Protein 3RCN (pdb70)

Solvent-accessible surface area: 20973 Å² total

Radius of gyration: 24.13 Å; Cα contacts (8 Å, |Δi|>4): 1146; chains: 1; bounding box: 72×49×64 Å

B-factor: mean 47.67, std 20.16, range [14.7, 138.3]

Secondary structure (DSSP, 8-state):
------SSPPSEEEEEEEEEEE-TT--EEE-GGGHHHHHHHHHHHHHHH-----B--GGGSSEEEEE-TTS-TT-EEEEESSSEEEEESSHHHHHHHHHHHHHHH-GGGGSSS--S--S-EEEEEEEEEE--S-SEEE--BTTT---HHHHHHHHH------EEEEE-EETTEE---SS-THHHHTTTEES--BSS-GGG--B----EE----HHHHHHHHHHHHHTT-EEEEE---SSS-HHHHHH-GGGS----------S-S--S-----SHHHHHHHHHHHHHHHHH---SEEEEE-----SHHHHT-HHHHHHHHHHT-SSTTHHHHHHHHHHHHHHHHTT-EEEES----TT-EE---S-HHHHHHHHHTT-EE---TTTSBTTS-SSSSSSSSS-EES---HHHHHT--S------SS-B-EEE-B---SS--SHHHHHHHHTTHHHHHHHHHHS-GGG--HHHHHHHIIIIIHHHHH-------TT---GGG--TT---EE--HHHHH-

Nearest PDB structures (foldseek):
  3rcn-assembly1_A  TM=1.001E+00  e=0.000E+00  Paenarthrobacter aurescens TC1
  8pxt-assembly1_B  TM=9.033E-01  e=1.195E-42  Akkermansia muciniphila
  8pxt-assembly1_A  TM=8.997E-01  e=6.112E-42  Akkermansia muciniphila
  7dvb-assembly1_A  TM=8.999E-01  e=3.127E-41  Bacteroides thetaiotaomicron
  6yhh-assembly1_A  TM=8.137E-01  e=1.295E-34  Flavobacterium johnsoniae UW101

Structure (mmCIF, N/CA/C/O backbone):
data_3RCN
#
_entry.id   3RCN
#
_cell.length_a   74.003
_cell.length_b   74.003
_cell.length_c   409.212
_cell.angle_alpha   90.00
_cell.angle_beta   90.00
_cell.angle_gamma   120.00
#
_symmetry.space_group_name_H-M   'P 61 2 2'
#
loop_
_entity.id
_entity.type
_entity.pdbx_description
1 polymer Beta-N-acetylhexosaminidase
2 non-polymer 'SULFATE ION'
3 non-polymer 'ACETIC ACID'
4 non-polymer GLYCEROL
5 water water
#
loop_
_atom_site.group_PDB
_atom_site.id
_atom_site.type_symbol
_atom_site.label_atom_id
_atom_site.label_alt_id
_atom_site.label_comp_id
_atom_site.label_asym_id
_atom_site.label_entity_id
_atom_site.label_seq_id
_atom_site.pdbx_PDB_ins_code
_atom_site.Cartn_x
_atom_site.Cartn_y
_atom_site.Cartn_z
_atom_site.occupancy
_atom_site.B_iso_or_equiv
_atom_site.auth_seq_id
_atom_site.auth_comp_id
_atom_site.auth_asym_id
_atom_site.auth_atom_id
_atom_site.pdbx_PDB_model_num
ATOM 9 N N . SER A 1 5 ? -6.953 7.129 175.380 1.00 125.29 2 SER A N 1
ATOM 10 C CA . SER A 1 5 ? -7.270 8.139 176.400 1.00 117.37 2 SER A CA 1
ATOM 11 C C . SER A 1 5 ? -6.164 8.363 177.451 1.00 107.63 2 SER A C 1
ATOM 12 O O . SER A 1 5 ? -6.029 9.464 177.991 1.00 101.47 2 SER A O 1
ATOM 15 N N . ALA A 1 6 ? -5.399 7.317 177.756 1.00 105.16 3 ALA A N 1
ATOM 16 C CA . ALA A 1 6 ? -4.260 7.434 178.669 1.00 100.68 3 ALA A CA 1
ATOM 17 C C . ALA A 1 6 ? -2.914 7.621 177.952 1.00 97.60 3 ALA A C 1
ATOM 18 O O . ALA A 1 6 ? -1.863 7.687 178.602 1.00 96.38 3 ALA A O 1
ATOM 20 N N . PHE A 1 7 ? -2.947 7.691 176.622 1.00 89.82 4 PHE A N 1
ATOM 21 C CA . PHE A 1 7 ? -1.716 7.722 175.844 1.00 82.16 4 PHE A CA 1
ATOM 22 C C . PHE A 1 7 ? -1.181 9.121 175.547 1.00 69.13 4 PHE A C 1
ATOM 23 O O . PHE A 1 7 ? -1.863 9.954 174.950 1.00 74.56 4 PHE A O 1
ATOM 31 N N . HIS A 1 8 ? 0.059 9.354 175.960 1.00 55.13 5 HIS A N 1
ATOM 32 C CA . HIS A 1 8 ? 0.773 10.588 175.667 1.00 48.78 5 HIS A CA 1
ATOM 33 C C . HIS A 1 8 ? 2.243 10.245 175.606 1.00 44.25 5 HIS A C 1
ATOM 34 O O . HIS A 1 8 ? 2.675 9.249 176.181 1.00 44.22 5 HIS A O 1
ATOM 41 N N . GLN A 1 9 ? 2.989 11.009 174.823 1.00 46.07 6 GLN A N 1
ATOM 42 C CA . GLN A 1 9 ? 4.449 10.921 174.794 1.00 48.51 6 GLN A CA 1
ATOM 43 C C . GLN A 1 9 ? 5.305 11.942 175.561 1.00 55.42 6 GLN A C 1
ATOM 44 O O . GLN A 1 9 ? 6.511 12.021 175.341 1.00 56.77 6 GLN A O 1
ATOM 50 N N . LEU A 1 10 ? 4.650 12.794 176.350 1.00 53.53 7 LEU A N 1
ATOM 51 C CA . LEU A 1 10 ? 5.308 13.824 177.170 1.00 39.71 7 LEU A CA 1
ATOM 52 C C . LEU A 1 10 ? 6.405 13.340 178.119 1.00 39.21 7 LEU A C 1
ATOM 53 O O . LEU A 1 10 ? 6.219 12.369 178.854 1.00 40.99 7 LEU A O 1
ATOM 58 N N . ILE A 1 11 ? 7.544 14.027 178.114 1.00 39.47 8 ILE A N 1
ATOM 59 C CA . ILE A 1 11 ? 8.520 13.854 179.182 1.00 37.03 8 ILE A CA 1
ATOM 60 C C . ILE A 1 11 ? 8.934 15.230 179.689 1.00 40.61 8 ILE A C 1
ATOM 61 O O . ILE A 1 11 ? 9.242 16.115 178.890 1.00 41.85 8 ILE A O 1
ATOM 66 N N . PRO A 1 12 ? 9.023 15.397 181.020 1.00 38.80 9 PRO A N 1
ATOM 67 C CA . PRO A 1 12 ? 8.597 14.466 182.084 1.00 36.96 9 PRO A CA 1
ATOM 68 C C . PRO A 1 12 ? 7.094 14.179 182.021 1.00 37.34 9 PRO A C 1
ATOM 69 O O . PRO A 1 12 ? 6.322 15.069 181.698 1.00 38.92 9 PRO A O 1
ATOM 73 N N . ALA A 1 13 ? 6.682 12.961 182.350 1.00 40.77 10 ALA A N 1
ATOM 74 C CA . ALA A 1 13 ? 5.260 12.618 182.386 1.00 41.87 10 ALA A CA 1
ATOM 75 C C . ALA A 1 13 ? 4.528 13.449 183.431 1.00 44.67 10 ALA A C 1
ATOM 76 O O . ALA A 1 13 ? 4.966 13.521 184.572 1.00 47.61 10 ALA A O 1
ATOM 78 N N . PRO A 1 14 ? 3.396 14.064 183.050 1.00 43.32 11 PRO A N 1
ATOM 79 C CA . PRO A 1 14 ? 2.577 14.879 183.960 1.00 41.09 11 PRO A CA 1
ATOM 80 C C . PRO A 1 14 ? 1.901 14.001 185.006 1.00 45.13 11 PRO A C 1
ATOM 81 O O . PRO A 1 14 ? 1.849 12.785 184.844 1.00 50.28 11 PRO A O 1
ATOM 85 N N . TRP A 1 15 ? 1.389 14.600 186.072 1.00 51.00 12 TRP A N 1
ATOM 86 C CA . TRP A 1 15 ? 0.786 13.802 187.132 1.00 50.07 12 TRP A CA 1
ATOM 87 C C . TRP A 1 15 ? -0.545 13.164 186.737 1.00 52.50 12 TRP A C 1
ATOM 88 O O . TRP A 1 15 ? -0.765 11.987 187.021 1.00 54.73 12 TRP A O 1
ATOM 99 N N . SER A 1 16 ? -1.422 13.920 186.080 1.00 52.49 13 SER A N 1
ATOM 100 C CA . SER A 1 16 ? -2.632 13.331 185.485 1.00 59.62 13 SER A CA 1
ATOM 101 C C . SER A 1 16 ? -2.878 13.793 184.045 1.00 53.69 13 SER A C 1
ATOM 102 O O . SER A 1 16 ? -2.698 14.964 183.710 1.00 47.01 13 SER A O 1
ATOM 105 N N . PHE A 1 17 ? -3.285 12.859 183.193 1.00 60.42 14 PHE A N 1
ATOM 106 C CA . PHE A 1 17 ? -3.494 13.149 181.773 1.00 56.57 14 PHE A CA 1
ATOM 107 C C . PHE A 1 17 ? -4.727 12.434 181.226 1.00 60.15 14 PHE A C 1
ATOM 108 O O . PHE A 1 17 ? -4.898 11.237 181.438 1.00 61.42 14 PHE A O 1
ATOM 116 N N . SER A 1 18 ? -5.580 13.172 180.522 1.00 66.58 15 SER A N 1
ATOM 117 C CA . SER A 1 18 ? -6.722 12.584 179.817 1.00 70.05 15 SER A CA 1
ATOM 118 C C . SER A 1 18 ? -6.892 13.175 178.421 1.00 66.53 15 SER A C 1
ATOM 119 O O . SER A 1 18 ? -6.878 14.392 178.245 1.00 64.81 15 SER A O 1
ATOM 122 N N . ALA A 1 19 ? -7.066 12.318 177.424 1.00 72.67 16 ALA A N 1
ATOM 123 C CA . ALA A 1 19 ? -7.268 12.803 176.063 1.00 75.56 16 ALA A CA 1
ATOM 124 C C . ALA A 1 19 ? -8.749 12.964 175.748 1.00 79.61 16 ALA A C 1
ATOM 125 O O . ALA A 1 19 ? -9.566 12.103 176.080 1.00 84.81 16 ALA A O 1
ATOM 127 N N . GLY A 1 20 ? -9.095 14.085 175.129 1.00 78.14 17 GLY A N 1
ATOM 128 C CA . GLY A 1 20 ? -10.435 14.282 174.616 1.00 79.21 17 GLY A CA 1
ATOM 129 C C . GLY A 1 20 ? -10.509 13.778 173.188 1.00 79.16 17 GLY A C 1
ATOM 130 O O . GLY A 1 20 ? -9.710 12.939 172.766 1.00 82.62 17 GLY A O 1
ATOM 131 N N . THR A 1 21 ? -11.462 14.295 172.430 1.00 77.00 18 THR A N 1
ATOM 132 C CA . THR A 1 21 ? -11.603 13.871 171.049 1.00 79.89 18 THR A CA 1
ATOM 133 C C . THR A 1 21 ? -11.191 14.983 170.095 1.00 77.07 18 THR A C 1
ATOM 134 O O . THR A 1 21 ? -11.583 16.136 170.265 1.00 76.91 18 THR A O 1
ATOM 138 N N . GLY A 1 22 ? -10.383 14.630 169.103 1.00 75.00 19 GLY A N 1
ATOM 139 C CA . GLY A 1 22 ? -10.025 15.566 168.057 1.00 72.78 19 GLY A CA 1
ATOM 140 C C . GLY A 1 22 ? -8.816 16.450 168.311 1.00 73.93 19 GLY A C 1
ATOM 141 O O . GLY A 1 22 ? -7.986 16.192 169.193 1.00 68.50 19 GLY A O 1
ATOM 142 N N . GLU A 1 23 ? -8.740 17.509 167.507 1.00 77.52 20 GLU A N 1
ATOM 143 C CA . GLU A 1 23 ? -7.616 18.433 167.461 1.00 72.98 20 GLU A CA 1
ATOM 144 C C . GLU A 1 23 ? -8.150 19.854 167.320 1.00 74.84 20 GLU A C 1
ATOM 145 O O . GLU A 1 23 ? -9.024 20.113 166.490 1.00 85.96 20 GLU A O 1
ATOM 151 N N . LEU A 1 24 ? -7.636 20.775 168.126 1.00 66.30 21 LEU A N 1
ATOM 152 C CA . LEU A 1 24 ? -7.929 22.190 167.932 1.00 59.89 21 LEU A CA 1
ATOM 153 C C . LEU A 1 24 ? -6.858 22.755 167.023 1.00 60.29 21 LEU A C 1
ATOM 154 O O . LEU A 1 24 ? -5.667 22.545 167.265 1.00 60.58 21 LEU A O 1
ATOM 159 N N . GLU A 1 25 ? -7.279 23.451 165.970 1.00 59.38 22 GLU A N 1
ATOM 160 C CA . GLU A 1 25 ? -6.343 24.006 165.001 1.00 56.69 22 GLU A CA 1
ATOM 161 C C . GLU A 1 25 ? -6.014 25.451 165.328 1.00 57.66 22 GLU A C 1
ATOM 162 O O . GLU A 1 25 ? -6.908 26.270 165.554 1.00 56.46 22 GLU A O 1
ATOM 168 N N . LEU A 1 26 ? -4.720 25.755 165.340 1.00 57.47 23 LEU A N 1
ATOM 169 C CA . LEU A 1 26 ? -4.250 27.110 165.570 1.00 57.09 23 LEU A CA 1
ATOM 170 C C . LEU A 1 26 ? -3.759 27.699 164.267 1.00 59.03 23 LEU A C 1
ATOM 171 O O . LEU A 1 26 ? -2.883 27.141 163.621 1.00 59.09 23 LEU A O 1
ATOM 176 N N . ASP A 1 27 ? -4.335 28.832 163.889 1.00 66.99 24 ASP A N 1
ATOM 177 C CA . ASP A 1 27 ? -3.929 29.548 162.691 1.00 61.85 24 ASP A CA 1
ATOM 178 C C . ASP A 1 27 ? -2.966 30.680 163.041 1.00 55.01 24 ASP A C 1
ATOM 179 O O . ASP A 1 27 ? -2.605 30.869 164.195 1.00 50.93 24 ASP A O 1
ATOM 184 N N . ALA A 1 28 ? -2.567 31.435 162.030 1.00 57.74 25 ALA A N 1
ATOM 185 C CA . ALA A 1 28 ? -1.593 32.500 162.193 1.00 53.55 25 ALA A CA 1
ATOM 186 C C . ALA A 1 28 ? -2.185 33.686 162.938 1.00 55.33 25 ALA A C 1
ATOM 187 O O . ALA A 1 28 ? -1.472 34.637 163.258 1.00 61.08 25 ALA A O 1
ATOM 189 N N . GLY A 1 29 ? -3.490 33.633 163.193 1.00 51.57 26 GLY A N 1
ATOM 190 C CA . GLY A 1 29 ? -4.181 34.690 163.919 1.00 54.89 26 GLY A CA 1
ATOM 191 C C . GLY A 1 29 ? -4.290 34.454 165.424 1.00 57.33 26 GLY A C 1
ATOM 192 O O . GLY A 1 29 ? -4.772 35.309 166.176 1.00 60.59 26 GLY A O 1
ATOM 193 N N . THR A 1 30 ? -3.824 33.292 165.865 1.00 47.54 27 THR A N 1
ATOM 194 C CA . THR A 1 30 ? -3.882 32.917 167.261 1.00 46.86 27 THR A CA 1
ATOM 195 C C . THR A 1 30 ? -3.274 33.999 168.152 1.00 53.22 27 THR A C 1
ATOM 196 O O . THR A 1 30 ? -2.150 34.450 167.921 1.00 50.63 27 THR A O 1
ATOM 200 N N . SER A 1 31 ? -4.011 34.381 169.192 1.00 53.30 28 SER A N 1
ATOM 201 C CA . SER A 1 31 ? -3.613 35.473 170.076 1.00 52.25 28 SER A CA 1
ATOM 202 C C . SER A 1 31 ? -3.325 34.895 171.449 1.00 53.92 28 SER A C 1
ATOM 203 O O . SER A 1 31 ? -3.805 33.811 171.768 1.00 65.63 28 SER A O 1
ATOM 206 N N . VAL A 1 32 ? -2.514 35.588 172.245 1.00 45.77 29 VAL A N 1
ATOM 207 C CA . VAL A 1 32 ? -2.128 35.086 173.564 1.00 38.32 29 VAL A CA 1
ATOM 208 C C . VAL A 1 32 ? -2.548 36.039 174.674 1.00 43.60 29 VAL A C 1
ATOM 209 O O . VAL A 1 32 ? -2.062 37.163 174.742 1.00 47.61 29 VAL A O 1
ATOM 213 N N . GLY A 1 33 ? -3.494 35.614 175.509 1.00 50.66 30 GLY A N 1
ATOM 214 C CA . GLY A 1 33 ? -3.870 36.375 176.697 1.00 51.53 30 GLY A CA 1
ATOM 215 C C . GLY A 1 33 ? -3.199 35.939 177.991 1.00 48.65 30 GLY A C 1
ATOM 216 O O . GLY A 1 33 ? -2.837 34.781 178.140 1.00 52.07 30 GLY A O 1
ATOM 217 N N . ALA A 1 34 ? -3.054 36.846 178.949 1.00 44.80 31 ALA A N 1
ATOM 218 C CA . ALA A 1 34 ? -2.575 36.444 180.273 1.00 41.37 31 ALA A CA 1
ATOM 219 C C . ALA A 1 34 ? -3.035 37.366 181.403 1.00 40.08 31 ALA A C 1
ATOM 220 O O . ALA A 1 34 ? -3.194 38.570 181.209 1.00 46.49 31 ALA A O 1
ATOM 222 N N . ASP A 1 35 ? -3.247 36.791 182.582 1.00 36.67 32 ASP A N 1
ATOM 223 C CA . ASP A 1 35 ? -3.379 37.580 183.811 1.00 42.44 32 ASP A CA 1
ATOM 224 C C . ASP A 1 35 ? -2.018 38.219 184.173 1.00 45.81 32 ASP A C 1
ATOM 225 O O . ASP A 1 35 ? -0.958 37.674 183.840 1.00 41.73 32 ASP A O 1
ATOM 230 N N . PRO A 1 36 ? -2.043 39.376 184.856 1.00 52.57 33 PRO A N 1
ATOM 231 C CA . PRO A 1 36 ? -0.850 40.209 185.091 1.00 52.52 33 PRO A CA 1
ATOM 232 C C . PRO A 1 36 ? 0.350 39.427 185.615 1.00 48.45 33 PRO A C 1
ATOM 233 O O . PRO A 1 36 ? 1.486 39.681 185.203 1.00 46.13 33 PRO A O 1
ATOM 237 N N . GLU A 1 37 ? 0.087 38.484 186.514 1.00 45.28 34 GLU A N 1
ATOM 238 C CA . GLU A 1 37 ? 1.128 37.652 187.108 1.00 46.40 34 GLU A CA 1
ATOM 239 C C . GLU A 1 37 ? 1.878 36.813 186.074 1.00 44.72 34 GLU A C 1
ATOM 240 O O . GLU A 1 37 ? 3.047 36.486 186.257 1.00 45.99 34 GLU A O 1
ATOM 246 N N . LEU A 1 38 ? 1.170 36.433 185.014 1.00 40.12 35 LEU A N 1
ATOM 247 C CA . LEU A 1 38 ? 1.686 35.556 183.973 1.00 34.76 35 LEU A CA 1
ATOM 248 C C . LEU A 1 38 ? 2.223 36.266 182.709 1.00 40.60 35 LEU A C 1
ATOM 249 O O . LEU A 1 38 ? 2.562 35.607 181.732 1.00 34.32 35 LEU A O 1
ATOM 254 N N . ARG A 1 39 ? 2.244 37.598 182.694 1.00 43.95 36 ARG A N 1
ATOM 255 C CA . ARG A 1 39 ? 2.739 38.312 181.518 1.00 37.24 36 ARG A CA 1
ATOM 256 C C . ARG A 1 39 ? 4.163 37.885 181.194 1.00 38.07 36 ARG A C 1
ATOM 257 O O . ARG A 1 39 ? 4.565 37.876 180.031 1.00 43.39 36 ARG A O 1
ATOM 265 N N . GLY A 1 40 ? 4.924 37.520 182.221 1.00 39.45 37 GLY A N 1
ATOM 266 C CA . GLY A 1 40 ? 6.279 37.045 182.018 1.00 34.78 37 GLY A CA 1
ATOM 267 C C . GLY A 1 40 ? 6.315 35.818 181.124 1.00 46.34 37 GLY A C 1
ATOM 268 O O . GLY A 1 40 ? 6.957 35.827 180.065 1.00 51.97 37 GLY A O 1
ATOM 269 N N . PRO A 1 41 ? 5.603 34.756 181.523 1.00 38.85 38 PRO A N 1
ATOM 270 C CA . PRO A 1 41 ? 5.524 33.562 180.677 1.00 32.92 38 PRO A CA 1
ATOM 271 C C . PRO A 1 41 ? 4.877 33.824 179.308 1.00 37.24 38 PRO A C 1
ATOM 272 O O . PRO A 1 41 ? 5.238 33.142 178.339 1.00 32.56 38 PRO A O 1
ATOM 276 N N . ARG A 1 42 ? 3.944 34.772 179.220 1.00 32.08 39 ARG A N 1
ATOM 277 C CA . ARG A 1 42 ? 3.344 35.099 177.930 1.00 28.08 39 ARG A CA 1
ATOM 278 C C . ARG A 1 42 ? 4.428 35.568 176.951 1.00 36.08 39 ARG A C 1
ATOM 279 O O . ARG A 1 42 ? 4.443 35.171 175.783 1.00 32.72 39 ARG A O 1
ATOM 287 N N . ARG A 1 43 ? 5.335 36.411 177.440 1.00 37.41 40 ARG A N 1
ATOM 288 C CA . ARG A 1 43 ? 6.440 36.907 176.625 1.00 32.72 40 ARG A CA 1
ATOM 289 C C . ARG A 1 43 ? 7.328 35.773 176.119 1.00 34.23 40 ARG A C 1
ATOM 290 O O . ARG A 1 43 ? 7.682 35.732 174.941 1.00 35.55 40 ARG A O 1
ATOM 298 N N . TRP A 1 44 ? 7.678 34.843 177.000 1.00 30.24 41 TRP A N 1
ATOM 299 C CA . TRP A 1 44 ? 8.536 33.740 176.602 1.00 24.70 41 TRP A CA 1
ATOM 300 C C . TRP A 1 44 ? 7.886 32.874 175.522 1.00 35.34 41 TRP A C 1
ATOM 301 O O . TRP A 1 44 ? 8.533 32.507 174.543 1.00 43.51 41 TRP A O 1
ATOM 312 N N . LEU A 1 45 ? 6.616 32.537 175.710 1.00 34.76 42 LEU A N 1
ATOM 313 C CA . LEU A 1 45 ? 5.878 31.730 174.741 1.00 32.31 42 LEU A CA 1
ATOM 314 C C . LEU A 1 45 ? 5.792 32.434 173.384 1.00 39.59 42 LEU A C 1
ATOM 315 O O . LEU A 1 45 ? 6.086 31.846 172.326 1.00 37.72 42 LEU A O 1
ATOM 320 N N . THR A 1 46 ? 5.393 33.703 173.430 1.00 33.09 43 THR A N 1
ATOM 321 C CA . THR A 1 46 ? 5.370 34.548 172.250 1.00 30.93 43 THR A CA 1
ATOM 322 C C . THR A 1 46 ? 6.688 34.484 171.484 1.00 30.38 43 THR A C 1
ATOM 323 O O . THR A 1 46 ? 6.694 34.290 170.281 1.00 32.71 43 THR A O 1
ATOM 327 N N . ARG A 1 47 ? 7.802 34.638 172.184 1.00 34.14 44 ARG A N 1
ATOM 328 C CA . ARG A 1 47 ? 9.103 34.561 171.539 1.00 31.93 44 ARG A CA 1
ATOM 329 C C . ARG A 1 47 ? 9.398 33.172 170.983 1.00 36.45 44 ARG A C 1
ATOM 330 O O . ARG A 1 47 ? 9.865 33.043 169.852 1.00 43.34 44 ARG A O 1
ATOM 338 N N . ALA A 1 48 ? 9.132 32.128 171.760 1.00 33.76 45 ALA A N 1
ATOM 339 C CA . ALA A 1 48 ? 9.539 30.785 171.351 1.00 34.32 45 ALA A CA 1
ATOM 340 C C . ALA A 1 48 ? 8.695 30.263 170.195 1.00 41.04 45 ALA A C 1
ATOM 341 O O . ALA A 1 48 ? 9.221 29.796 169.178 1.00 42.81 45 ALA A O 1
ATOM 343 N N . LEU A 1 49 ? 7.382 30.359 170.369 1.00 40.38 46 LEU A N 1
ATOM 344 C CA . LEU A 1 49 ? 6.426 29.831 169.416 1.00 37.78 46 LEU A CA 1
ATOM 345 C C . LEU A 1 49 ? 6.337 30.714 168.170 1.00 40.38 46 LEU A C 1
ATOM 346 O O . LEU A 1 49 ? 6.151 30.216 167.065 1.00 41.96 46 LEU A O 1
ATOM 351 N N . GLY A 1 50 ? 6.466 32.024 168.349 1.00 34.77 47 GLY A N 1
ATOM 352 C CA . GLY A 1 50 ? 6.534 32.932 167.221 1.00 34.95 47 GLY A CA 1
ATOM 353 C C . GLY A 1 50 ? 7.707 32.588 166.315 1.00 36.37 47 GLY A C 1
ATOM 354 O O . GLY A 1 50 ? 7.574 32.534 165.092 1.00 36.52 47 GLY A O 1
ATOM 355 N N . GLY A 1 51 ? 8.860 32.349 166.922 1.00 30.59 48 GLY A N 1
ATOM 356 C CA . GLY A 1 51 ? 10.028 31.936 166.181 1.00 28.91 48 GLY A CA 1
ATOM 357 C C . GLY A 1 51 ? 9.774 30.644 165.424 1.00 36.08 48 GLY A C 1
ATOM 358 O O . GLY A 1 51 ? 10.189 30.487 164.273 1.00 33.87 48 GLY A O 1
ATOM 359 N N . ALA A 1 52 ? 9.087 29.702 166.055 1.00 30.97 49 ALA A N 1
ATOM 360 C CA . ALA A 1 52 ? 8.906 28.412 165.400 1.00 33.60 49 ALA A CA 1
ATOM 361 C C . ALA A 1 52 ? 7.822 28.422 164.320 1.00 35.59 49 ALA A C 1
ATOM 362 O O . ALA A 1 52 ? 7.914 27.666 163.367 1.00 41.45 49 ALA A O 1
ATOM 364 N N . THR A 1 53 ? 6.761 29.201 164.528 1.00 37.71 50 THR A N 1
ATOM 365 C CA . THR A 1 53 ? 5.673 29.326 163.562 1.00 37.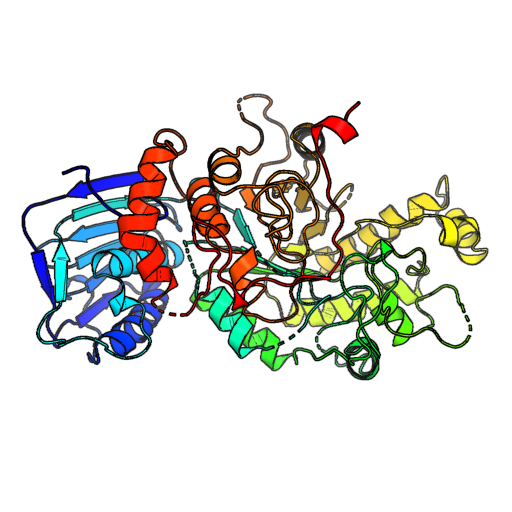49 50 THR A CA 1
ATOM 366 C C . THR A 1 53 ? 5.679 30.496 162.573 1.00 46.58 50 THR A C 1
ATOM 367 O O . THR A 1 53 ? 4.929 30.472 161.607 1.00 45.76 50 THR A O 1
ATOM 371 N N . GLY A 1 54 ? 6.519 31.500 162.780 1.00 45.22 51 GLY A N 1
ATOM 372 C CA . GLY A 1 54 ? 6.365 32.739 162.034 1.00 27.53 51 GLY A CA 1
ATOM 373 C C . GLY A 1 54 ? 5.082 33.524 162.340 1.00 36.95 51 GLY A C 1
ATOM 374 O O . GLY A 1 54 ? 4.769 34.500 161.655 1.00 41.35 51 GLY A O 1
ATOM 375 N N . TRP A 1 55 ? 4.322 33.131 163.358 1.00 33.79 52 TRP A N 1
ATOM 376 C CA . TRP A 1 55 ? 3.111 33.892 163.700 1.00 37.25 52 TRP A CA 1
ATOM 377 C C . TRP A 1 55 ? 3.364 35.172 164.516 1.00 44.69 52 TRP A C 1
ATOM 378 O O . TRP A 1 55 ? 4.381 35.294 165.202 1.00 48.52 52 TRP A O 1
ATOM 389 N N . ASP A 1 56 ? 2.434 36.119 164.434 1.00 43.41 53 ASP A N 1
ATOM 390 C CA . ASP A 1 56 ? 2.481 37.336 165.257 1.00 52.12 53 ASP A CA 1
ATOM 391 C C . ASP A 1 56 ? 2.283 37.082 166.760 1.00 57.82 53 ASP A C 1
ATOM 392 O O . ASP A 1 56 ? 2.990 37.650 167.591 1.00 62.79 53 ASP A O 1
ATOM 397 N N . LEU A 1 57 ? 1.308 36.244 167.103 1.00 53.41 54 LEU A N 1
ATOM 398 C CA . LEU A 1 57 ? 0.997 35.936 168.502 1.00 45.48 54 LEU A CA 1
ATOM 399 C C . LEU A 1 57 ? 0.803 37.196 169.339 1.00 47.38 54 LEU A C 1
ATOM 400 O O . LEU A 1 57 ? 1.364 37.330 170.418 1.00 52.82 54 LEU A O 1
ATOM 405 N N . ALA A 1 58 ? -0.007 38.110 168.822 1.00 49.56 55 ALA A N 1
ATOM 406 C CA . ALA A 1 58 ? -0.328 39.352 169.507 1.00 50.21 55 ALA A CA 1
ATOM 407 C C . ALA A 1 58 ? -1.205 39.078 170.714 1.00 54.74 55 ALA A C 1
ATOM 408 O O . ALA A 1 58 ? -2.024 38.154 170.698 1.00 57.00 55 ALA A O 1
ATOM 410 N N . PRO A 1 59 ? -1.046 39.896 171.761 1.00 54.69 56 PRO A N 1
ATOM 411 C CA . PRO A 1 59 ? -1.795 39.787 173.016 1.00 58.88 56 PRO A CA 1
ATOM 412 C C . PRO A 1 59 ? -3.261 40.103 172.809 1.00 56.24 56 PRO A C 1
ATOM 413 O O . PRO A 1 59 ? -3.608 40.923 171.962 1.00 55.92 56 PRO A O 1
ATOM 417 N N . ALA A 1 60 ? -4.112 39.448 173.582 1.00 59.01 57 ALA A N 1
ATOM 418 C CA . ALA A 1 60 ? -5.537 39.734 173.571 1.00 60.89 57 ALA A CA 1
ATOM 419 C C . ALA A 1 60 ? -5.998 39.729 175.020 1.00 60.74 57 ALA A C 1
ATOM 420 O O . ALA A 1 60 ? -5.272 39.251 175.889 1.00 62.90 57 ALA A O 1
ATOM 422 N N . PRO A 1 61 ? -7.187 40.286 175.305 1.00 62.27 58 PRO A N 1
ATOM 423 C CA . PRO A 1 61 ? -7.657 40.159 176.699 1.00 53.83 58 PRO A CA 1
ATOM 424 C C . PRO A 1 61 ? -7.695 38.681 177.122 1.00 59.44 58 PRO A C 1
ATOM 425 O O . PRO A 1 61 ? -8.133 37.828 176.349 1.00 70.26 58 PRO A O 1
ATOM 429 N N . ALA A 1 62 ? -7.247 38.394 178.336 1.00 57.17 59 ALA A N 1
ATOM 430 C CA . ALA A 1 62 ? -6.998 37.024 178.791 1.00 60.07 59 ALA A CA 1
ATOM 431 C C . ALA A 1 62 ? -8.120 35.997 178.578 1.00 63.71 59 ALA A C 1
ATOM 432 O O . ALA A 1 62 ? -7.855 34.889 178.125 1.00 68.23 59 ALA A O 1
ATOM 434 N N . ARG A 1 63 ? -9.355 36.345 178.925 1.00 63.91 60 ARG A N 1
ATOM 435 C CA . ARG A 1 63 ? -10.461 35.394 178.823 1.00 64.38 60 ARG A CA 1
ATOM 436 C C . ARG A 1 63 ? -10.870 35.200 177.372 1.00 66.99 60 ARG A C 1
ATOM 437 O O . ARG A 1 63 ? -11.566 34.244 177.037 1.00 69.92 60 ARG A O 1
ATOM 445 N N . GLU A 1 64 ? -10.439 36.132 176.526 1.00 68.14 61 GLU A N 1
ATOM 446 C CA . GLU A 1 64 ? -10.846 36.217 175.121 1.00 63.42 61 GLU A CA 1
ATOM 447 C C . GLU A 1 64 ? -9.923 35.581 174.080 1.00 64.66 61 GLU A C 1
ATOM 448 O O . GLU A 1 64 ? -10.167 35.720 172.893 1.00 74.12 61 GLU A O 1
ATOM 454 N N . ALA A 1 65 ? -8.870 34.893 174.501 1.00 65.45 62 ALA A N 1
ATOM 455 C CA . ALA A 1 65 ? -7.735 34.627 173.611 1.00 56.82 62 ALA A CA 1
ATOM 456 C C . ALA A 1 65 ? -7.586 33.158 173.234 1.00 51.52 62 ALA A C 1
ATOM 457 O O . ALA A 1 65 ? -8.117 32.275 173.894 1.00 60.97 62 ALA A O 1
ATOM 459 N N . GLY A 1 66 ? -6.910 32.913 172.120 1.00 45.15 63 GLY A N 1
ATOM 460 C CA . GLY A 1 66 ? -6.663 31.561 171.662 1.00 40.57 63 GLY A CA 1
ATOM 461 C C . GLY A 1 66 ? -5.868 30.750 172.654 1.00 42.21 63 GLY A C 1
ATOM 462 O O . GLY A 1 66 ? -6.229 29.612 172.967 1.00 45.34 63 GLY A O 1
ATOM 463 N N . ILE A 1 67 ? -4.775 31.339 173.132 1.00 38.37 64 ILE A N 1
ATOM 464 C CA . ILE A 1 67 ? -3.976 30.771 174.210 1.00 42.63 64 ILE A CA 1
ATOM 465 C C . ILE A 1 67 ? -4.110 31.677 175.437 1.00 43.90 64 ILE A C 1
ATOM 466 O O . ILE A 1 67 ? -3.620 32.807 175.430 1.00 47.94 64 ILE A O 1
ATOM 471 N N . ARG A 1 68 ? -4.786 31.186 176.474 1.00 42.81 65 ARG A N 1
ATOM 472 C CA . ARG A 1 68 ? -4.999 31.939 177.719 1.00 43.13 65 ARG A CA 1
ATOM 473 C C . ARG A 1 68 ? -4.156 31.386 178.857 1.00 44.12 65 ARG A C 1
ATOM 474 O O . ARG A 1 68 ? -4.179 30.184 179.117 1.00 46.52 65 ARG A O 1
ATOM 482 N N . LEU A 1 69 ? -3.411 32.266 179.524 1.00 41.30 66 LEU A N 1
ATOM 483 C CA . LEU A 1 69 ? -2.694 31.899 180.744 1.00 38.47 66 LEU A CA 1
ATOM 484 C C . LEU A 1 69 ? -3.395 32.543 181.937 1.00 43.87 66 LEU A C 1
ATOM 485 O O . LEU A 1 69 ? -3.328 33.760 182.133 1.00 46.78 66 LEU A O 1
ATOM 490 N N . LEU A 1 70 ? -4.054 31.715 182.741 1.00 45.24 67 LEU A N 1
ATOM 491 C CA . LEU A 1 70 ? -4.908 32.207 183.826 1.00 48.40 67 LEU A CA 1
ATOM 492 C C . LEU A 1 70 ? -4.390 31.859 185.219 1.00 46.74 67 LEU A C 1
ATOM 493 O O . LEU A 1 70 ? -3.977 30.727 185.478 1.00 45.03 67 LEU A O 1
ATOM 498 N N . LEU A 1 71 ? -4.423 32.844 186.111 1.00 50.05 68 LEU A N 1
ATOM 499 C CA . LEU A 1 71 ? -4.018 32.640 187.502 1.00 50.71 68 LEU A CA 1
ATOM 500 C C . LEU A 1 71 ? -5.089 31.903 188.293 1.00 54.95 68 LEU A C 1
ATOM 501 O O . LEU A 1 71 ? -6.250 32.322 188.318 1.00 53.61 68 LEU A O 1
ATOM 506 N N . ASP A 1 72 ? -4.686 30.799 188.920 1.00 55.38 69 ASP A N 1
ATOM 507 C CA . ASP A 1 72 ? -5.536 30.028 189.834 1.00 58.85 69 ASP A CA 1
ATOM 508 C C . ASP A 1 72 ? -4.857 29.865 191.197 1.00 55.17 69 ASP A C 1
ATOM 509 O O . ASP A 1 72 ? -4.046 28.957 191.381 1.00 51.13 69 ASP A O 1
ATOM 514 N N . PRO A 1 73 ? -5.177 30.757 192.145 1.00 52.35 70 PRO A N 1
ATOM 515 C CA . PRO A 1 73 ? -4.469 30.821 193.433 1.00 47.04 70 PRO A CA 1
ATOM 516 C C . PRO A 1 73 ? -4.548 29.519 194.235 1.00 48.72 70 PRO A C 1
ATOM 517 O O . PRO A 1 73 ? -3.736 29.323 195.145 1.00 44.42 70 PRO A O 1
ATOM 521 N N . SER A 1 74 ? -5.486 28.637 193.897 1.00 51.92 71 SER A N 1
ATOM 522 C CA . SER A 1 74 ? -5.628 27.376 194.628 1.00 51.27 71 SER A CA 1
ATOM 523 C C . SER A 1 74 ? -4.579 26.325 194.232 1.00 47.96 71 SER A C 1
ATOM 524 O O . SER A 1 74 ? -4.381 25.335 194.936 1.00 51.74 71 SER A O 1
ATOM 527 N N . LEU A 1 75 ? -3.931 26.528 193.092 1.00 40.92 72 LEU A N 1
ATOM 528 C CA . LEU A 1 75 ? -2.796 25.703 192.672 1.00 41.35 72 LEU A CA 1
ATOM 529 C C . LEU A 1 75 ? -1.483 26.146 193.322 1.00 37.22 72 LEU A C 1
ATOM 530 O O . LEU A 1 75 ? -1.294 27.326 193.615 1.00 41.57 72 LEU A O 1
ATOM 535 N N . ASP A 1 76 ? -0.565 25.209 193.523 1.00 32.02 73 ASP A N 1
ATOM 536 C CA . ASP A 1 76 ? 0.817 25.574 193.866 1.00 41.87 73 ASP A CA 1
ATOM 537 C C . ASP A 1 76 ? 1.475 26.447 192.787 1.00 48.25 73 ASP A C 1
ATOM 538 O O . ASP A 1 76 ? 1.123 26.376 191.599 1.00 49.89 73 ASP A O 1
ATOM 543 N N . ALA A 1 77 ? 2.430 27.272 193.210 1.00 50.62 74 ALA A N 1
ATOM 544 C CA . ALA A 1 77 ? 3.153 28.175 192.310 1.00 47.89 74 ALA A CA 1
ATOM 545 C C . ALA A 1 77 ? 3.804 27.508 191.090 1.00 40.30 74 ALA A C 1
ATOM 546 O O . ALA A 1 77 ? 3.827 28.098 190.023 1.00 35.41 74 ALA A O 1
ATOM 548 N N . GLU A 1 78 ? 4.363 26.310 191.253 1.00 39.07 75 GLU A N 1
ATOM 549 C CA . GLU A 1 78 ? 5.007 25.604 190.138 1.00 32.56 75 GLU A CA 1
ATOM 550 C C . GLU A 1 78 ? 4.046 24.648 189.451 1.00 38.28 75 GLU A C 1
ATOM 551 O O . GLU A 1 78 ? 4.434 23.902 188.562 1.00 43.86 75 GLU A O 1
ATOM 557 N N . ALA A 1 79 ? 2.792 24.665 189.877 1.00 38.31 76 ALA A N 1
ATOM 558 C CA . ALA A 1 79 ? 1.788 23.734 189.379 1.00 40.55 76 ALA A CA 1
ATOM 559 C C . ALA A 1 79 ? 0.889 24.392 188.328 1.00 44.52 76 ALA A C 1
ATOM 560 O O . ALA A 1 79 ? 0.661 25.600 188.359 1.00 51.14 76 ALA A O 1
ATOM 562 N N . TYR A 1 80 ? 0.418 23.608 187.368 1.00 39.97 77 TYR A N 1
ATOM 563 C CA . TYR A 1 80 ? -0.481 24.142 186.357 1.00 41.91 77 TYR A CA 1
ATOM 564 C C . TYR A 1 80 ? -1.533 23.125 185.937 1.00 40.18 77 TYR A C 1
ATOM 565 O O . TYR A 1 80 ? -1.399 21.925 186.168 1.00 37.30 77 TYR A O 1
ATOM 574 N N . ARG A 1 81 ? -2.579 23.634 185.308 1.00 41.06 78 ARG A N 1
ATOM 575 C CA . ARG A 1 81 ? -3.585 22.808 184.676 1.00 49.78 78 ARG A CA 1
ATOM 576 C C . ARG A 1 81 ? -3.640 23.235 183.209 1.00 47.51 78 ARG A C 1
ATOM 577 O O . ARG A 1 81 ? -3.570 24.430 182.908 1.00 46.65 78 ARG A O 1
ATOM 585 N N . LEU A 1 82 ? -3.733 22.276 182.291 1.00 44.59 79 LEU A N 1
ATOM 586 C CA . LEU A 1 82 ? -3.786 22.611 180.861 1.00 43.47 79 LEU A CA 1
ATOM 587 C C . LEU A 1 82 ? -5.001 22.011 180.160 1.00 44.86 79 LEU A C 1
ATOM 588 O O . LEU A 1 82 ? -5.226 20.799 180.170 1.00 39.26 79 LEU A O 1
ATOM 593 N N . GLU A 1 83 ? -5.781 22.882 179.542 1.00 56.14 80 GLU A N 1
ATOM 594 C CA . GLU A 1 83 ? -7.071 22.492 178.998 1.00 65.13 80 GLU A CA 1
ATOM 595 C C . GLU A 1 83 ? -7.198 22.865 177.524 1.00 61.73 80 GLU A C 1
ATOM 596 O O . GLU A 1 83 ? -6.983 24.019 177.149 1.00 57.40 80 GLU A O 1
ATOM 602 N N . VAL A 1 84 ? -7.551 21.879 176.699 1.00 61.99 81 VAL A N 1
ATOM 603 C CA . VAL A 1 84 ? -7.726 22.082 175.259 1.00 55.23 81 VAL A CA 1
ATOM 604 C C . VAL A 1 84 ? -9.190 21.867 174.813 1.00 59.82 81 VAL A C 1
ATOM 605 O O . VAL A 1 84 ? -9.769 20.795 174.976 1.00 61.14 81 VAL A O 1
ATOM 609 N N . SER A 1 85 ? -9.725 22.895 174.169 1.00 63.94 82 SER A N 1
ATOM 610 C CA . SER A 1 85 ? -11.149 23.225 174.081 1.00 63.45 82 SER A CA 1
ATOM 611 C C . SER A 1 85 ? -11.295 24.016 172.795 1.00 61.07 82 SER A C 1
ATOM 612 O O . SER A 1 85 ? -10.515 23.831 171.865 1.00 58.70 82 SER A O 1
ATOM 615 N N . ASP A 1 86 ? -12.374 24.780 172.689 1.00 61.03 83 ASP A N 1
ATOM 616 C CA . ASP A 1 86 ? -12.424 25.861 171.701 1.00 73.82 83 ASP A CA 1
ATOM 617 C C . ASP A 1 86 ? -11.167 26.777 171.793 1.00 59.58 83 ASP A C 1
ATOM 618 O O . ASP A 1 86 ? -10.854 27.523 170.849 1.00 55.07 83 ASP A O 1
ATOM 623 N N . ALA A 1 87 ? -10.483 26.752 172.941 1.00 54.83 84 ALA A N 1
ATOM 624 C CA . ALA A 1 87 ? -9.202 27.454 173.128 1.00 43.48 84 ALA A CA 1
ATOM 625 C C . ALA A 1 87 ? -8.189 26.647 173.952 1.00 47.16 84 ALA A C 1
ATOM 626 O O . ALA A 1 87 ? -8.516 25.608 174.533 1.00 50.02 84 ALA A O 1
ATOM 628 N N . VAL A 1 88 ? -6.949 27.120 173.978 1.00 44.09 85 VAL A N 1
ATOM 629 C CA . VAL A 1 88 ? -5.925 26.533 174.836 1.00 41.11 85 VAL A CA 1
ATOM 630 C C . VAL A 1 88 ? -5.849 27.298 176.155 1.00 48.00 85 VAL A C 1
ATOM 631 O O . VAL A 1 88 ? -5.439 28.455 176.179 1.00 56.50 85 VAL A O 1
ATOM 635 N N . VAL A 1 89 ? -6.241 26.657 177.251 1.00 43.68 86 VAL A N 1
ATOM 636 C CA . VAL A 1 89 ? -6.294 27.342 178.538 1.00 42.38 86 VAL A CA 1
ATOM 637 C C . VAL A 1 89 ? -5.323 26.757 179.562 1.00 45.68 86 VAL A C 1
ATOM 638 O O . VAL A 1 89 ? -5.456 25.606 179.972 1.00 52.00 86 VAL A O 1
ATOM 642 N N . ILE A 1 90 ? -4.345 27.558 179.972 1.00 44.68 87 ILE A N 1
ATOM 643 C CA . ILE A 1 90 ? -3.361 27.126 180.961 1.00 36.03 87 ILE A CA 1
ATOM 644 C C . ILE A 1 90 ? -3.581 27.878 182.256 1.00 35.95 87 ILE A C 1
ATOM 645 O O . ILE A 1 90 ? -3.385 29.092 182.302 1.00 38.36 87 ILE A O 1
ATOM 650 N N . SER A 1 91 ? -4.008 27.157 183.292 1.00 35.93 88 SER A N 1
ATOM 651 C CA . SER A 1 91 ? -4.163 27.702 184.653 1.00 34.76 88 SER A CA 1
ATOM 652 C C . SER A 1 91 ? -2.921 27.415 185.500 1.00 39.80 88 SER A C 1
ATOM 653 O O . SER A 1 91 ? -2.408 26.294 185.498 1.00 41.10 88 SER A O 1
ATOM 656 N N . ALA A 1 92 ? -2.445 28.404 186.246 1.00 36.68 89 ALA A N 1
ATOM 657 C CA . ALA A 1 92 ? -1.321 28.162 187.148 1.00 35.19 89 ALA A CA 1
ATOM 658 C C . ALA A 1 92 ? -1.396 29.000 188.434 1.00 36.36 89 ALA A C 1
ATOM 659 O O . ALA A 1 92 ? -2.113 30.006 188.486 1.00 35.70 89 ALA A O 1
ATOM 661 N N . GLY A 1 93 ? -0.661 28.584 189.466 1.00 37.17 90 GLY A N 1
ATOM 662 C CA . GLY A 1 93 ? -0.602 29.337 190.716 1.00 41.38 90 GLY A CA 1
ATOM 663 C C . GLY A 1 93 ? 0.403 30.483 190.668 1.00 46.25 90 GLY A C 1
ATOM 664 O O . GLY A 1 93 ? 0.404 31.384 191.512 1.00 47.36 90 GLY A O 1
ATOM 665 N N . GLY A 1 94 ? 1.269 30.448 189.662 1.00 44.34 91 GLY A N 1
ATOM 666 C CA . GLY A 1 94 ? 2.258 31.489 189.475 1.00 42.77 91 GLY A CA 1
ATOM 667 C C . GLY A 1 94 ? 2.932 31.450 188.110 1.00 40.40 91 GLY A C 1
ATOM 668 O O . GLY A 1 94 ? 2.629 30.604 187.268 1.00 37.28 91 GLY A O 1
ATOM 669 N N . ALA A 1 95 ? 3.851 32.384 187.908 1.00 32.62 92 ALA A N 1
ATOM 670 C CA . ALA A 1 95 ? 4.615 32.484 186.686 1.00 33.07 92 ALA A CA 1
ATOM 671 C C . ALA A 1 95 ? 5.290 31.165 186.316 1.00 37.89 92 ALA A C 1
ATOM 672 O O . ALA A 1 95 ? 5.118 30.666 185.195 1.00 41.11 92 ALA A O 1
ATOM 674 N N . ALA A 1 96 ? 6.054 30.603 187.246 1.00 28.60 93 ALA A N 1
ATOM 675 C CA . ALA A 1 96 ? 6.736 29.345 186.983 1.00 28.86 93 ALA A CA 1
ATOM 676 C C . ALA A 1 96 ? 5.761 28.256 186.541 1.00 34.59 93 ALA A C 1
ATOM 677 O O . ALA A 1 96 ? 6.071 27.465 185.652 1.00 40.09 93 ALA A O 1
ATOM 679 N N . GLY A 1 97 ? 4.583 28.215 187.155 1.00 30.92 94 GLY A N 1
ATOM 680 C CA . GLY A 1 97 ? 3.588 27.224 186.790 1.00 27.53 94 GLY A CA 1
ATOM 681 C C . GLY A 1 97 ? 3.140 27.401 185.351 1.00 36.83 94 GLY A C 1
ATOM 682 O O . GLY A 1 97 ? 3.080 26.442 184.577 1.00 38.75 94 GLY A O 1
ATOM 683 N N . ALA A 1 98 ? 2.822 28.642 184.999 1.00 37.20 95 ALA A N 1
ATOM 684 C CA . ALA A 1 98 ? 2.397 28.985 183.651 1.00 36.87 95 ALA A CA 1
ATOM 685 C C . ALA A 1 98 ? 3.502 28.644 182.657 1.00 37.16 95 ALA A C 1
ATOM 686 O O . ALA A 1 98 ? 3.238 28.200 181.547 1.00 33.26 95 ALA A O 1
ATOM 688 N N . PHE A 1 99 ? 4.744 28.853 183.072 1.00 30.55 96 PHE A N 1
ATOM 689 C CA . PHE A 1 99 ? 5.878 28.557 182.225 1.00 29.99 96 PHE A CA 1
ATOM 690 C C . PHE A 1 99 ? 5.891 27.071 181.906 1.00 37.62 96 PHE A C 1
ATOM 691 O O . PHE A 1 99 ? 6.016 26.681 180.749 1.00 38.35 96 PHE A O 1
ATOM 699 N N . TYR A 1 100 ? 5.757 26.237 182.935 1.00 38.84 97 TYR A N 1
ATOM 700 C CA . TYR A 1 100 ? 5.804 24.793 182.735 1.00 34.69 97 TYR A CA 1
ATOM 701 C C . TYR A 1 100 ? 4.628 24.314 181.882 1.00 33.73 97 TYR A C 1
ATOM 702 O O . TYR A 1 100 ? 4.768 23.388 181.085 1.00 39.46 97 TYR A O 1
ATOM 711 N N . GLY A 1 101 ? 3.480 24.966 182.027 1.00 28.90 98 GLY A N 1
ATOM 712 C CA . GLY A 1 101 ? 2.337 24.651 181.194 1.00 35.54 98 GLY A CA 1
ATOM 713 C C . GLY A 1 101 ? 2.679 24.895 179.732 1.00 37.77 98 GLY A C 1
ATOM 714 O O . GLY A 1 101 ? 2.410 24.056 178.886 1.00 36.12 98 GLY A O 1
ATOM 715 N N . ALA A 1 102 ? 3.274 26.055 179.461 1.00 32.20 99 ALA A N 1
ATOM 716 C CA . ALA A 1 102 ? 3.783 26.423 178.152 1.00 36.96 99 ALA A CA 1
ATOM 717 C C . ALA A 1 102 ? 4.680 25.350 177.553 1.00 39.87 99 ALA A C 1
ATOM 718 O O . ALA A 1 102 ? 4.549 25.021 176.370 1.00 41.90 99 ALA A O 1
ATOM 720 N N . GLN A 1 103 ? 5.594 24.810 178.354 1.00 36.03 100 GLN A N 1
ATOM 721 C CA . GLN A 1 103 ? 6.478 23.755 177.859 1.00 34.89 100 GLN A CA 1
ATOM 722 C C . GLN A 1 103 ? 5.670 22.533 177.471 1.00 39.14 100 GLN A C 1
ATOM 723 O O . GLN A 1 103 ? 5.873 21.956 176.409 1.00 46.38 100 GLN A O 1
ATOM 729 N N . THR A 1 104 ? 4.733 22.146 178.321 1.00 40.73 101 THR A N 1
ATOM 730 C CA . THR A 1 104 ? 3.881 21.016 177.994 1.00 41.33 101 THR A CA 1
ATOM 731 C C . THR A 1 104 ? 3.097 21.243 176.699 1.00 42.18 101 THR A C 1
ATOM 732 O O . THR A 1 104 ? 2.841 20.309 175.935 1.00 47.15 101 THR A O 1
ATOM 736 N N . LEU A 1 105 ? 2.733 22.493 176.453 1.00 41.17 102 LEU A N 1
ATOM 737 C CA . LEU A 1 105 ? 2.048 22.862 175.227 1.00 41.97 102 LEU A CA 1
ATOM 738 C C . LEU A 1 105 ? 2.955 22.597 174.030 1.00 39.66 102 LEU A C 1
ATOM 739 O O . LEU A 1 105 ? 2.574 21.911 173.093 1.00 38.25 102 LEU A O 1
ATOM 744 N N . LEU A 1 106 ? 4.167 23.137 174.071 1.00 41.96 103 LEU A N 1
ATOM 745 C CA . LEU A 1 106 ? 5.099 22.942 172.971 1.00 42.78 103 LEU A CA 1
ATOM 746 C C . LEU A 1 106 ? 5.274 21.471 172.638 1.00 47.04 103 LEU A C 1
ATOM 747 O O . LEU A 1 106 ? 5.270 21.100 171.463 1.00 40.96 103 LEU A O 1
ATOM 752 N N . GLN A 1 107 ? 5.430 20.632 173.663 1.00 45.76 104 GLN A N 1
ATOM 753 C CA . GLN A 1 107 ? 5.504 19.192 173.433 1.00 45.56 104 GLN A CA 1
ATOM 754 C C . GLN A 1 107 ? 4.248 18.663 172.735 1.00 48.35 104 GLN A C 1
ATOM 755 O O . GLN A 1 107 ? 4.345 17.811 171.850 1.00 49.50 104 GLN A O 1
ATOM 761 N N . LEU A 1 108 ? 3.079 19.174 173.120 1.00 46.64 105 LEU A N 1
ATOM 762 C CA . LEU A 1 108 ? 1.817 18.787 172.473 1.00 45.63 105 LEU A CA 1
ATOM 763 C C . LEU A 1 108 ? 1.730 19.158 170.970 1.00 44.28 105 LEU A C 1
ATOM 764 O O . LEU A 1 108 ? 1.097 18.444 170.178 1.00 41.98 105 LEU A O 1
ATOM 769 N N . LEU A 1 109 ? 2.363 20.267 170.587 1.00 37.07 106 LEU A N 1
ATOM 770 C CA . LEU A 1 109 ? 2.385 20.700 169.193 1.00 38.83 106 LEU A CA 1
ATOM 771 C C . LEU A 1 109 ? 3.366 19.906 168.331 1.00 42.19 106 LEU A C 1
ATOM 772 O O . LEU A 1 109 ? 3.218 19.867 167.108 1.00 57.89 106 LEU A O 1
ATOM 777 N N . GLY A 1 110 ? 4.354 19.280 168.963 1.00 33.03 107 GLY A N 1
ATOM 778 C CA . GLY A 1 110 ? 5.352 18.485 168.260 1.00 33.30 107 GLY A CA 1
ATOM 779 C C . GLY A 1 110 ? 6.718 19.147 168.161 1.00 41.24 107 GLY A C 1
ATOM 780 O O . GLY A 1 110 ? 6.843 20.342 168.435 1.00 45.85 107 GLY A O 1
ATOM 781 N N . PRO A 1 111 ? 7.748 18.377 167.756 1.00 47.06 108 PRO A N 1
ATOM 782 C CA . PRO A 1 111 ? 9.143 18.840 167.744 1.00 45.74 108 PRO A CA 1
ATOM 783 C C . PRO A 1 111 ? 9.392 20.108 166.927 1.00 42.91 108 PRO A C 1
ATOM 784 O O . PRO A 1 111 ? 10.361 20.813 167.232 1.00 44.92 108 PRO A O 1
ATOM 788 N N . ALA A 1 112 ? 8.564 20.405 165.924 1.00 27.16 109 ALA A N 1
ATOM 789 C CA . ALA A 1 112 ? 8.825 21.595 165.102 1.00 34.94 109 ALA A CA 1
ATOM 790 C C . ALA A 1 112 ? 8.586 22.871 165.905 1.00 35.23 109 ALA A C 1
ATOM 791 O O . ALA A 1 112 ? 9.072 23.951 165.558 1.00 38.52 109 ALA A O 1
ATOM 793 N N . ALA A 1 113 ? 7.841 22.725 166.988 1.00 28.65 110 ALA A N 1
ATOM 794 C CA . ALA A 1 113 ? 7.579 23.825 167.900 1.00 32.38 110 ALA A CA 1
ATOM 795 C C . ALA A 1 113 ? 8.823 24.233 168.694 1.00 40.99 110 ALA A C 1
ATOM 796 O O . ALA A 1 113 ? 8.850 25.314 169.273 1.00 42.82 110 ALA A O 1
ATOM 798 N N . LEU A 1 114 ? 9.849 23.377 168.703 1.00 41.29 111 LEU A N 1
ATOM 799 C CA . LEU A 1 114 ? 11.120 23.665 169.387 1.00 36.22 111 LEU A CA 1
ATOM 800 C C . LEU A 1 114 ? 12.226 24.251 168.509 1.00 41.40 111 LEU A C 1
ATOM 801 O O . LEU A 1 114 ? 13.320 24.553 168.996 1.00 37.76 111 LEU A O 1
ATOM 806 N N . ARG A 1 115 ? 11.961 24.380 167.211 1.00 46.26 112 ARG A N 1
ATOM 807 C CA . ARG A 1 115 ? 12.923 24.993 166.308 1.00 41.14 112 ARG A CA 1
ATOM 808 C C . ARG A 1 115 ? 12.945 26.511 166.494 1.00 36.99 112 ARG A C 1
ATOM 809 O O . ARG A 1 115 ? 11.990 27.097 166.991 1.00 43.96 112 ARG A O 1
ATOM 817 N N . GLN A 1 116 ? 14.035 27.145 166.084 1.00 38.67 113 GLN A N 1
ATOM 818 C CA . GLN A 1 116 ? 14.160 28.598 166.173 1.00 38.56 113 GLN A CA 1
ATOM 819 C C . GLN A 1 116 ? 13.656 29.313 164.912 1.00 33.63 113 GLN A C 1
ATOM 820 O O . GLN A 1 116 ? 13.586 30.533 164.881 1.00 36.88 113 GLN A O 1
ATOM 826 N N . ALA A 1 117 ? 13.329 28.550 163.871 1.00 36.90 114 ALA A N 1
ATOM 827 C CA . ALA A 1 117 ? 12.674 29.079 162.658 1.00 34.96 114 ALA A CA 1
ATOM 828 C C . ALA A 1 117 ? 11.722 28.016 162.113 1.00 34.47 114 ALA A C 1
ATOM 829 O O . ALA A 1 117 ? 11.921 26.833 162.373 1.00 42.07 114 ALA A O 1
ATOM 831 N N . PRO A 1 118 ? 10.674 28.419 161.373 1.00 38.30 115 PRO A N 1
ATOM 832 C CA . PRO A 1 118 ? 9.711 27.372 160.980 1.00 42.26 115 PRO A CA 1
ATOM 833 C C . PRO A 1 118 ? 10.298 26.346 160.014 1.00 49.83 115 PRO A C 1
ATOM 834 O O . PRO A 1 118 ? 10.871 26.723 158.999 1.00 62.33 115 PRO A O 1
ATOM 838 N N . VAL A 1 119 ? 10.171 25.067 160.340 1.00 48.81 116 VAL A N 1
ATOM 839 C CA . VAL A 1 119 ? 10.486 23.983 159.414 1.00 50.79 116 VAL A CA 1
ATOM 840 C C . VAL A 1 119 ? 9.261 23.354 158.745 1.00 62.25 116 VAL A C 1
ATOM 841 O O . VAL A 1 119 ? 9.374 22.342 158.052 1.00 64.52 116 VAL A O 1
ATOM 845 N N . VAL A 1 120 ? 8.083 23.901 159.015 1.00 68.21 117 VAL A N 1
ATOM 846 C CA . VAL A 1 120 ? 6.869 23.326 158.451 1.00 74.16 117 VAL A CA 1
ATOM 847 C C . VAL A 1 120 ? 5.991 24.338 157.708 1.00 78.58 117 VAL A C 1
ATOM 848 O O . VAL A 1 120 ? 6.316 25.520 157.620 1.00 76.61 117 VAL A O 1
ATOM 852 N N . ALA A 1 121 ? 4.873 23.847 157.179 1.00 86.70 118 ALA A N 1
ATOM 853 C CA . ALA A 1 121 ? 3.968 24.631 156.338 1.00 92.19 118 ALA A CA 1
ATOM 854 C C . ALA A 1 121 ? 3.397 25.869 157.034 1.00 96.52 118 ALA A C 1
ATOM 855 O O . ALA A 1 121 ? 3.301 26.937 156.429 1.00 99.02 118 ALA A O 1
ATOM 857 N N . VAL A 1 122 ? 3.023 25.714 158.301 1.00 93.47 119 VAL A N 1
ATOM 858 C CA . VAL A 1 122 ? 2.432 26.788 159.093 1.00 92.92 119 VAL A CA 1
ATOM 859 C C . VAL A 1 122 ? 1.056 27.266 158.602 1.00 94.23 119 VAL A C 1
ATOM 860 O O . VAL A 1 122 ? 0.576 28.334 158.997 1.00 90.90 119 VAL A O 1
ATOM 864 N N . GLU A 1 123 ? 0.368 26.419 157.838 1.00 97.76 120 GLU A N 1
ATOM 865 C CA . GLU A 1 123 ? -0.997 26.738 157.417 1.00 98.66 120 GLU A CA 1
ATOM 866 C C . GLU A 1 123 ? -1.895 26.550 158.627 1.00 95.84 120 GLU A C 1
ATOM 867 O O . GLU A 1 123 ? -2.702 27.417 158.976 1.00 95.46 120 GLU A O 1
ATOM 873 N N . GLY A 1 124 ? -1.714 25.414 159.286 1.00 89.86 121 GLY A N 1
ATOM 874 C CA . GLY A 1 124 ? -2.274 25.223 160.602 1.00 85.88 121 GLY A CA 1
ATOM 875 C C . GLY A 1 124 ? -1.410 24.256 161.378 1.00 78.25 121 GLY A C 1
ATOM 876 O O . GLY A 1 124 ? -0.684 23.431 160.811 1.00 75.29 121 GLY A O 1
ATOM 877 N N . TRP A 1 125 ? -1.477 24.374 162.696 1.00 66.33 122 TRP A N 1
ATOM 878 C CA . TRP A 1 125 ? -0.879 23.389 163.565 1.00 48.58 122 TRP A CA 1
ATOM 879 C C . TRP A 1 125 ? -2.031 22.870 164.363 1.00 52.41 122 TRP A C 1
ATOM 880 O O . TRP A 1 125 ? -3.058 23.531 164.486 1.00 56.19 122 TRP A O 1
ATOM 891 N N . SER A 1 126 ? -1.877 21.683 164.913 1.00 57.52 123 SER A N 1
ATOM 892 C CA . SER A 1 126 ? -2.943 21.147 165.720 1.00 57.06 123 SER A CA 1
ATOM 893 C C . SER A 1 126 ? -2.484 20.698 167.095 1.00 55.97 123 SER A C 1
ATOM 894 O O . SER A 1 126 ? -1.449 20.047 167.240 1.00 57.42 123 SER A O 1
ATOM 897 N N . VAL A 1 127 ? -3.266 21.070 168.101 1.00 50.91 124 VAL A N 1
ATOM 898 C CA . VAL A 1 127 ? -3.093 20.558 169.449 1.00 59.86 124 VAL A CA 1
ATOM 899 C C . VAL A 1 127 ? -4.194 19.552 169.749 1.00 62.59 124 VAL A C 1
ATOM 900 O O . VAL A 1 127 ? -5.372 19.892 169.707 1.00 64.22 124 VAL A O 1
ATOM 904 N N . PRO A 1 128 ? -3.817 18.301 170.042 1.00 61.03 125 PRO A N 1
ATOM 905 C CA . PRO A 1 128 ? -4.831 17.320 170.437 1.00 63.79 125 PRO A CA 1
ATOM 906 C C . PRO A 1 128 ? -5.606 17.831 171.649 1.00 58.77 125 PRO A C 1
ATOM 907 O O . PRO A 1 128 ? -5.022 18.518 172.477 1.00 55.97 125 PRO A O 1
ATOM 911 N N . ARG A 1 129 ? -6.895 17.527 171.746 1.00 57.11 126 ARG A N 1
ATOM 912 C CA . ARG A 1 129 ? -7.665 18.023 172.875 1.00 62.85 126 ARG A CA 1
ATOM 913 C C . ARG A 1 129 ? -7.406 17.148 174.090 1.00 62.91 126 ARG A C 1
ATOM 914 O O . ARG A 1 129 ? -7.657 15.946 174.062 1.00 71.43 126 ARG A O 1
ATOM 922 N N . VAL A 1 130 ? -6.883 17.764 175.147 1.00 52.30 127 VAL A N 1
ATOM 923 C CA . VAL A 1 130 ? -6.530 17.047 176.368 1.00 51.75 127 VAL A CA 1
ATOM 924 C C . VAL A 1 130 ? -6.799 17.879 177.613 1.00 57.37 127 VAL A C 1
ATOM 925 O O . VAL A 1 130 ? -6.966 19.101 177.550 1.00 59.52 127 VAL A O 1
ATOM 929 N N . SER A 1 131 ? -6.833 17.198 178.750 1.00 57.68 128 SER A N 1
ATOM 930 C CA . SER A 1 131 ? -6.832 17.857 180.044 1.00 60.21 128 SER A CA 1
ATOM 931 C C . SER A 1 131 ? -5.618 17.344 180.795 1.00 58.19 128 SER A C 1
ATOM 932 O O . SER A 1 131 ? -5.444 16.131 180.945 1.00 55.65 128 SER A O 1
ATOM 935 N N . VAL A 1 132 ? -4.771 18.261 181.253 1.00 58.17 129 VAL A N 1
ATOM 936 C CA . VAL A 1 132 ? -3.598 17.891 182.039 1.00 49.07 129 VAL A CA 1
ATOM 937 C C . VAL A 1 132 ? -3.563 18.622 183.376 1.00 43.47 129 VAL A C 1
ATOM 938 O O . VAL A 1 132 ? -3.837 19.816 183.448 1.00 48.14 129 VAL A O 1
ATOM 942 N N . GLU A 1 133 ? -3.218 17.897 184.431 1.00 41.24 130 GLU A N 1
ATOM 943 C CA . GLU A 1 133 ? -2.980 18.507 185.737 1.00 49.03 130 GLU A CA 1
ATOM 944 C C . GLU A 1 133 ? -1.613 18.085 186.249 1.00 48.06 130 GLU A C 1
ATOM 945 O O . GLU A 1 133 ? -1.307 16.891 186.310 1.00 42.53 130 GLU A O 1
ATOM 951 N N . ASP A 1 134 ? -0.793 19.068 186.618 1.00 47.61 131 ASP A N 1
ATOM 952 C CA . ASP A 1 134 ? 0.623 18.815 186.824 1.00 39.28 131 ASP A CA 1
ATOM 953 C C . ASP A 1 134 ? 1.254 19.644 187.944 1.00 44.23 131 ASP A C 1
ATOM 954 O O . ASP A 1 134 ? 0.943 20.825 188.106 1.00 45.81 131 ASP A O 1
ATOM 959 N N . LYS A 1 135 ? 2.136 19.007 188.714 1.00 41.03 132 LYS A N 1
ATOM 960 C CA . LYS A 1 135 ? 2.966 19.675 189.710 1.00 42.82 132 LYS A CA 1
ATOM 961 C C . LYS A 1 135 ? 4.317 18.962 189.823 1.00 43.29 132 LYS A C 1
ATOM 962 O O . LYS A 1 135 ? 4.440 17.811 189.413 1.00 45.49 132 LYS A O 1
ATOM 968 N N . PRO A 1 136 ? 5.348 19.656 190.327 1.00 37.49 133 PRO A N 1
ATOM 969 C CA . PRO A 1 136 ? 6.626 18.985 190.600 1.00 36.09 133 PRO A CA 1
ATOM 970 C C . PRO A 1 136 ? 6.604 18.095 191.854 1.00 38.57 133 PRO A C 1
ATOM 971 O O . PRO A 1 136 ? 6.017 18.476 192.864 1.00 41.68 133 PRO A O 1
ATOM 975 N N . ARG A 1 137 ? 7.261 16.939 191.781 1.00 38.62 134 ARG A N 1
ATOM 976 C CA . ARG A 1 137 ? 7.464 16.079 192.935 1.00 40.13 134 ARG A CA 1
ATOM 977 C C . ARG A 1 137 ? 8.479 16.710 193.868 1.00 40.37 134 ARG A C 1
ATOM 978 O O . ARG A 1 137 ? 8.222 16.837 195.055 1.00 39.50 134 ARG A O 1
ATOM 986 N N . PHE A 1 138 ? 9.627 17.121 193.335 1.00 36.62 135 PHE A N 1
ATOM 987 C CA . PHE A 1 138 ? 10.627 17.825 194.152 1.00 38.11 135 PHE A CA 1
ATOM 988 C C . PHE A 1 138 ? 10.607 19.303 193.820 1.00 40.49 135 PHE A C 1
ATOM 989 O O . PHE A 1 138 ? 10.323 19.689 192.683 1.00 47.44 135 PHE A O 1
ATOM 997 N N . GLY A 1 139 ? 10.895 20.135 194.808 1.00 31.35 136 GLY A N 1
ATOM 998 C CA . GLY A 1 139 ? 10.911 21.566 194.581 1.00 28.65 136 GLY A CA 1
ATOM 999 C C . GLY A 1 139 ? 12.256 22.040 194.067 1.00 33.38 136 GLY A C 1
ATOM 1000 O O . GLY A 1 139 ? 12.357 23.118 193.494 1.00 31.84 136 GLY A O 1
ATOM 1001 N N . TYR A 1 140 ? 13.300 21.255 194.318 1.00 30.83 137 TYR A N 1
ATOM 1002 C CA . TYR A 1 140 ? 14.624 21.595 193.844 1.00 30.20 137 TYR A CA 1
ATOM 1003 C C . TYR A 1 140 ? 15.044 20.502 192.868 1.00 35.78 137 TYR A C 1
ATOM 1004 O O . TYR A 1 140 ? 15.332 19.374 193.287 1.00 34.12 137 TYR A O 1
ATOM 1013 N N . ARG A 1 141 ? 15.053 20.829 191.571 1.00 35.67 138 ARG A N 1
ATOM 1014 C CA . ARG A 1 141 ? 15.434 19.864 190.548 1.00 31.16 138 ARG A CA 1
ATOM 1015 C C . ARG A 1 141 ? 16.618 20.447 189.787 1.00 36.94 138 ARG A C 1
ATOM 1016 O O . ARG A 1 141 ? 16.467 21.318 188.924 1.00 34.69 138 ARG A O 1
ATOM 1024 N N . GLY A 1 142 ? 17.792 19.906 190.083 1.00 32.90 139 GLY A N 1
ATOM 1025 C CA . GLY A 1 142 ? 19.020 20.568 189.718 1.00 19.37 139 GLY A CA 1
ATOM 1026 C C . GLY A 1 142 ? 19.833 19.954 188.614 1.00 29.32 139 GLY A C 1
ATOM 1027 O O . GLY A 1 142 ? 19.656 18.793 188.266 1.00 34.57 139 GLY A O 1
ATOM 1028 N N . THR A 1 143 ? 20.790 20.731 188.128 1.00 30.06 140 THR A N 1
ATOM 1029 C CA . THR A 1 143 ? 21.885 20.222 187.331 1.00 30.45 140 THR A CA 1
ATOM 1030 C C . THR A 1 143 ? 23.084 21.083 187.658 1.00 29.34 140 THR A C 1
ATOM 1031 O O . THR A 1 143 ? 22.986 22.314 187.751 1.00 26.10 140 THR A O 1
ATOM 1043 N N . LEU A 1 145 ? 26.891 22.237 186.375 1.00 35.24 142 LEU A N 1
ATOM 1044 C CA . LEU A 1 145 ? 27.652 22.359 185.167 1.00 24.77 142 LEU A CA 1
ATOM 1045 C C . LEU A 1 145 ? 29.043 22.831 185.541 1.00 29.20 142 LEU A C 1
ATOM 1046 O O . LEU A 1 145 ? 29.206 23.922 186.089 1.00 35.32 142 LEU A O 1
ATOM 1051 N N . ASP A 1 146 ? 30.056 22.027 185.234 1.00 25.73 143 ASP A N 1
ATOM 1052 C CA . ASP A 1 146 ? 31.415 22.418 185.554 1.00 25.02 143 ASP A CA 1
ATOM 1053 C C . ASP A 1 146 ? 31.991 23.157 184.325 1.00 36.66 143 ASP A C 1
ATOM 1054 O O . ASP A 1 146 ? 32.283 22.565 183.285 1.00 35.14 143 ASP A O 1
ATOM 1059 N N . VAL A 1 147 ? 32.121 24.471 184.459 1.00 36.11 144 VAL A N 1
ATOM 1060 C CA . VAL A 1 147 ? 32.789 25.304 183.473 1.00 28.46 144 VAL A CA 1
ATOM 1061 C C . VAL A 1 147 ? 34.214 25.666 183.877 1.00 26.11 144 VAL A C 1
ATOM 1062 O O . VAL A 1 147 ? 34.887 26.452 183.220 1.00 33.27 144 VAL A O 1
ATOM 1066 N N . ALA A 1 148 ? 34.647 25.152 185.011 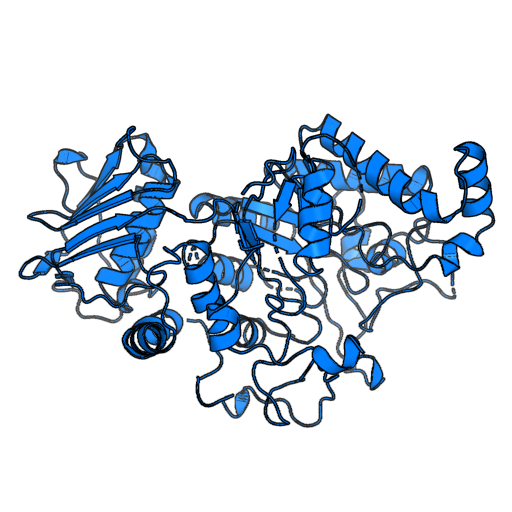1.00 35.31 145 ALA A N 1
ATOM 1067 C CA . ALA A 1 148 ? 35.995 25.433 185.480 1.00 39.49 145 ALA A CA 1
ATOM 1068 C C . ALA A 1 148 ? 36.997 24.555 184.736 1.00 35.35 145 ALA A C 1
ATOM 1069 O O . ALA A 1 148 ? 38.058 25.016 184.333 1.00 35.52 145 ALA A O 1
ATOM 1071 N N . ARG A 1 149 ? 36.655 23.284 184.562 1.00 28.73 146 ARG A N 1
ATOM 1072 C CA . ARG A 1 149 ? 37.556 22.363 183.895 1.00 30.54 146 ARG A CA 1
ATOM 1073 C C . ARG A 1 149 ? 37.637 22.655 182.385 1.00 30.98 146 ARG A C 1
ATOM 1074 O O . ARG A 1 149 ? 38.724 22.846 181.843 1.00 35.27 146 ARG A O 1
ATOM 1082 N N . HIS A 1 150 ? 36.486 22.714 181.724 1.00 23.71 147 HIS A N 1
ATOM 1083 C CA . HIS A 1 150 ? 36.413 23.216 180.348 1.00 25.68 147 HIS A CA 1
ATOM 1084 C C . HIS A 1 150 ? 35.422 24.361 180.206 1.00 31.87 147 HIS A C 1
ATOM 1085 O O . HIS A 1 150 ? 34.220 24.216 180.481 1.00 29.20 147 HIS A O 1
ATOM 1092 N N . PHE A 1 151 ? 35.960 25.508 179.801 1.00 27.82 148 PHE A N 1
ATOM 1093 C CA . PHE A 1 151 ? 35.179 26.711 179.635 1.00 29.61 148 PHE A CA 1
ATOM 1094 C C . PHE A 1 151 ? 34.134 26.490 178.555 1.00 37.63 148 PHE A C 1
ATOM 1095 O O . PHE A 1 151 ? 34.458 26.048 177.452 1.00 39.43 148 PHE A O 1
ATOM 1111 N N . PRO A 1 153 ? 31.582 28.301 176.068 1.00 30.02 150 PRO A N 1
ATOM 1112 C CA . PRO A 1 153 ? 31.234 29.627 175.566 1.00 32.54 150 PRO A CA 1
ATOM 1113 C C . PRO A 1 153 ? 29.789 29.987 175.905 1.00 34.13 150 PRO A C 1
ATOM 1114 O O . PRO A 1 153 ? 28.924 29.110 175.991 1.00 30.64 150 PRO A O 1
ATOM 1118 N N . LYS A 1 154 ? 29.559 31.280 176.120 1.00 33.26 151 LYS A N 1
ATOM 1119 C CA . LYS A 1 154 ? 28.261 31.809 176.529 1.00 27.67 151 LYS A CA 1
ATOM 1120 C C . LYS A 1 154 ? 27.081 31.337 175.654 1.00 35.40 151 LYS A C 1
ATOM 1121 O O . LYS A 1 154 ? 26.014 30.996 176.178 1.00 38.11 151 LYS A O 1
ATOM 1127 N N . ASP A 1 155 ? 27.268 31.326 174.331 1.00 32.73 152 ASP A N 1
ATOM 1128 C CA . ASP A 1 155 ? 26.234 30.851 173.403 1.00 40.97 152 ASP A CA 1
ATOM 1129 C C . ASP A 1 155 ? 25.737 29.439 173.762 1.00 31.49 152 ASP A C 1
ATOM 1130 O O . ASP A 1 155 ? 24.543 29.144 173.709 1.00 26.87 152 ASP A O 1
ATOM 1135 N N . ASN A 1 156 ? 26.672 28.575 174.136 1.00 29.94 153 ASN A N 1
ATOM 1136 C CA . ASN A 1 156 ? 26.360 27.200 174.490 1.00 33.44 153 ASN A CA 1
ATOM 1137 C C . ASN A 1 156 ? 25.712 27.061 175.871 1.00 35.62 153 ASN A C 1
ATOM 1138 O O . ASN A 1 156 ? 24.808 26.237 176.058 1.00 31.34 153 ASN A O 1
ATOM 1143 N N . VAL A 1 157 ? 26.158 27.878 176.825 1.00 30.06 154 VAL A N 1
ATOM 1144 C CA . VAL A 1 157 ? 25.522 27.934 178.145 1.00 28.71 154 VAL A CA 1
ATOM 1145 C C . VAL A 1 157 ? 24.029 28.296 178.044 1.00 28.89 154 VAL A C 1
ATOM 1146 O O . VAL A 1 157 ? 23.195 27.666 178.691 1.00 28.11 154 VAL A O 1
ATOM 1150 N N . LEU A 1 158 ? 23.682 29.297 177.236 1.00 24.80 155 LEU A N 1
ATOM 1151 C CA . LEU A 1 158 ? 22.288 29.719 177.171 1.00 28.31 155 LEU A CA 1
ATOM 1152 C C . LEU A 1 158 ? 21.473 28.618 176.521 1.00 33.80 155 LEU A C 1
ATOM 1153 O O . LEU A 1 158 ? 20.294 28.424 176.850 1.00 35.26 155 LEU A O 1
ATOM 1158 N N . ARG A 1 159 ? 22.102 27.899 175.593 1.00 23.08 156 ARG A N 1
ATOM 1159 C CA . ARG A 1 159 ? 21.412 26.797 174.915 1.00 30.40 156 ARG A CA 1
ATOM 1160 C C . ARG A 1 159 ? 21.196 25.609 175.837 1.00 31.15 156 ARG A C 1
ATOM 1161 O O . ARG A 1 159 ? 20.131 24.988 175.836 1.00 29.59 156 ARG A O 1
ATOM 1169 N N . PHE A 1 160 ? 22.215 25.291 176.624 1.00 29.16 157 PHE A N 1
ATOM 1170 C CA . PHE A 1 160 ? 22.082 24.290 177.671 1.00 27.39 157 PHE A CA 1
ATOM 1171 C C . PHE A 1 160 ? 20.960 24.662 178.653 1.00 26.51 157 PHE A C 1
ATOM 1172 O O . PHE A 1 160 ? 20.183 23.803 179.075 1.00 29.35 157 PHE A O 1
ATOM 1180 N N . ILE A 1 161 ? 20.867 25.943 179.000 1.00 23.21 158 ILE A N 1
ATOM 1181 C CA . ILE A 1 161 ? 19.833 26.414 179.924 1.00 22.80 158 ILE A CA 1
ATOM 1182 C C . ILE A 1 161 ? 18.437 26.269 179.313 1.00 26.80 158 ILE A C 1
ATOM 1183 O O . ILE A 1 161 ? 17.483 25.904 179.997 1.00 26.92 158 ILE A O 1
ATOM 1188 N N . GLU A 1 162 ? 18.333 26.538 178.016 1.00 29.57 159 GLU A N 1
ATOM 1189 C CA . GLU A 1 162 ? 17.066 26.420 177.302 1.00 29.95 159 GLU A CA 1
ATOM 1190 C C . GLU A 1 162 ? 16.572 24.972 177.292 1.00 32.81 159 GLU A C 1
ATOM 1191 O O . GLU A 1 162 ? 15.377 24.695 177.487 1.00 29.68 159 GLU A O 1
ATOM 1197 N N . VAL A 1 163 ? 17.500 24.046 177.062 1.00 35.21 160 VAL A N 1
ATOM 1198 C CA . VAL A 1 163 ? 17.181 22.622 177.110 1.00 34.79 160 VAL A CA 1
ATOM 1199 C C . VAL A 1 163 ? 16.785 22.180 178.524 1.00 35.54 160 VAL A C 1
ATOM 1200 O O . VAL A 1 163 ? 15.922 21.315 178.686 1.00 35.51 160 VAL A O 1
ATOM 1212 N N . ALA A 1 165 ? 15.197 24.078 180.828 1.00 36.46 162 ALA A N 1
ATOM 1213 C CA . ALA A 1 165 ? 13.868 24.575 181.139 1.00 34.19 162 ALA A CA 1
ATOM 1214 C C . ALA A 1 165 ? 12.810 23.710 180.450 1.00 32.26 162 ALA A C 1
ATOM 1215 O O . ALA A 1 165 ? 11.678 23.574 180.932 1.00 30.19 162 ALA A O 1
ATOM 1225 N N . HIS A 1 167 ? 12.919 20.605 180.156 1.00 34.52 164 HIS A N 1
ATOM 1226 C CA . HIS A 1 167 ? 12.733 19.439 181.020 1.00 32.40 164 HIS A CA 1
ATOM 1227 C C . HIS A 1 167 ? 12.178 19.797 182.409 1.00 33.77 164 HIS A C 1
ATOM 1228 O O . HIS A 1 167 ? 12.030 18.928 183.270 1.00 40.29 164 HIS A O 1
ATOM 1235 N N . LYS A 1 168 ? 11.859 21.076 182.597 1.00 24.39 165 LYS A N 1
ATOM 1236 C CA . LYS A 1 168 ? 11.291 21.594 183.836 1.00 23.83 165 LYS A CA 1
ATOM 1237 C C . LYS A 1 168 ? 12.260 21.533 185.014 1.00 27.94 165 LYS A C 1
ATOM 1238 O O . LYS A 1 168 ? 11.835 21.516 186.151 1.00 28.70 165 LYS A O 1
ATOM 1244 N N . LEU A 1 169 ? 13.558 21.517 184.721 1.00 28.10 166 LEU A N 1
ATOM 1245 C CA . LEU A 1 169 ? 14.596 21.640 185.731 1.00 25.44 166 LEU A CA 1
ATOM 1246 C C . LEU A 1 169 ? 14.655 23.096 186.158 1.00 32.73 166 LEU A C 1
ATOM 1247 O O . LEU A 1 169 ? 14.673 23.983 185.303 1.00 28.90 166 LEU A O 1
ATOM 1252 N N . ASN A 1 170 ? 14.565 23.335 187.472 1.00 35.54 167 ASN A N 1
ATOM 1253 C CA . ASN A 1 170 ? 14.654 24.684 188.037 1.00 28.26 167 ASN A CA 1
ATOM 1254 C C . ASN A 1 170 ? 15.969 25.175 188.676 1.00 30.79 167 ASN A C 1
ATOM 1255 O O . ASN A 1 170 ? 16.042 26.323 189.094 1.00 33.37 167 ASN A O 1
ATOM 1260 N N . VAL A 1 171 ? 17.005 24.345 188.760 1.00 26.15 168 VAL A N 1
ATOM 1261 C CA . VAL A 1 171 ? 18.243 24.825 189.384 1.00 27.36 168 VAL A CA 1
ATOM 1262 C C . VAL A 1 171 ? 19.467 24.505 188.566 1.00 26.97 168 VAL A C 1
ATOM 1263 O O . VAL A 1 171 ? 19.650 23.377 188.111 1.00 29.27 168 VAL A O 1
ATOM 1267 N N . LEU A 1 172 ? 20.312 25.508 188.389 1.00 22.57 169 LEU A N 1
ATOM 1268 C CA . LEU A 1 172 ? 21.568 25.316 187.688 1.00 24.83 169 LEU A CA 1
ATOM 1269 C C . LEU A 1 172 ? 22.662 25.709 188.635 1.00 31.61 169 LEU A C 1
ATOM 1270 O O . LEU A 1 172 ? 22.764 26.875 189.054 1.00 31.38 169 LEU A O 1
ATOM 1275 N N . HIS A 1 173 ? 23.476 24.722 188.972 1.00 29.73 170 HIS A N 1
ATOM 1276 C CA . HIS A 1 173 ? 24.565 24.928 189.896 1.00 33.30 170 HIS A CA 1
ATOM 1277 C C . HIS A 1 173 ? 25.816 25.091 189.029 1.00 33.14 170 HIS A C 1
ATOM 1278 O O . HIS A 1 173 ? 26.216 24.177 188.305 1.00 29.44 170 HIS A O 1
ATOM 1285 N N . LEU A 1 174 ? 26.401 26.283 189.084 1.00 27.75 171 LEU A N 1
ATOM 1286 C CA . LEU A 1 174 ? 27.423 26.684 188.135 1.00 25.88 171 LEU A CA 1
ATOM 1287 C C . LEU A 1 174 ? 28.786 26.647 188.788 1.00 30.34 171 LEU A C 1
ATOM 1288 O O . LEU A 1 174 ? 29.125 27.543 189.546 1.00 35.76 171 LEU A O 1
ATOM 1293 N N . HIS A 1 175 ? 29.615 25.675 188.434 1.00 29.51 172 HIS A N 1
ATOM 1294 C CA . HIS A 1 175 ? 30.839 25.498 189.193 1.00 29.91 172 HIS A CA 1
ATOM 1295 C C . HIS A 1 175 ? 31.881 26.330 188.447 1.00 29.25 172 HIS A C 1
ATOM 1296 O O . HIS A 1 175 ? 32.420 25.914 187.423 1.00 29.55 172 HIS A O 1
ATOM 1303 N N . LEU A 1 176 ? 32.212 27.479 189.031 1.00 29.89 173 LEU A N 1
ATOM 1304 C CA . LEU A 1 176 ? 32.904 28.542 188.302 1.00 25.77 173 LEU A CA 1
ATOM 1305 C C . LEU A 1 176 ? 34.415 28.575 188.431 1.00 26.50 173 LEU A C 1
ATOM 1306 O O . LEU A 1 176 ? 35.079 29.305 187.703 1.00 29.42 173 LEU A O 1
ATOM 1311 N N . THR A 1 177 ? 34.966 27.794 189.348 1.00 21.72 174 THR A N 1
ATOM 1312 C CA . THR A 1 177 ? 36.377 27.941 189.689 1.00 22.66 174 THR A CA 1
ATOM 1313 C C . THR A 1 177 ? 36.926 26.616 190.175 1.00 25.68 174 THR A C 1
ATOM 1314 O O . THR A 1 177 ? 36.205 25.800 190.747 1.00 32.45 174 THR A O 1
ATOM 1318 N N . ASP A 1 178 ? 38.204 26.394 189.938 1.00 20.57 175 ASP A N 1
ATOM 1319 C CA . ASP A 1 178 ? 38.819 25.158 190.354 1.00 23.87 175 ASP A CA 1
ATOM 1320 C C . ASP A 1 178 ? 40.317 25.309 190.201 1.00 25.84 175 ASP A C 1
ATOM 1321 O O . ASP A 1 178 ? 40.811 26.422 190.010 1.00 24.81 175 ASP A O 1
ATOM 1326 N N . ASP A 1 179 ? 41.032 24.201 190.359 1.00 21.88 176 ASP A N 1
ATOM 1327 C CA . ASP A 1 179 ? 42.475 24.182 190.168 1.00 34.12 176 ASP A CA 1
ATOM 1328 C C . ASP A 1 179 ? 42.868 24.563 188.754 1.00 38.07 176 ASP A C 1
ATOM 1329 O O . ASP A 1 179 ? 43.905 25.200 188.533 1.00 38.75 176 ASP A O 1
ATOM 1334 N N . GLN A 1 180 ? 42.033 24.164 187.800 1.00 32.71 177 GLN A N 1
ATOM 1335 C CA . GLN A 1 180 ? 42.395 24.247 186.380 1.00 31.76 177 GLN A CA 1
ATOM 1336 C C . GLN A 1 180 ? 41.904 25.486 185.633 1.00 29.56 177 GLN A C 1
ATOM 1337 O O . GLN A 1 180 ? 42.119 25.601 184.444 1.00 31.07 177 GLN A O 1
ATOM 1343 N N . GLY A 1 181 ? 41.216 26.381 186.333 1.00 36.22 178 GLY A N 1
ATOM 1344 C CA . GLY A 1 181 ? 40.838 27.676 185.799 1.00 30.51 178 GLY A CA 1
ATOM 1345 C C . GLY A 1 181 ? 39.838 28.397 186.696 1.00 26.36 178 GLY A C 1
ATOM 1346 O O . GLY A 1 181 ? 39.163 27.767 187.503 1.00 26.93 178 GLY A O 1
ATOM 1347 N N . TRP A 1 182 ? 39.723 29.710 186.502 1.00 23.50 179 TRP A N 1
ATOM 1348 C CA . TRP A 1 182 ? 38.807 30.592 187.215 1.00 20.10 179 TRP A CA 1
ATOM 1349 C C . TRP A 1 182 ? 38.000 31.387 186.164 1.00 32.09 179 TRP A C 1
ATOM 1350 O O . TRP A 1 182 ? 38.571 32.135 185.367 1.00 32.51 179 TRP A O 1
ATOM 1361 N N . ARG A 1 183 ? 36.682 31.187 186.124 1.00 36.71 180 ARG A N 1
ATOM 1362 C CA . ARG A 1 183 ? 35.869 31.712 185.026 1.00 31.32 180 ARG A CA 1
ATOM 1363 C C . ARG A 1 183 ? 35.156 33.031 185.288 1.00 32.69 180 ARG A C 1
ATOM 1364 O O . ARG A 1 183 ? 34.470 33.559 184.414 1.00 38.35 180 ARG A O 1
ATOM 1380 N N . GLN A 1 185 ? 35.040 37.027 186.158 1.00 26.73 182 GLN A N 1
ATOM 1381 C CA . GLN A 1 185 ? 35.761 38.281 186.224 1.00 34.79 182 GLN A CA 1
ATOM 1382 C C . GLN A 1 185 ? 35.413 39.022 187.512 1.00 42.78 182 GLN A C 1
ATOM 1383 O O . GLN A 1 185 ? 34.233 39.221 187.826 1.00 41.68 182 GLN A O 1
ATOM 1389 N N . ILE A 1 186 ? 36.450 39.393 188.265 1.00 39.08 183 ILE A N 1
ATOM 1390 C CA . ILE A 1 186 ? 36.298 40.163 189.495 1.00 34.69 183 ILE A CA 1
ATOM 1391 C C . ILE A 1 186 ? 37.045 41.478 189.323 1.00 37.80 183 ILE A C 1
ATOM 1392 O O . ILE A 1 186 ? 38.242 41.496 189.033 1.00 40.82 183 ILE A O 1
ATOM 1397 N N . ASN A 1 187 ? 36.325 42.576 189.496 1.00 35.78 184 ASN A N 1
ATOM 1398 C CA . ASN A 1 187 ? 36.850 43.904 189.217 1.00 42.08 184 ASN A CA 1
ATOM 1399 C C . ASN A 1 187 ? 38.026 44.292 190.108 1.00 43.91 184 ASN A C 1
ATOM 1400 O O . ASN A 1 187 ? 38.952 44.959 189.662 1.00 44.50 184 ASN A O 1
ATOM 1405 N N . ARG A 1 188 ? 37.993 43.873 191.368 1.00 44.76 185 ARG A N 1
ATOM 1406 C CA . ARG A 1 188 ? 39.043 44.251 192.301 1.00 47.24 185 ARG A CA 1
ATOM 1407 C C . ARG A 1 188 ? 40.310 43.444 192.080 1.00 41.29 185 ARG A C 1
ATOM 1408 O O . ARG A 1 188 ? 41.411 43.902 192.383 1.00 40.37 185 ARG A O 1
ATOM 1416 N N . TYR A 1 189 ? 40.151 42.240 191.546 1.00 44.14 186 TYR A N 1
ATOM 1417 C CA . TYR A 1 189 ? 41.272 41.317 191.412 1.00 42.79 186 TYR A CA 1
ATOM 1418 C C . TYR A 1 189 ? 41.452 40.838 189.964 1.00 42.17 186 TYR A C 1
ATOM 1419 O O . TYR A 1 189 ? 41.226 39.662 189.664 1.00 38.96 186 TYR A O 1
ATOM 1428 N N . PRO A 1 190 ? 41.903 41.741 189.076 1.00 38.94 187 PRO A N 1
ATOM 1429 C CA . PRO A 1 190 ? 41.941 41.498 187.625 1.00 41.69 187 PRO A CA 1
ATOM 1430 C C . PRO A 1 190 ? 42.707 40.244 187.240 1.00 39.99 187 PRO A C 1
ATOM 1431 O O . PRO A 1 190 ? 42.381 39.665 186.218 1.00 40.61 187 PRO A O 1
ATOM 1435 N N . LYS A 1 191 ? 43.698 39.834 188.028 1.00 39.59 188 LYS A N 1
ATOM 1436 C CA . LYS A 1 191 ? 44.529 38.682 187.662 1.00 38.65 188 LYS A CA 1
ATOM 1437 C C . LYS A 1 191 ? 43.772 37.369 187.747 1.00 38.36 188 LYS A C 1
ATOM 1438 O O . LYS A 1 191 ? 44.214 36.361 187.194 1.00 36.74 188 LYS A O 1
ATOM 1444 N N . LEU A 1 192 ? 42.653 37.359 188.469 1.00 40.26 189 LEU A N 1
ATOM 1445 C CA . LEU A 1 192 ? 41.865 36.136 188.580 1.00 32.69 189 LEU A CA 1
ATOM 1446 C C . LEU A 1 192 ? 41.559 35.616 187.187 1.00 35.89 189 LEU A C 1
ATOM 1447 O O . LEU A 1 192 ? 41.676 34.414 186.914 1.00 37.98 189 LEU A O 1
ATOM 1452 N N . THR A 1 193 ? 41.107 36.521 186.324 1.00 33.43 190 THR A N 1
ATOM 1453 C CA . THR A 1 193 ? 40.921 36.198 184.918 1.00 39.36 190 THR A CA 1
ATOM 1454 C C . THR A 1 193 ? 42.185 36.312 184.047 1.00 48.57 190 THR A C 1
ATOM 1455 O O . THR A 1 193 ? 42.449 35.427 183.236 1.00 56.22 190 THR A O 1
ATOM 1459 N N . GLU A 1 194 ? 42.978 37.369 184.229 1.00 41.02 191 GLU A N 1
ATOM 1460 C CA . GLU A 1 194 ? 44.175 37.558 183.400 1.00 42.58 191 GLU A CA 1
ATOM 1461 C C . GLU A 1 194 ? 45.138 36.375 183.482 1.00 43.87 191 GLU A C 1
ATOM 1462 O O . GLU A 1 194 ? 45.708 35.941 182.489 1.00 55.92 191 GLU A O 1
ATOM 1468 N N . THR A 1 195 ? 45.308 35.863 184.683 1.00 39.17 192 THR A N 1
ATOM 1469 C CA . THR A 1 195 ? 46.199 34.747 184.956 1.00 39.03 192 THR A CA 1
ATOM 1470 C C . THR A 1 195 ? 45.368 33.479 185.134 1.00 37.32 192 THR A C 1
ATOM 1471 O O . THR A 1 195 ? 45.618 32.482 184.475 1.00 43.28 192 THR A O 1
ATOM 1475 N N . GLY A 1 196 ? 44.454 33.497 186.102 1.00 32.86 193 GLY A N 1
ATOM 1476 C CA . GLY A 1 196 ? 43.627 32.345 186.424 1.00 31.75 193 GLY A CA 1
ATOM 1477 C C . GLY A 1 196 ? 42.666 31.799 185.374 1.00 32.94 193 GLY A C 1
ATOM 1478 O O . GLY A 1 196 ? 42.187 30.669 185.510 1.00 28.55 193 GLY A O 1
ATOM 1479 N N . ALA A 1 197 ? 42.390 32.560 184.319 1.00 33.36 194 ALA A N 1
ATOM 1480 C CA . ALA A 1 197 ? 41.389 32.127 183.336 1.00 30.70 194 ALA A CA 1
ATOM 1481 C C . ALA A 1 197 ? 41.916 31.215 182.233 1.00 35.89 194 ALA A C 1
ATOM 1482 O O . ALA A 1 197 ? 41.158 30.850 181.325 1.00 38.76 194 ALA A O 1
ATOM 1484 N N . TRP A 1 198 ? 43.204 30.868 182.287 1.00 34.92 195 TRP A N 1
ATOM 1485 C CA . TRP A 1 198 ? 43.786 29.972 181.280 1.00 34.73 195 TRP A CA 1
ATOM 1486 C C . TRP A 1 198 ? 44.905 29.100 181.827 1.00 31.89 195 TRP A C 1
ATOM 1487 O O . TRP A 1 198 ? 45.588 29.477 182.770 1.00 34.18 195 TRP A O 1
ATOM 1498 N N . ARG A 1 199 ? 45.086 27.934 181.217 1.00 26.32 196 ARG A N 1
ATOM 1499 C CA . ARG A 1 199 ? 46.176 27.032 181.559 1.00 28.19 196 ARG A CA 1
ATOM 1500 C C . ARG A 1 199 ? 46.961 26.666 180.293 1.00 34.51 196 ARG A C 1
ATOM 1501 O O . ARG A 1 199 ? 46.430 26.752 179.192 1.00 36.28 196 ARG A O 1
ATOM 1509 N N . ARG A 1 200 ? 48.212 26.249 180.474 1.00 31.64 197 ARG A N 1
ATOM 1510 C CA . ARG A 1 200 ? 49.130 25.872 179.400 1.00 36.40 197 ARG A CA 1
ATOM 1511 C C . ARG A 1 200 ? 48.642 24.679 178.580 1.00 46.84 197 ARG A C 1
ATOM 1512 O O . ARG A 1 200 ? 48.693 24.688 177.345 1.00 43.71 197 ARG A O 1
ATOM 1520 N N . GLU A 1 201 ? 48.195 23.636 179.270 1.00 47.40 198 GLU A N 1
ATOM 1521 C CA . GLU A 1 201 ? 47.695 22.442 178.602 1.00 37.20 198 GLU A CA 1
ATOM 1522 C C . GLU A 1 201 ? 46.725 21.677 179.495 1.00 40.11 198 GLU A C 1
ATOM 1523 O O . GLU A 1 201 ? 46.274 22.191 180.518 1.00 42.39 198 GLU A O 1
ATOM 1529 N N . SER A 1 202 ? 46.388 20.461 179.083 1.00 35.73 199 SER A N 1
ATOM 1530 C CA . SER A 1 202 ? 45.402 19.655 179.781 1.00 35.24 199 SER A CA 1
ATOM 1531 C C . SER A 1 202 ? 45.790 18.189 179.751 1.00 40.43 199 SER A C 1
ATOM 1532 O O . SER A 1 202 ? 46.297 17.696 178.745 1.00 43.13 199 SER A O 1
ATOM 1535 N N . SER A 1 203 ? 45.533 17.489 180.849 1.00 39.17 200 SER A N 1
ATOM 1536 C CA . SER A 1 203 ? 45.632 16.040 180.846 1.00 34.07 200 SER A CA 1
ATOM 1537 C C . SER A 1 203 ? 44.757 15.486 179.754 1.00 33.26 200 SER A C 1
ATOM 1538 O O . SER A 1 203 ? 43.622 15.919 179.562 1.00 36.89 200 SER A O 1
ATOM 1541 N N . LEU A 1 204 ? 45.283 14.498 179.055 1.00 34.48 201 LEU A N 1
ATOM 1542 C CA . LEU A 1 204 ? 44.510 13.787 178.064 1.00 39.11 201 LEU A CA 1
ATOM 1543 C C . LEU A 1 204 ? 44.073 12.450 178.655 1.00 42.53 201 LEU A C 1
ATOM 1544 O O . LEU A 1 204 ? 44.890 11.546 178.829 1.00 46.51 201 LEU A O 1
ATOM 1549 N N . GLY A 1 205 ? 42.782 12.315 178.945 1.00 37.70 202 GLY A N 1
ATOM 1550 C CA . GLY A 1 205 ? 42.296 11.141 179.649 1.00 34.20 202 GLY A CA 1
ATOM 1551 C C . GLY A 1 205 ? 42.491 11.294 181.148 1.00 40.27 202 GLY A C 1
ATOM 1552 O O . GLY A 1 205 ? 42.712 12.405 181.631 1.00 47.04 202 GLY A O 1
ATOM 1553 N N . SER A 1 206 ? 42.399 10.186 181.882 1.00 40.88 203 SER A N 1
ATOM 1554 C CA . SER A 1 206 ? 42.655 10.181 183.319 1.00 45.57 203 SER A CA 1
ATOM 1555 C C . SER A 1 206 ? 44.038 10.756 183.605 1.00 37.27 203 SER A C 1
ATOM 1556 O O . SER A 1 206 ? 44.971 10.495 182.852 1.00 34.28 203 SER A O 1
ATOM 1559 N N . TRP A 1 207 ? 44.174 11.531 184.684 1.00 36.04 204 TRP A N 1
ATOM 1560 C CA . TRP A 1 207 ? 45.496 12.055 185.071 1.00 40.20 204 TRP A CA 1
ATOM 1561 C C . TRP A 1 207 ? 46.480 10.911 185.334 1.00 38.90 204 TRP A C 1
ATOM 1562 O O . TRP A 1 207 ? 47.699 11.092 185.278 1.00 36.75 204 TRP A O 1
ATOM 1573 N N . ARG A 1 208 ? 45.938 9.726 185.590 1.00 38.18 205 ARG A N 1
ATOM 1574 C CA . ARG A 1 208 ? 46.753 8.553 185.879 1.00 45.52 205 ARG A CA 1
ATOM 1575 C C . ARG A 1 208 ? 47.558 8.049 184.686 1.00 47.76 205 ARG A C 1
ATOM 1576 O O . ARG A 1 208 ? 48.472 7.246 184.848 1.00 52.14 205 ARG A O 1
ATOM 1584 N N . ALA A 1 209 ? 47.220 8.512 183.490 1.00 46.01 206 ALA A N 1
ATOM 1585 C CA . ALA A 1 209 ? 47.950 8.106 182.297 1.00 42.99 206 ALA A CA 1
ATOM 1586 C C . ALA A 1 209 ? 49.106 9.067 182.028 1.00 41.59 206 ALA A C 1
ATOM 1587 O O . ALA A 1 209 ? 49.946 8.817 181.168 1.00 42.75 206 ALA A O 1
ATOM 1589 N N . GLY A 1 210 ? 49.139 10.170 182.768 1.00 38.02 207 GLY A N 1
ATOM 1590 C CA . GLY A 1 210 ? 50.219 11.139 182.662 1.00 40.10 207 GLY A CA 1
ATOM 1591 C C . GLY A 1 210 ? 50.572 11.615 181.258 1.00 47.02 207 GLY A C 1
ATOM 1592 O O . GLY A 1 210 ? 51.745 11.810 180.941 1.00 51.74 207 GLY A O 1
ATOM 1593 N N . VAL A 1 211 ? 49.562 11.809 180.416 1.00 45.45 208 VAL A N 1
ATOM 1594 C CA . VAL A 1 211 ? 49.785 12.319 179.068 1.00 45.17 208 VAL A CA 1
ATOM 1595 C C . VAL A 1 211 ? 49.017 13.621 178.881 1.00 41.39 208 VAL A C 1
ATOM 1596 O O . VAL A 1 211 ? 47.924 13.784 179.417 1.00 38.74 208 VAL A O 1
ATOM 1600 N N . PHE A 1 212 ? 49.602 14.539 178.117 1.00 43.51 209 PHE A N 1
ATOM 1601 C CA . PHE A 1 212 ? 49.069 15.890 177.956 1.00 47.35 209 PHE A CA 1
ATOM 1602 C C . PHE A 1 212 ? 48.854 16.294 176.497 1.00 48.60 209 PHE A C 1
ATOM 1603 O O . PHE A 1 212 ? 49.508 15.773 175.593 1.00 54.64 209 PHE A O 1
ATOM 1611 N N . ASP A 1 213 ? 47.946 17.234 176.270 1.00 41.14 210 ASP A N 1
ATOM 1612 C CA . ASP A 1 213 ? 47.545 17.559 174.898 1.00 39.67 210 ASP A CA 1
ATOM 1613 C C . ASP A 1 213 ? 48.274 18.749 174.248 1.00 38.64 210 ASP A C 1
ATOM 1614 O O . ASP A 1 213 ? 47.985 19.088 173.109 1.00 42.62 210 ASP A O 1
ATOM 1619 N N . GLY A 1 214 ? 49.176 19.407 174.972 1.00 38.45 211 GLY A N 1
ATOM 1620 C CA . GLY A 1 214 ? 49.930 20.518 174.408 1.00 26.08 211 GLY A CA 1
ATOM 1621 C C . GLY A 1 214 ? 49.097 21.733 174.012 1.00 33.11 211 GLY A C 1
ATOM 1622 O O . GLY A 1 214 ? 49.610 22.672 173.408 1.00 39.93 211 GLY A O 1
ATOM 1623 N N . ARG A 1 215 ? 47.810 21.724 174.349 1.00 31.98 212 ARG A N 1
ATOM 1624 C CA . ARG A 1 215 ? 46.878 22.744 173.867 1.00 32.06 212 ARG A CA 1
ATOM 1625 C C . ARG A 1 215 ? 46.396 23.669 174.990 1.00 34.36 212 ARG A C 1
ATOM 1626 O O . ARG A 1 215 ? 45.696 23.236 175.904 1.00 28.34 212 ARG A O 1
ATOM 1634 N N . PRO A 1 216 ? 46.764 24.952 174.916 1.00 32.67 213 PRO A N 1
ATOM 1635 C CA . PRO A 1 216 ? 46.247 25.940 175.857 1.00 31.93 213 PRO A CA 1
ATOM 1636 C C . PRO A 1 216 ? 44.724 25.859 175.930 1.00 36.11 213 PRO A C 1
ATOM 1637 O O . PRO A 1 216 ? 44.081 25.535 174.927 1.00 29.71 213 PRO A O 1
ATOM 1641 N N . HIS A 1 217 ? 44.157 26.106 177.112 1.00 30.91 214 HIS A N 1
ATOM 1642 C CA . HIS A 1 217 ? 42.707 26.209 177.237 1.00 23.45 214 HIS A CA 1
ATOM 1643 C C . HIS A 1 217 ? 42.275 27.282 178.225 1.00 29.20 214 HIS A C 1
ATOM 1644 O O . HIS A 1 217 ? 42.875 27.435 179.292 1.00 36.07 214 HIS A O 1
ATOM 1651 N N . GLY A 1 218 ? 41.221 28.014 177.880 1.00 26.86 215 GLY A N 1
ATOM 1652 C CA . GLY A 1 218 ? 40.708 29.027 178.777 1.00 27.26 215 GLY A CA 1
ATOM 1653 C C . GLY A 1 218 ? 39.579 29.890 178.251 1.00 35.16 215 GLY A C 1
ATOM 1654 O O . GLY A 1 218 ? 39.012 29.644 177.188 1.00 36.42 215 GLY A O 1
ATOM 1655 N N . GLY A 1 219 ? 39.206 30.868 179.068 1.00 38.64 216 GLY A N 1
ATOM 1656 C CA . GLY A 1 219 ? 38.183 31.845 178.745 1.00 33.35 216 GLY A CA 1
ATOM 1657 C C . GLY A 1 219 ? 37.533 32.243 180.063 1.00 33.16 216 GLY A C 1
ATOM 1658 O O . GLY A 1 219 ? 37.836 31.666 181.107 1.00 35.90 216 GLY A O 1
ATOM 1659 N N . PHE A 1 220 ? 36.638 33.217 180.031 1.00 30.34 217 PHE A N 1
ATOM 1660 C CA . PHE A 1 220 ? 35.910 33.582 181.234 1.00 36.04 217 PHE A CA 1
ATOM 1661 C C . PHE A 1 220 ? 34.651 34.367 180.927 1.00 32.92 217 PHE A C 1
ATOM 1662 O O . PHE A 1 220 ? 34.501 34.922 179.844 1.00 29.21 217 PHE A O 1
ATOM 1670 N N . TYR A 1 221 ? 33.747 34.423 181.889 1.00 21.36 218 TYR A N 1
ATOM 1671 C CA . TYR A 1 221 ? 32.589 35.276 181.739 1.00 23.89 218 TYR A CA 1
ATOM 1672 C C . TYR A 1 221 ? 32.862 36.637 182.355 1.00 24.99 218 TYR A C 1
ATOM 1673 O O . TYR A 1 221 ? 33.495 36.730 183.393 1.00 31.84 218 TYR A O 1
ATOM 1682 N N . THR A 1 222 ? 32.427 37.696 181.686 1.00 31.19 219 THR A N 1
ATOM 1683 C CA . THR A 1 222 ? 32.521 39.026 182.248 1.00 31.06 219 THR A CA 1
ATOM 1684 C C . THR A 1 222 ? 31.315 39.140 183.125 1.00 32.60 219 THR A C 1
ATOM 1685 O O . THR A 1 222 ? 30.469 38.244 183.136 1.00 34.02 219 THR A O 1
ATOM 1689 N N . GLN A 1 223 ? 31.194 40.262 183.820 1.00 39.86 220 GLN A N 1
ATOM 1690 C CA . GLN A 1 223 ? 30.096 40.410 184.760 1.00 40.71 220 GLN A CA 1
ATOM 1691 C C . GLN A 1 223 ? 28.804 40.572 183.977 1.00 35.80 220 GLN A C 1
ATOM 1692 O O . GLN A 1 223 ? 27.757 40.057 184.370 1.00 37.56 220 GLN A O 1
ATOM 1698 N N . ASP A 1 224 ? 28.898 41.257 182.844 1.00 34.29 221 ASP A N 1
ATOM 1699 C CA . ASP A 1 224 ? 27.753 41.419 181.961 1.00 32.07 221 ASP A CA 1
ATOM 1700 C C . ASP A 1 224 ? 27.293 40.094 181.364 1.00 31.83 221 ASP A C 1
ATOM 1701 O O . ASP A 1 224 ? 26.100 39.888 181.141 1.00 36.35 221 ASP A O 1
ATOM 1706 N N . ASP A 1 225 ? 28.244 39.197 181.116 1.00 28.60 222 ASP A N 1
ATOM 1707 C CA . ASP A 1 225 ? 27.933 37.872 180.601 1.00 31.11 222 ASP A CA 1
ATOM 1708 C C . ASP A 1 225 ? 27.185 37.063 181.656 1.00 32.09 222 ASP A C 1
ATOM 1709 O O . ASP A 1 225 ? 26.212 36.367 181.351 1.00 30.77 222 ASP A O 1
ATOM 1714 N N . LEU A 1 226 ? 27.652 37.149 182.899 1.00 27.06 223 LEU A N 1
ATOM 1715 C CA . LEU A 1 226 ? 27.011 36.427 183.983 1.00 25.86 223 LEU A CA 1
ATOM 1716 C C . LEU A 1 226 ? 25.628 36.986 184.248 1.00 21.55 223 LEU A C 1
ATOM 1717 O O . LEU A 1 226 ? 24.681 36.241 184.433 1.00 26.47 223 LEU A O 1
ATOM 1722 N N . ARG A 1 227 ? 25.514 38.306 184.257 1.00 28.11 224 ARG A N 1
ATOM 1723 C CA . ARG A 1 227 ? 24.216 38.935 184.429 1.00 28.00 224 ARG A CA 1
ATOM 1724 C C . ARG A 1 227 ? 23.248 38.340 183.415 1.00 35.95 224 ARG A C 1
ATOM 1725 O O . ARG A 1 227 ? 22.184 37.846 183.778 1.00 44.36 224 ARG A O 1
ATOM 1733 N N . GLU A 1 228 ? 23.639 38.380 182.144 1.00 30.76 225 GLU A N 1
ATOM 1734 C CA . GLU A 1 228 ? 22.838 37.824 181.064 1.00 30.72 225 GLU A CA 1
ATOM 1735 C C . GLU A 1 228 ? 22.410 36.384 181.349 1.00 27.70 225 GLU A C 1
ATOM 1736 O O . GLU A 1 228 ? 21.238 36.030 181.227 1.00 27.85 225 GLU A O 1
ATOM 1742 N N . ILE A 1 229 ? 23.361 35.552 181.738 1.00 24.03 226 ILE A N 1
ATOM 1743 C CA . ILE A 1 229 ? 23.055 34.162 181.998 1.00 21.67 226 ILE A CA 1
ATOM 1744 C C . ILE A 1 229 ? 22.024 34.045 183.117 1.00 33.80 226 ILE A C 1
ATOM 1745 O O . ILE A 1 229 ? 21.089 33.229 183.019 1.00 28.16 226 ILE A O 1
ATOM 1750 N N . VAL A 1 230 ? 22.196 34.868 184.164 1.00 25.30 227 VAL A N 1
ATOM 1751 C CA . VAL A 1 230 ? 21.267 34.916 185.287 1.00 27.55 227 VAL A CA 1
ATOM 1752 C C . VAL A 1 230 ? 19.873 35.388 184.860 1.00 31.04 227 VAL A C 1
ATOM 1753 O O . VAL A 1 230 ? 18.859 34.804 185.255 1.00 34.82 227 VAL A O 1
ATOM 1757 N N . ALA A 1 231 ? 19.820 36.448 184.060 1.00 27.79 228 ALA A N 1
ATOM 1758 C CA . ALA A 1 231 ? 18.549 36.931 183.514 1.00 25.47 228 ALA A CA 1
ATOM 1759 C C . ALA A 1 231 ? 17.906 35.914 182.564 1.00 27.21 228 ALA A C 1
ATOM 1760 O O . ALA A 1 231 ? 16.691 35.691 182.606 1.00 27.80 228 ALA A O 1
ATOM 1762 N N . PHE A 1 232 ? 18.727 35.295 181.719 1.00 21.51 229 PHE A N 1
ATOM 1763 C CA . PHE A 1 232 ? 18.251 34.269 180.796 1.00 35.18 229 PHE A CA 1
ATOM 1764 C C . PHE A 1 232 ? 17.626 33.125 181.598 1.00 29.88 229 PHE A C 1
ATOM 1765 O O . PHE A 1 232 ? 16.506 32.695 181.313 1.00 29.13 229 PHE A O 1
ATOM 1773 N N . ALA A 1 233 ? 18.336 32.649 182.618 1.00 26.03 230 ALA A N 1
ATOM 1774 C CA . ALA A 1 233 ? 17.798 31.598 183.481 1.00 25.86 230 ALA A CA 1
ATOM 1775 C C . ALA A 1 233 ? 16.518 32.035 184.225 1.00 31.99 230 ALA A C 1
ATOM 1776 O O . ALA A 1 233 ? 15.598 31.244 184.427 1.00 31.53 230 ALA A O 1
ATOM 1778 N N . ALA A 1 234 ? 16.461 33.296 184.630 1.00 31.33 231 ALA A N 1
ATOM 1779 C CA . ALA A 1 234 ? 15.334 33.773 185.416 1.00 30.92 231 ALA A CA 1
ATOM 1780 C C . ALA A 1 234 ? 14.068 33.866 184.562 1.00 35.38 231 ALA A C 1
ATOM 1781 O O . ALA A 1 234 ? 12.948 33.609 185.042 1.00 31.18 231 ALA A O 1
ATOM 1783 N N . ASP A 1 235 ? 14.242 34.222 183.291 1.00 34.96 232 ASP A N 1
ATOM 1784 C CA . ASP A 1 235 ? 13.115 34.222 182.359 1.00 34.65 232 ASP A CA 1
ATOM 1785 C C . ASP A 1 235 ? 12.534 32.814 182.227 1.00 29.61 232 ASP A C 1
ATOM 1786 O O . ASP A 1 235 ? 11.354 32.641 181.961 1.00 35.36 232 ASP A O 1
ATOM 1791 N N . ARG A 1 236 ? 13.396 31.814 182.364 1.00 28.22 233 ARG A N 1
ATOM 1792 C CA . ARG A 1 236 ? 13.004 30.401 182.350 1.00 26.80 233 ARG A CA 1
ATOM 1793 C C . ARG A 1 236 ? 12.793 29.751 183.736 1.00 32.30 233 ARG A C 1
ATOM 1794 O O . ARG A 1 236 ? 12.741 28.518 183.847 1.00 29.77 233 ARG A O 1
ATOM 1802 N N . HIS A 1 237 ? 12.819 30.564 184.796 1.00 27.75 234 HIS A N 1
ATOM 1803 C CA . HIS A 1 237 ? 12.511 30.079 186.146 1.00 33.07 234 HIS A CA 1
ATOM 1804 C C . HIS A 1 237 ? 13.532 29.067 186.632 1.00 37.67 234 HIS A C 1
ATOM 1805 O O . HIS A 1 237 ? 13.218 28.084 187.300 1.00 32.65 234 HIS A O 1
ATOM 1812 N N . ILE A 1 238 ? 14.773 29.336 186.277 1.00 37.58 235 ILE A N 1
ATOM 1813 C CA . ILE A 1 238 ? 15.880 28.560 186.770 1.00 33.59 235 ILE A CA 1
ATOM 1814 C C . ILE A 1 238 ? 16.696 29.452 187.704 1.00 31.72 235 ILE A C 1
ATOM 1815 O O . ILE A 1 238 ? 17.013 30.603 187.372 1.00 28.44 235 ILE A O 1
ATOM 1820 N N . THR A 1 239 ? 16.997 28.925 188.887 1.00 27.61 236 THR A N 1
ATOM 1821 C CA . THR A 1 239 ? 17.821 29.625 189.855 1.00 31.83 236 THR A CA 1
ATOM 1822 C C . THR A 1 239 ? 19.268 29.241 189.554 1.00 33.23 236 THR A C 1
ATOM 1823 O O . THR A 1 239 ? 19.563 28.063 189.335 1.00 33.41 236 THR A O 1
ATOM 1827 N N . VAL A 1 240 ? 20.154 30.230 189.488 1.00 27.60 237 VAL A N 1
ATOM 1828 C CA . VAL A 1 240 ? 21.567 29.948 189.253 1.00 28.12 237 VAL A CA 1
ATOM 1829 C C . VAL A 1 240 ? 22.367 30.064 190.554 1.00 31.05 237 VAL A C 1
ATOM 1830 O O . VAL A 1 240 ? 22.569 31.164 191.078 1.00 28.05 237 VAL A O 1
ATOM 1834 N N . ILE A 1 241 ? 22.828 28.926 191.062 1.00 26.29 238 ILE A N 1
ATOM 1835 C CA . ILE A 1 241 ? 23.663 28.899 192.255 1.00 25.63 238 ILE A CA 1
ATOM 1836 C C . ILE A 1 241 ? 25.138 28.854 191.862 1.00 28.05 238 ILE A C 1
ATOM 1837 O O . ILE A 1 241 ? 25.618 27.854 191.336 1.00 30.26 238 ILE A O 1
ATOM 1842 N N . PRO A 1 242 ? 25.857 29.956 192.080 1.00 26.03 239 PRO A N 1
ATOM 1843 C CA . PRO A 1 242 ? 27.275 29.980 191.717 1.00 22.60 239 PRO A CA 1
ATOM 1844 C C . PRO A 1 242 ? 28.076 29.267 192.773 1.00 30.85 239 PRO A C 1
ATOM 1845 O O . PRO A 1 242 ? 27.680 29.249 193.932 1.00 37.49 239 PRO A O 1
ATOM 1849 N N . GLU A 1 243 ? 29.198 28.687 192.388 1.00 31.78 240 GLU A N 1
ATOM 1850 C CA . GLU A 1 243 ? 30.074 28.076 193.362 1.00 30.36 240 GLU A CA 1
ATOM 1851 C C . GLU A 1 243 ? 31.471 28.630 193.192 1.00 35.11 240 GLU A C 1
ATOM 1852 O O . GLU A 1 243 ? 32.027 28.589 192.094 1.00 36.36 240 GLU A O 1
ATOM 1858 N N . ILE A 1 244 ? 32.020 29.177 194.274 1.00 31.50 241 ILE A N 1
ATOM 1859 C CA . ILE A 1 244 ? 33.450 29.425 194.348 1.00 34.75 241 ILE A CA 1
ATOM 1860 C C . ILE A 1 244 ? 34.010 28.454 195.369 1.00 36.63 241 ILE A C 1
ATOM 1861 O O . ILE A 1 244 ? 33.795 28.613 196.563 1.00 42.81 241 ILE A O 1
ATOM 1866 N N . ASP A 1 245 ? 34.743 27.456 194.903 1.00 33.78 242 ASP A N 1
ATOM 1867 C CA . ASP A 1 245 ? 35.131 26.349 195.757 1.00 35.78 242 ASP A CA 1
ATOM 1868 C C . ASP A 1 245 ? 36.327 26.748 196.618 1.00 42.02 242 ASP A C 1
ATOM 1869 O O . ASP A 1 245 ? 37.332 27.229 196.096 1.00 39.72 242 ASP A O 1
ATOM 1874 N N . VAL A 1 246 ? 36.185 26.574 197.935 1.00 39.48 243 VAL A N 1
ATOM 1875 C CA . VAL A 1 246 ? 37.233 26.862 198.915 1.00 39.98 243 VAL A CA 1
ATOM 1876 C C . VAL A 1 246 ? 37.158 25.864 200.066 1.00 41.35 243 VAL A C 1
ATOM 1877 O O . VAL A 1 246 ? 36.106 25.278 200.309 1.00 40.73 243 VAL A O 1
ATOM 1881 N N . PRO A 1 247 ? 38.257 25.679 200.808 1.00 41.28 244 PRO A N 1
ATOM 1882 C CA . PRO A 1 247 ? 39.666 26.069 200.700 1.00 40.04 244 PRO A CA 1
ATOM 1883 C C . PRO A 1 247 ? 40.470 25.278 199.673 1.00 41.17 244 PRO A C 1
ATOM 1884 O O . PRO A 1 247 ? 41.585 25.689 199.340 1.00 45.47 244 PRO A O 1
ATOM 1888 N N . GLY A 1 248 ? 39.956 24.122 199.257 1.00 35.52 245 GLY A N 1
ATOM 1889 C CA . GLY A 1 248 ? 40.606 23.305 198.242 1.00 32.86 245 GLY A CA 1
ATOM 1890 C C . GLY A 1 248 ? 40.194 23.698 196.826 1.00 38.44 245 GLY A C 1
ATOM 1891 O O . GLY A 1 248 ? 39.448 24.666 196.648 1.00 33.41 245 GLY A O 1
ATOM 1892 N N . HIS A 1 249 ? 40.686 22.958 195.826 1.00 39.17 246 HIS A N 1
ATOM 1893 C CA . HIS A 1 249 ? 40.448 23.275 194.407 1.00 32.94 246 HIS A CA 1
ATOM 1894 C C . HIS A 1 249 ? 40.762 24.728 194.088 1.00 20.85 246 HIS A C 1
ATOM 1895 O O . HIS A 1 249 ? 40.046 25.367 193.356 1.00 21.47 246 HIS A O 1
ATOM 1902 N N . SER A 1 250 ? 41.744 25.281 194.769 1.00 30.25 247 SER A N 1
ATOM 1903 C CA . SER A 1 250 ? 42.085 26.683 194.616 1.00 28.40 247 SER A CA 1
ATOM 1904 C C . SER A 1 250 ? 43.295 27.094 193.783 1.00 29.58 247 SER A C 1
ATOM 1905 O O . SER A 1 250 ? 43.594 28.286 193.708 1.00 32.02 247 SER A O 1
ATOM 1908 N N . GLN A 1 251 ? 44.014 26.149 193.182 1.00 28.11 248 GLN A N 1
ATOM 1909 C CA . GLN A 1 251 ? 45.262 26.532 192.498 1.00 30.75 248 GLN A CA 1
ATOM 1910 C C . GLN A 1 251 ? 45.159 27.634 191.413 1.00 32.98 248 GLN A C 1
ATOM 1911 O O . GLN A 1 251 ? 46.151 28.286 191.102 1.00 34.82 248 GLN A O 1
ATOM 1917 N N . ALA A 1 252 ? 43.984 27.842 190.830 1.00 33.21 249 ALA A N 1
ATOM 1918 C CA . ALA A 1 252 ? 43.859 28.884 189.818 1.00 34.96 249 ALA A CA 1
ATOM 1919 C C . ALA A 1 252 ? 43.954 30.245 190.478 1.00 35.70 249 ALA A C 1
ATOM 1920 O O . ALA A 1 252 ? 44.693 31.109 190.013 1.00 38.44 249 ALA A O 1
ATOM 1922 N N . ALA A 1 253 ? 43.223 30.424 191.576 1.00 34.29 250 ALA A N 1
ATOM 1923 C CA . ALA A 1 253 ? 43.305 31.651 192.366 1.00 31.83 250 ALA A CA 1
ATOM 1924 C C . ALA A 1 253 ? 44.715 31.880 192.958 1.00 34.19 250 ALA A C 1
ATOM 1925 O O . ALA A 1 253 ? 45.219 33.006 192.985 1.00 37.01 250 ALA A O 1
ATOM 1927 N N . ILE A 1 254 ? 45.354 30.808 193.419 1.00 34.65 251 ILE A N 1
ATOM 1928 C CA . ILE A 1 254 ? 46.717 30.887 193.941 1.00 39.14 251 ILE A CA 1
ATOM 1929 C C . ILE A 1 254 ? 47.732 31.310 192.865 1.00 37.78 251 ILE A C 1
ATOM 1930 O O . ILE A 1 254 ? 48.628 32.103 193.141 1.00 39.76 251 ILE A O 1
ATOM 1935 N N . ALA A 1 255 ? 47.590 30.783 191.651 1.00 32.61 252 ALA A N 1
ATOM 1936 C CA . ALA A 1 255 ? 48.407 31.235 190.516 1.00 37.51 252 ALA A CA 1
ATOM 1937 C C . ALA A 1 255 ? 48.301 32.743 190.293 1.00 36.04 252 ALA A C 1
ATOM 1938 O O . ALA A 1 255 ? 49.307 33.435 190.148 1.00 37.81 252 ALA A O 1
ATOM 1940 N N . ALA A 1 256 ? 47.068 33.234 190.245 1.00 31.88 253 ALA A N 1
ATOM 1941 C CA . ALA A 1 256 ? 46.790 34.655 190.096 1.00 28.87 253 ALA A CA 1
ATOM 1942 C C . ALA A 1 256 ? 47.402 35.479 191.224 1.00 41.38 253 ALA A C 1
ATOM 1943 O O . ALA A 1 256 ? 48.098 36.461 190.963 1.00 49.72 253 ALA A O 1
ATOM 1945 N N . TYR A 1 257 ? 47.131 35.073 192.471 1.00 45.14 254 TYR A N 1
ATOM 1946 C CA . TYR A 1 257 ? 47.577 35.794 193.668 1.00 40.66 254 TYR A CA 1
ATOM 1947 C C . TYR A 1 257 ? 48.250 34.849 194.667 1.00 46.54 254 TYR A C 1
ATOM 1948 O O . TYR A 1 257 ? 47.593 34.321 195.561 1.00 41.05 254 TYR A O 1
ATOM 1957 N N . PRO A 1 258 ? 49.571 34.646 194.520 1.00 48.89 255 PRO A N 1
ATOM 1958 C CA . PRO A 1 258 ? 50.313 33.600 195.243 1.00 48.51 255 PRO A CA 1
ATOM 1959 C C . PRO A 1 258 ? 50.255 33.698 196.766 1.00 46.62 255 PRO A C 1
ATOM 1960 O O . PRO A 1 258 ? 50.500 32.699 197.443 1.00 42.06 255 PRO A O 1
ATOM 1964 N N A GLU A 1 259 ? 49.928 34.880 197.281 0.52 46.65 256 GLU A N 1
ATOM 1965 N N B GLU A 1 259 ? 49.947 34.877 197.298 0.48 46.65 256 GLU A N 1
ATOM 1966 C CA A GLU A 1 259 ? 49.836 35.101 198.718 0.52 46.01 256 GLU A CA 1
ATOM 1967 C CA B GLU A 1 259 ? 49.888 35.055 198.747 0.48 45.50 256 GLU A CA 1
ATOM 1968 C C A GLU A 1 259 ? 48.819 34.156 199.332 0.52 42.40 256 GLU A C 1
ATOM 1969 C C B GLU A 1 259 ? 48.736 34.271 199.370 0.48 42.34 256 GLU A C 1
ATOM 1970 O O A GLU A 1 259 ? 48.927 33.778 200.496 0.52 44.16 256 GLU A O 1
ATOM 1971 O O B GLU A 1 259 ? 48.670 34.117 200.586 0.48 43.61 256 GLU A O 1
ATOM 1982 N N . LEU A 1 260 ? 47.830 33.776 198.532 1.00 38.50 257 LEU A N 1
ATOM 1983 C CA . LEU A 1 260 ? 46.737 32.924 198.992 1.00 36.17 257 LEU A CA 1
ATOM 1984 C C . LEU A 1 260 ? 47.174 31.491 199.299 1.00 34.40 257 LEU A C 1
ATOM 1985 O O . LEU A 1 260 ? 46.417 30.720 199.887 1.00 28.69 257 LEU A O 1
ATOM 1990 N N . GLY A 1 261 ? 48.357 31.118 198.831 1.00 37.60 258 GLY A N 1
ATOM 1991 C CA . GLY A 1 261 ? 48.896 29.790 199.070 1.00 39.17 258 GLY A CA 1
ATOM 1992 C C . GLY A 1 261 ? 50.044 29.771 200.062 1.00 48.74 258 GLY A C 1
ATOM 1993 O O . GLY A 1 261 ? 50.465 30.818 200.570 1.00 52.85 258 GLY A O 1
ATOM 1994 N N . ALA A 1 262 ? 50.554 28.573 200.332 1.00 47.07 259 ALA A N 1
ATOM 1995 C CA . ALA A 1 262 ? 51.677 28.397 201.244 1.00 48.18 259 ALA A CA 1
ATOM 1996 C C . ALA A 1 262 ? 52.985 28.864 200.618 1.00 67.41 259 ALA A C 1
ATOM 1997 O O . ALA A 1 262 ? 53.738 29.633 201.215 1.00 77.59 259 ALA A O 1
ATOM 1999 N N . GLY A 1 263 ? 53.252 28.371 199.416 1.00 78.89 260 GLY A N 1
ATOM 2000 C CA . GLY A 1 263 ? 54.443 28.718 198.666 1.00 91.56 260 GLY A CA 1
ATOM 2001 C C . GLY A 1 263 ? 54.743 27.566 197.728 1.00 104.07 260 GLY A C 1
ATOM 2002 O O . GLY A 1 263 ? 54.080 26.528 197.801 1.00 106.37 260 GLY A O 1
ATOM 2003 N N . PRO A 1 264 ? 55.745 27.730 196.848 1.00 110.07 261 PRO A N 1
ATOM 2004 C CA . PRO A 1 264 ? 56.140 26.632 195.959 1.00 106.06 261 PRO A CA 1
ATOM 2005 C C . PRO A 1 264 ? 57.207 25.731 196.593 1.00 102.39 261 PRO A C 1
ATOM 2006 O O . PRO A 1 264 ? 57.009 24.517 196.711 1.00 95.48 261 PRO A O 1
ATOM 2010 N N . SER A 1 269 ? 59.808 28.008 192.165 1.00 72.21 266 SER A N 1
ATOM 2011 C CA . SER A 1 269 ? 59.180 28.358 190.893 1.00 83.58 266 SER A CA 1
ATOM 2012 C C . SER A 1 269 ? 57.703 28.741 191.058 1.00 83.05 266 SER A C 1
ATOM 2013 O O . SER A 1 269 ? 56.951 28.047 191.743 1.00 80.21 266 SER A O 1
ATOM 2016 N N . PRO A 1 270 ? 57.284 29.845 190.402 1.00 82.65 267 PRO A N 1
ATOM 2017 C CA . PRO A 1 270 ? 55.934 30.417 190.575 1.00 73.02 267 PRO A CA 1
ATOM 2018 C C . PRO A 1 270 ? 54.817 29.420 190.258 1.00 63.96 267 PRO A C 1
ATOM 2019 O O . PRO A 1 270 ? 54.916 28.594 189.344 1.00 59.37 267 PRO A O 1
ATOM 2023 N N . VAL A 1 271 ? 53.758 29.506 191.048 1.00 58.40 268 VAL A N 1
ATOM 2024 C CA . VAL A 1 271 ? 52.614 28.624 190.898 1.00 52.69 268 VAL A CA 1
ATOM 2025 C C . VAL A 1 271 ? 51.839 29.009 189.649 1.00 46.64 268 VAL A C 1
ATOM 2026 O O . VAL A 1 271 ? 51.599 30.196 189.407 1.00 52.60 268 VAL A O 1
ATOM 2030 N N . GLU A 1 272 ? 51.451 28.024 188.847 1.00 41.59 269 GLU A N 1
ATOM 2031 C CA . GLU A 1 272 ? 50.653 28.318 187.653 1.00 49.66 269 GLU A CA 1
ATOM 2032 C 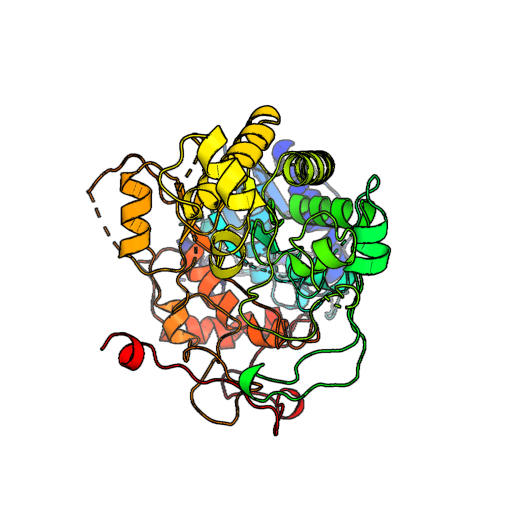C . GLU A 1 272 ? 49.337 27.523 187.636 1.00 43.46 269 GLU A C 1
ATOM 2033 O O . GLU A 1 272 ? 49.193 26.555 188.389 1.00 40.36 269 GLU A O 1
ATOM 2039 N N . VAL A 1 273 ? 48.373 27.932 186.808 1.00 31.29 270 VAL A N 1
ATOM 2040 C CA . VAL A 1 273 ? 47.081 27.242 186.788 1.00 29.08 270 VAL A CA 1
ATOM 2041 C C . VAL A 1 273 ? 47.334 25.736 186.597 1.00 30.10 270 VAL A C 1
ATOM 2042 O O . VAL A 1 273 ? 48.176 25.347 185.794 1.00 31.39 270 VAL A O 1
ATOM 2046 N N . TRP A 1 274 ? 46.645 24.886 187.352 1.00 29.06 271 TRP A N 1
ATOM 2047 C CA . TRP A 1 274 ? 46.935 23.448 187.290 1.00 33.16 271 TRP A CA 1
ATOM 2048 C C . TRP A 1 274 ? 46.606 22.867 185.922 1.00 31.22 271 TRP A C 1
ATOM 2049 O O . TRP A 1 274 ? 45.568 23.177 185.365 1.00 32.54 271 TRP A O 1
ATOM 2060 N N . THR A 1 275 ? 47.495 22.041 185.374 1.00 33.45 272 THR A N 1
ATOM 2061 C CA . THR A 1 275 ? 47.230 21.401 184.081 1.00 30.20 272 THR A CA 1
ATOM 2062 C C . THR A 1 275 ? 46.680 19.962 184.118 1.00 33.17 272 THR A C 1
ATOM 2063 O O . THR A 1 275 ? 46.447 19.357 183.064 1.00 37.43 272 THR A O 1
ATOM 2067 N N . ARG A 1 276 ? 46.457 19.414 185.310 1.00 29.29 273 ARG A N 1
ATOM 2068 C CA . ARG A 1 276 ? 46.013 18.023 185.408 1.00 28.84 273 ARG A CA 1
ATOM 2069 C C . ARG A 1 276 ? 44.757 17.889 186.237 1.00 31.28 273 ARG A C 1
ATOM 2070 O O . ARG A 1 276 ? 44.324 18.848 186.882 1.00 33.38 273 ARG A O 1
ATOM 2078 N N . TRP A 1 277 ? 44.145 16.710 186.168 1.00 30.29 274 TRP A N 1
ATOM 2079 C CA . TRP A 1 277 ? 42.941 16.432 186.944 1.00 29.22 274 TRP A CA 1
ATOM 2080 C C . TRP A 1 277 ? 43.256 15.868 188.336 1.00 32.49 274 TRP A C 1
ATOM 2081 O O . TRP A 1 277 ? 44.418 15.684 188.694 1.00 34.67 274 TRP A O 1
ATOM 2092 N N . GLY A 1 278 ? 42.205 15.600 189.107 1.00 30.11 275 GLY A N 1
ATOM 2093 C CA . GLY A 1 278 ? 42.323 14.895 190.369 1.00 29.64 275 GLY A CA 1
ATOM 2094 C C . GLY A 1 278 ? 42.371 15.811 191.569 1.00 37.90 275 GLY A C 1
ATOM 2095 O O . GLY A 1 278 ? 41.986 16.978 191.485 1.00 41.07 275 GLY A O 1
ATOM 2096 N N . ILE A 1 279 ? 42.843 15.280 192.693 1.00 40.11 276 ILE A N 1
ATOM 2097 C CA . ILE A 1 279 ? 42.878 16.049 193.931 1.00 36.23 276 ILE A CA 1
ATOM 2098 C C . ILE A 1 279 ? 44.228 16.737 194.152 1.00 40.66 276 ILE A C 1
ATOM 2099 O O . ILE A 1 279 ? 45.292 16.119 194.055 1.00 46.85 276 ILE A O 1
ATOM 2104 N N . ASN A 1 280 ? 44.159 18.034 194.426 1.00 34.77 277 ASN A N 1
ATOM 2105 C CA . ASN A 1 280 ? 45.334 18.861 194.606 1.00 38.34 277 ASN A CA 1
ATOM 2106 C C . ASN A 1 280 ? 45.751 18.974 196.079 1.00 48.84 277 ASN A C 1
ATOM 2107 O O . ASN A 1 280 ? 44.948 19.344 196.940 1.00 46.93 277 ASN A O 1
ATOM 2112 N N . GLU A 1 281 ? 47.009 18.663 196.372 1.00 47.10 278 GLU A N 1
ATOM 2113 C CA . GLU A 1 281 ? 47.523 18.882 197.713 1.00 43.81 278 GLU A CA 1
ATOM 2114 C C . GLU A 1 281 ? 47.781 20.370 197.943 1.00 37.80 278 GLU A C 1
ATOM 2115 O O . GLU A 1 281 ? 47.931 20.831 199.080 1.00 38.97 278 GLU A O 1
ATOM 2121 N N . THR A 1 282 ? 47.829 21.133 196.862 1.00 41.98 279 THR A N 1
ATOM 2122 C CA . THR A 1 282 ? 48.046 22.563 196.997 1.00 38.25 279 THR A CA 1
ATOM 2123 C C . THR A 1 282 ? 46.725 23.293 197.228 1.00 36.06 279 THR A C 1
ATOM 2124 O O . THR A 1 282 ? 45.843 23.284 196.384 1.00 41.15 279 THR A O 1
ATOM 2128 N N . VAL A 1 283 ? 46.601 23.931 198.385 1.00 37.14 280 VAL A N 1
ATOM 2129 C CA . VAL A 1 283 ? 45.338 24.543 198.779 1.00 33.68 280 VAL A CA 1
ATOM 2130 C C . VAL A 1 283 ? 45.551 25.917 199.397 1.00 29.50 280 VAL A C 1
ATOM 2131 O O . VAL A 1 283 ? 46.684 26.367 199.555 1.00 34.84 280 VAL A O 1
ATOM 2135 N N . LEU A 1 284 ? 44.465 26.590 199.747 1.00 26.17 281 LEU A N 1
ATOM 2136 C CA . LEU A 1 284 ? 44.588 27.902 200.365 1.00 26.09 281 LEU A CA 1
ATOM 2137 C C . LEU A 1 284 ? 45.343 27.832 201.687 1.00 35.83 281 LEU A C 1
ATOM 2138 O O . LEU A 1 284 ? 45.260 26.852 202.433 1.00 36.04 281 LEU A O 1
ATOM 2143 N N . GLU A 1 285 ? 46.078 28.894 201.974 1.00 38.28 282 GLU A N 1
ATOM 2144 C CA . GLU A 1 285 ? 46.601 29.094 203.293 1.00 39.72 282 GLU A CA 1
ATOM 2145 C C . GLU A 1 285 ? 45.501 29.885 203.976 1.00 44.52 282 GLU A C 1
ATOM 2146 O O . GLU A 1 285 ? 45.225 31.015 203.591 1.00 47.06 282 GLU A O 1
ATOM 2152 N N . VAL A 1 286 ? 44.861 29.283 204.977 1.00 40.38 283 VAL A N 1
ATOM 2153 C CA . VAL A 1 286 ? 43.766 29.943 205.677 1.00 42.14 283 VAL A CA 1
ATOM 2154 C C . VAL A 1 286 ? 44.295 30.965 206.681 1.00 40.26 283 VAL A C 1
ATOM 2155 O O . VAL A 1 286 ? 45.085 30.642 207.564 1.00 45.78 283 VAL A O 1
ATOM 2159 N N . SER A 1 287 ? 43.809 32.192 206.562 1.00 37.83 284 SER A N 1
ATOM 2160 C CA . SER A 1 287 ? 44.409 33.330 207.237 1.00 43.72 284 SER A CA 1
ATOM 2161 C C . SER A 1 287 ? 43.542 34.542 206.976 1.00 45.62 284 SER A C 1
ATOM 2162 O O . SER A 1 287 ? 42.579 34.476 206.207 1.00 51.17 284 SER A O 1
ATOM 2165 N N . GLU A 1 288 ? 43.867 35.642 207.641 1.00 40.21 285 GLU A N 1
ATOM 2166 C CA . GLU A 1 288 ? 43.024 36.820 207.571 1.00 47.62 285 GLU A CA 1
ATOM 2167 C C . GLU A 1 288 ? 43.038 37.365 206.162 1.00 49.02 285 GLU A C 1
ATOM 2168 O O . GLU A 1 288 ? 42.015 37.844 205.668 1.00 49.69 285 GLU A O 1
ATOM 2174 N N . THR A 1 289 ? 44.199 37.291 205.515 1.00 43.46 286 THR A N 1
ATOM 2175 C CA . THR A 1 289 ? 44.320 37.817 204.161 1.00 42.52 286 THR A CA 1
ATOM 2176 C C . THR A 1 289 ? 43.500 37.020 203.142 1.00 32.32 286 THR A C 1
ATOM 2177 O O . THR A 1 289 ? 42.758 37.623 202.376 1.00 34.15 286 THR A O 1
ATOM 2181 N N . SER A 1 290 ? 43.603 35.688 203.164 1.00 30.99 287 SER A N 1
ATOM 2182 C CA . SER A 1 290 ? 42.724 34.826 202.361 1.00 32.03 287 SER A CA 1
ATOM 2183 C C . SER A 1 290 ? 41.275 35.195 202.616 1.00 35.26 287 SER A C 1
ATOM 2184 O O . SER A 1 290 ? 40.500 35.401 201.678 1.00 29.97 287 SER A O 1
ATOM 2187 N N . LEU A 1 291 ? 40.913 35.255 203.898 1.00 28.98 288 LEU A N 1
ATOM 2188 C CA . LEU A 1 291 ? 39.554 35.594 204.293 1.00 31.84 288 LEU A CA 1
ATOM 2189 C C . LEU A 1 291 ? 39.092 36.910 203.688 1.00 34.73 288 LEU A C 1
ATOM 2190 O O . LEU A 1 291 ? 37.984 36.989 203.156 1.00 40.38 288 LEU A O 1
ATOM 2195 N N . GLU A 1 292 ? 39.932 37.941 203.773 1.00 31.14 289 GLU A N 1
ATOM 2196 C CA . GLU A 1 292 ? 39.562 39.241 203.237 1.00 45.73 289 GLU A CA 1
ATOM 2197 C C . GLU A 1 292 ? 39.392 39.162 201.709 1.00 42.49 289 GLU A C 1
ATOM 2198 O O . GLU A 1 292 ? 38.468 39.748 201.131 1.00 29.80 289 GLU A O 1
ATOM 2204 N N . PHE A 1 293 ? 40.294 38.427 201.068 1.00 35.08 290 PHE A N 1
ATOM 2205 C CA . PHE A 1 293 ? 40.262 38.270 199.630 1.00 37.78 290 PHE A CA 1
ATOM 2206 C C . PHE A 1 293 ? 38.911 37.711 199.208 1.00 39.58 290 PHE A C 1
ATOM 2207 O O . PHE A 1 293 ? 38.241 38.262 198.336 1.00 37.03 290 PHE A O 1
ATOM 2215 N N . TYR A 1 294 ? 38.503 36.626 199.852 1.00 33.38 291 TYR A N 1
ATOM 2216 C CA . TYR A 1 294 ? 37.302 35.930 199.440 1.00 30.30 291 TYR A CA 1
ATOM 2217 C C . TYR A 1 294 ? 36.006 36.596 199.890 1.00 32.20 291 TYR A C 1
ATOM 2218 O O . TYR A 1 294 ? 34.950 36.298 199.351 1.00 37.41 291 TYR A O 1
ATOM 2227 N N . ARG A 1 295 ? 36.085 37.496 200.862 1.00 26.92 292 ARG A N 1
ATOM 2228 C CA . ARG A 1 295 ? 34.929 38.317 201.221 1.00 33.87 292 ARG A CA 1
ATOM 2229 C C . ARG A 1 295 ? 34.718 39.325 200.120 1.00 34.33 292 ARG A C 1
ATOM 2230 O O . ARG A 1 295 ? 33.583 39.603 199.731 1.00 37.47 292 ARG A O 1
ATOM 2238 N N . ASN A 1 296 ? 35.823 39.876 199.624 1.00 30.79 293 ASN A N 1
ATOM 2239 C CA . ASN A 1 296 ? 35.767 40.783 198.480 1.00 36.18 293 ASN A CA 1
ATOM 2240 C C . ASN A 1 296 ? 35.230 40.103 197.209 1.00 39.68 293 ASN A C 1
ATOM 2241 O O . ASN A 1 296 ? 34.461 40.699 196.457 1.00 41.33 293 ASN A O 1
ATOM 2246 N N . VAL A 1 297 ? 35.621 38.852 196.987 1.00 33.94 294 VAL A N 1
ATOM 2247 C CA . VAL A 1 297 ? 35.089 38.092 195.871 1.00 33.77 294 VAL A CA 1
ATOM 2248 C C . VAL A 1 297 ? 33.598 37.872 196.079 1.00 35.75 294 VAL A C 1
ATOM 2249 O O . VAL A 1 297 ? 32.799 38.063 195.160 1.00 30.35 294 VAL A O 1
ATOM 2253 N N . LEU A 1 298 ? 33.208 37.493 197.291 1.00 30.91 295 LEU A N 1
ATOM 2254 C CA . LEU A 1 298 ? 31.805 37.157 197.509 1.00 33.02 295 LEU A CA 1
ATOM 2255 C C . LEU A 1 298 ? 30.912 38.395 197.493 1.00 37.46 295 LEU A C 1
ATOM 2256 O O . LEU A 1 298 ? 29.697 38.281 197.341 1.00 40.02 295 LEU A O 1
ATOM 2261 N N . ASP A 1 299 ? 31.523 39.567 197.649 1.00 39.04 296 ASP A N 1
ATOM 2262 C CA . ASP A 1 299 ? 30.806 40.833 197.535 1.00 39.33 296 ASP A CA 1
ATOM 2263 C C . ASP A 1 299 ? 30.380 41.047 196.094 1.00 42.71 296 ASP A C 1
ATOM 2264 O O . ASP A 1 299 ? 29.262 41.475 195.829 1.00 50.09 296 ASP A O 1
ATOM 2269 N N . GLU A 1 300 ? 31.271 40.764 195.153 1.00 38.60 297 GLU A N 1
ATOM 2270 C CA . GLU A 1 300 ? 30.895 40.906 193.752 1.00 39.45 297 GLU A CA 1
ATOM 2271 C C . GLU A 1 300 ? 29.947 39.797 193.317 1.00 35.01 297 GLU A C 1
ATOM 2272 O O . GLU A 1 300 ? 28.972 40.064 192.621 1.00 28.60 297 GLU A O 1
ATOM 2278 N N . VAL A 1 301 ? 30.204 38.567 193.754 1.00 36.27 298 VAL A N 1
ATOM 2279 C CA . VAL A 1 301 ? 29.314 37.459 193.414 1.00 36.69 298 VAL A CA 1
ATOM 2280 C C . VAL A 1 301 ? 27.878 37.802 193.768 1.00 37.93 298 VAL A C 1
ATOM 2281 O O . VAL A 1 301 ? 26.957 37.598 192.983 1.00 39.36 298 VAL A O 1
ATOM 2285 N N . VAL A 1 302 ? 27.702 38.346 194.961 1.00 36.22 299 VAL A N 1
ATOM 2286 C CA . VAL A 1 302 ? 26.374 38.562 195.509 1.00 34.66 299 VAL A CA 1
ATOM 2287 C C . VAL A 1 302 ? 25.635 39.686 194.785 1.00 35.48 299 VAL A C 1
ATOM 2288 O O . VAL A 1 302 ? 24.403 39.711 194.737 1.00 37.63 299 VAL A O 1
ATOM 2292 N N . GLU A 1 303 ? 26.405 40.597 194.200 1.00 34.43 300 GLU A N 1
ATOM 2293 C CA . GLU A 1 303 ? 25.871 41.640 193.332 1.00 42.18 300 GLU A CA 1
ATOM 2294 C C . GLU A 1 303 ? 25.340 41.068 191.993 1.00 41.10 300 GLU A C 1
ATOM 2295 O O . GLU A 1 303 ? 24.304 41.502 191.486 1.00 35.29 300 GLU A O 1
ATOM 2301 N N . ILE A 1 304 ? 26.066 40.106 191.427 1.00 38.29 301 ILE A N 1
ATOM 2302 C CA . ILE A 1 304 ? 25.693 39.464 190.166 1.00 39.27 301 ILE A CA 1
ATOM 2303 C C . ILE A 1 304 ? 24.566 38.423 190.266 1.00 38.57 301 ILE A C 1
ATOM 2304 O O . ILE A 1 304 ? 23.615 38.457 189.485 1.00 41.39 301 ILE A O 1
ATOM 2309 N N . PHE A 1 305 ? 24.699 37.497 191.217 1.00 33.32 302 PHE A N 1
ATOM 2310 C CA . PHE A 1 305 ? 23.758 36.388 191.420 1.00 28.31 302 PHE A CA 1
ATOM 2311 C C . PHE A 1 305 ? 22.805 36.654 192.585 1.00 32.77 302 PHE A C 1
ATOM 2312 O O . PHE A 1 305 ? 23.222 36.665 193.746 1.00 31.13 302 PHE A O 1
ATOM 2320 N N . PRO A 1 306 ? 21.518 36.849 192.278 1.00 27.61 303 PRO A N 1
ATOM 2321 C CA . PRO A 1 306 ? 20.408 37.034 193.222 1.00 25.61 303 PRO A CA 1
ATOM 2322 C C . PRO A 1 306 ? 20.071 35.799 194.072 1.00 33.93 303 PRO A C 1
ATOM 2323 O O . PRO A 1 306 ? 19.362 35.932 195.057 1.00 51.88 303 PRO A O 1
ATOM 2327 N N . SER A 1 307 ? 20.569 34.628 193.696 1.00 34.24 304 SER A N 1
ATOM 2328 C CA . SER A 1 307 ? 20.235 33.355 194.345 1.00 34.72 304 SER A CA 1
ATOM 2329 C C . SER A 1 307 ? 20.343 33.324 195.894 1.00 31.12 304 SER A C 1
ATOM 2330 O O . SER A 1 307 ? 21.357 33.738 196.459 1.00 34.07 304 SER A O 1
ATOM 2333 N N . PRO A 1 308 ? 19.306 32.803 196.580 1.00 24.07 305 PRO A N 1
ATOM 2334 C CA . PRO A 1 308 ? 19.330 32.699 198.054 1.00 27.30 305 PRO A CA 1
ATOM 2335 C C . PRO A 1 308 ? 20.460 31.809 198.579 1.00 34.15 305 PRO A C 1
ATOM 2336 O O . PRO A 1 308 ? 20.869 31.995 199.717 1.00 47.15 305 PRO A O 1
ATOM 2340 N N . TRP A 1 309 ? 20.940 30.856 197.780 1.00 41.50 306 TRP A N 1
ATOM 2341 C CA . TRP A 1 309 ? 22.116 30.064 198.155 1.00 38.04 306 TRP A CA 1
ATOM 2342 C C . TRP A 1 309 ? 23.336 30.471 197.339 1.00 41.60 306 TRP A C 1
ATOM 2343 O O . TRP A 1 309 ? 23.224 30.841 196.171 1.00 45.40 306 TRP A O 1
ATOM 2354 N N . ILE A 1 310 ? 24.504 30.383 197.955 1.00 34.44 307 ILE A N 1
ATOM 2355 C CA . ILE A 1 310 ? 25.763 30.575 197.257 1.00 27.06 307 ILE A CA 1
ATOM 2356 C C . ILE A 1 310 ? 26.672 29.437 197.688 1.00 29.96 307 ILE A C 1
ATOM 2357 O O . ILE A 1 310 ? 26.765 29.145 198.867 1.00 33.31 307 ILE A O 1
ATOM 2362 N N . SER A 1 311 ? 27.299 28.752 196.740 1.00 31.03 308 SER A N 1
ATOM 2363 C CA . SER A 1 311 ? 28.037 27.538 197.079 1.00 32.88 308 SER A CA 1
ATOM 2364 C C . SER A 1 311 ? 29.497 27.820 197.380 1.00 33.53 308 SER A C 1
ATOM 2365 O O . SER A 1 311 ? 30.167 28.533 196.637 1.00 31.81 308 SER A O 1
ATOM 2368 N N . LEU A 1 312 ? 29.958 27.328 198.523 1.00 33.51 309 LEU A N 1
ATOM 2369 C CA . LEU A 1 312 ? 31.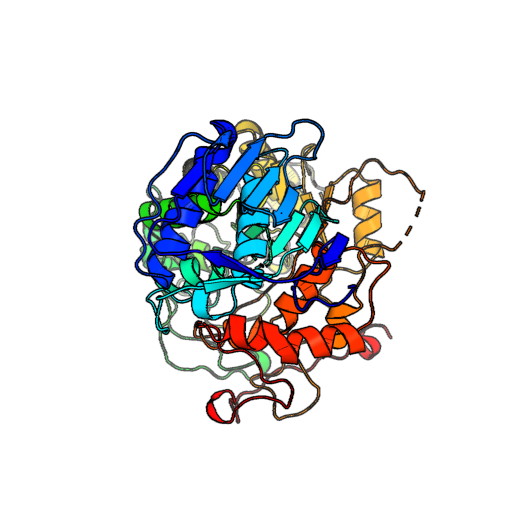365 27.412 198.886 1.00 30.97 309 LEU A CA 1
ATOM 2370 C C . LEU A 1 312 ? 32.165 26.144 198.648 1.00 33.03 309 LEU A C 1
ATOM 2371 O O . LEU A 1 312 ? 33.355 26.112 198.948 1.00 39.77 309 LEU A O 1
ATOM 2376 N N . GLY A 1 313 ? 31.545 25.099 198.111 1.00 30.69 310 GLY A N 1
ATOM 2377 C CA . GLY A 1 313 ? 32.296 23.865 197.952 1.00 37.12 310 GLY A CA 1
ATOM 2378 C C . GLY A 1 313 ? 32.640 23.215 199.284 1.00 41.69 310 GLY A C 1
ATOM 2379 O O . GLY A 1 313 ? 31.756 22.789 200.014 1.00 45.72 310 GLY A O 1
ATOM 2380 N N . GLY A 1 314 ? 33.931 23.053 199.546 1.00 45.34 311 GLY A N 1
ATOM 2381 C CA . GLY A 1 314 ? 34.408 22.523 200.809 1.00 40.05 311 GLY A CA 1
ATOM 2382 C C . GLY A 1 314 ? 34.883 21.091 200.656 1.00 44.81 311 GLY A C 1
ATOM 2383 O O . GLY A 1 314 ? 35.368 20.469 201.609 1.00 41.60 311 GLY A O 1
ATOM 2384 N N . ASP A 1 315 ? 34.742 20.566 199.444 1.00 44.65 312 ASP A N 1
ATOM 2385 C CA . ASP A 1 315 ? 35.120 19.192 199.167 1.00 57.17 312 ASP A CA 1
ATOM 2386 C C . ASP A 1 315 ? 36.634 19.057 199.051 1.00 60.36 312 ASP A C 1
ATOM 2387 O O . ASP A 1 315 ? 37.337 20.014 198.710 1.00 52.69 312 ASP A O 1
ATOM 2392 N N . GLU A 1 316 ? 37.115 17.859 199.370 1.00 66.45 313 GLU A N 1
ATOM 2393 C CA . GLU A 1 316 ? 38.459 17.401 199.013 1.00 66.44 313 GLU A CA 1
ATOM 2394 C C . GLU A 1 316 ? 39.612 18.333 199.397 1.00 60.29 313 GLU A C 1
ATOM 2395 O O . GLU A 1 316 ? 40.299 18.874 198.524 1.00 60.04 313 GLU A O 1
ATOM 2401 N N . VAL A 1 317 ? 39.824 18.519 200.697 1.00 49.15 314 VAL A N 1
ATOM 2402 C CA . VAL A 1 317 ? 41.023 19.211 201.140 1.00 52.04 314 VAL A CA 1
ATOM 2403 C C . VAL A 1 317 ? 41.942 18.315 201.970 1.00 52.73 314 VAL A C 1
ATOM 2404 O O . VAL A 1 317 ? 41.657 18.030 203.135 1.00 57.91 314 VAL A O 1
ATOM 2408 N N . PRO A 1 318 ? 43.070 17.900 201.372 1.00 48.19 315 PRO A N 1
ATOM 2409 C CA . PRO A 1 318 ? 44.152 17.145 202.022 1.00 45.58 315 PRO A CA 1
ATOM 2410 C C . PRO A 1 318 ? 44.793 18.004 203.097 1.00 45.36 315 PRO A C 1
ATOM 2411 O O . PRO A 1 318 ? 44.924 19.206 202.892 1.00 46.26 315 PRO A O 1
ATOM 2415 N N . LEU A 1 319 ? 45.189 17.416 204.219 1.00 48.37 316 LEU A N 1
ATOM 2416 C CA . LEU A 1 319 ? 45.675 18.225 205.333 1.00 48.02 316 LEU A CA 1
ATOM 2417 C C . LEU A 1 319 ? 47.185 18.366 205.307 1.00 51.81 316 LEU A C 1
ATOM 2418 O O . LEU A 1 319 ? 47.766 19.044 206.154 1.00 53.20 316 LEU A O 1
ATOM 2423 N N . THR A 1 320 ? 47.813 17.723 204.329 1.00 40.75 317 THR A N 1
ATOM 2424 C CA . THR A 1 320 ? 49.260 17.660 204.271 1.00 44.57 317 THR A CA 1
ATOM 2425 C C . THR A 1 320 ? 49.896 19.034 204.382 1.00 39.70 317 THR A C 1
ATOM 2426 O O . THR A 1 320 ? 50.762 19.250 205.222 1.00 40.26 317 THR A O 1
ATOM 2430 N N . GLN A 1 321 ? 49.464 19.958 203.527 1.00 36.24 318 GLN A N 1
ATOM 2431 C CA . GLN A 1 321 ? 50.003 21.309 203.539 1.00 32.60 318 GLN A CA 1
ATOM 2432 C C . GLN A 1 321 ? 49.834 21.955 204.920 1.00 36.62 318 GLN A C 1
ATOM 2433 O O . GLN A 1 321 ? 50.768 22.543 205.463 1.00 43.83 318 GLN A O 1
ATOM 2439 N N . TRP A 1 322 ? 48.643 21.830 205.486 1.00 29.95 319 TRP A N 1
ATOM 2440 C CA . TRP A 1 322 ? 48.327 22.503 206.736 1.00 39.41 319 TRP A CA 1
ATOM 2441 C C . TRP A 1 322 ? 49.106 21.920 207.909 1.00 38.70 319 TRP A C 1
ATOM 2442 O O . TRP A 1 322 ? 49.539 22.648 208.791 1.00 35.63 319 TRP A O 1
ATOM 2453 N N . GLN A 1 323 ? 49.284 20.607 207.906 1.00 40.61 320 GLN A N 1
ATOM 2454 C CA . GLN A 1 323 ? 50.027 19.940 208.959 1.00 43.84 320 GLN A CA 1
ATOM 2455 C C . GLN A 1 323 ? 51.497 20.353 208.959 1.00 49.70 320 GLN A C 1
ATOM 2456 O O . GLN A 1 323 ? 52.147 20.370 210.009 1.00 58.21 320 GLN A O 1
ATOM 2462 N N . ALA A 1 324 ? 52.021 20.680 207.784 1.00 36.30 321 ALA A N 1
ATOM 2463 C CA . ALA A 1 324 ? 53.422 21.050 207.667 1.00 37.75 321 ALA A CA 1
ATOM 2464 C C . ALA A 1 324 ? 53.622 22.563 207.741 1.00 40.63 321 ALA A C 1
ATOM 2465 O O . ALA A 1 324 ? 54.737 23.059 207.603 1.00 45.72 321 ALA A O 1
ATOM 2467 N N . SER A 1 325 ? 52.536 23.298 207.943 1.00 39.70 322 SER A N 1
ATOM 2468 C CA . SER A 1 325 ? 52.576 24.755 207.850 1.00 37.09 322 SER A CA 1
ATOM 2469 C C . SER A 1 325 ? 52.767 25.449 209.203 1.00 43.02 322 SER A C 1
ATOM 2470 O O . SER A 1 325 ? 51.879 25.407 210.054 1.00 44.86 322 SER A O 1
ATOM 2473 N N . ALA A 1 326 ? 53.907 26.107 209.395 1.00 40.50 323 ALA A N 1
ATOM 2474 C CA . ALA A 1 326 ? 54.110 26.896 210.604 1.00 45.57 323 ALA A CA 1
ATOM 2475 C C . ALA A 1 326 ? 52.980 27.913 210.789 1.00 48.26 323 ALA A C 1
ATOM 2476 O O . ALA A 1 326 ? 52.571 28.187 211.917 1.00 51.50 323 ALA A O 1
ATOM 2478 N N . GLN A 1 327 ? 52.463 28.459 209.688 1.00 38.53 324 GLN A N 1
ATOM 2479 C CA . GLN A 1 327 ? 51.395 29.461 209.779 1.00 37.25 324 GLN A CA 1
ATOM 2480 C C . GLN A 1 327 ? 50.073 28.844 210.211 1.00 35.01 324 GLN A C 1
ATOM 2481 O O . GLN A 1 327 ? 49.313 29.438 210.968 1.00 34.82 324 GLN A O 1
ATOM 2487 N N . ALA A 1 328 ? 49.792 27.657 209.696 1.00 32.90 325 ALA A N 1
ATOM 2488 C CA . ALA A 1 328 ? 48.550 26.977 209.991 1.00 38.10 325 ALA A CA 1
ATOM 2489 C C . ALA A 1 328 ? 48.540 26.569 211.468 1.00 42.24 325 ALA A C 1
ATOM 2490 O O . ALA A 1 328 ? 47.547 26.742 212.175 1.00 35.69 325 ALA A O 1
ATOM 2492 N N . GLN A 1 329 ? 49.667 26.032 211.926 1.00 45.37 326 GLN A N 1
ATOM 2493 C CA . GLN A 1 329 ? 49.836 25.672 213.325 1.00 42.15 326 GLN A CA 1
ATOM 2494 C C . GLN A 1 329 ? 49.596 26.875 214.225 1.00 38.79 326 GLN A C 1
ATOM 2495 O O . GLN A 1 329 ? 48.774 26.816 215.132 1.00 45.75 326 GLN A O 1
ATOM 2501 N N . ALA A 1 330 ? 50.299 27.972 213.960 1.00 34.69 327 ALA A N 1
ATOM 2502 C CA . ALA A 1 330 ? 50.091 29.211 214.704 1.00 35.20 327 ALA A CA 1
ATOM 2503 C C . ALA A 1 330 ? 48.608 29.604 214.754 1.00 38.64 327 ALA A C 1
ATOM 2504 O O . ALA A 1 330 ? 48.079 29.924 215.822 1.00 45.92 327 ALA A O 1
ATOM 2506 N N . LYS A 1 331 ? 47.944 29.561 213.603 1.00 27.28 328 LYS A N 1
ATOM 2507 C CA . LYS A 1 331 ? 46.535 29.956 213.492 1.00 40.14 328 LYS A CA 1
ATOM 2508 C C . LYS A 1 331 ? 45.589 29.110 214.344 1.00 35.80 328 LYS A C 1
ATOM 2509 O O . LYS A 1 331 ? 44.676 29.625 214.985 1.00 40.00 328 LYS A O 1
ATOM 2515 N N . ALA A 1 332 ? 45.813 27.806 214.331 1.00 31.88 329 ALA A N 1
ATOM 2516 C CA . ALA A 1 332 ? 45.016 26.886 215.115 1.00 35.17 329 ALA A CA 1
ATOM 2517 C C . ALA A 1 332 ? 45.179 27.146 216.632 1.00 45.40 329 ALA A C 1
ATOM 2518 O O . ALA A 1 332 ? 44.238 26.959 217.414 1.00 48.06 329 ALA A O 1
ATOM 2520 N N . ALA A 1 333 ? 46.371 27.579 217.040 1.00 38.80 330 ALA A N 1
ATOM 2521 C CA . ALA A 1 333 ? 46.611 27.955 218.433 1.00 38.61 330 ALA A CA 1
ATOM 2522 C C . ALA A 1 333 ? 45.813 29.199 218.789 1.00 39.55 330 ALA A C 1
ATOM 2523 O O . ALA A 1 333 ? 45.120 29.229 219.803 1.00 45.84 330 ALA A O 1
ATOM 2525 N N . GLU A 1 334 ? 45.910 30.225 217.951 1.00 34.32 331 GLU A N 1
ATOM 2526 C CA . GLU A 1 334 ? 45.225 31.476 218.221 1.00 37.04 331 GLU A CA 1
ATOM 2527 C C . GLU A 1 334 ? 43.711 31.278 218.380 1.00 41.29 331 GLU A C 1
ATOM 2528 O O . GLU A 1 334 ? 43.058 31.975 219.161 1.00 39.16 331 GLU A O 1
ATOM 2534 N N . LEU A 1 335 ? 43.149 30.338 217.629 1.00 37.27 332 LEU A N 1
ATOM 2535 C CA . LEU A 1 335 ? 41.711 30.124 217.688 1.00 37.21 332 LEU A CA 1
ATOM 2536 C C . LEU A 1 335 ? 41.332 29.141 218.776 1.00 42.96 332 LEU A C 1
ATOM 2537 O O . LEU A 1 335 ? 40.168 29.065 219.172 1.00 50.54 332 LEU A O 1
ATOM 2542 N N . GLY A 1 336 ? 42.324 28.405 219.271 1.00 42.58 333 GLY A N 1
ATOM 2543 C CA . GLY A 1 336 ? 42.094 27.324 220.220 1.00 32.22 333 GLY A CA 1
ATOM 2544 C C . GLY A 1 336 ? 41.482 26.069 219.607 1.00 39.21 333 GLY A C 1
ATOM 2545 O O . GLY A 1 336 ? 40.712 25.371 220.269 1.00 43.88 333 GLY A O 1
ATOM 2546 N N . LEU A 1 337 ? 41.813 25.780 218.347 1.00 36.02 334 LEU A N 1
ATOM 2547 C CA . LEU A 1 337 ? 41.361 24.549 217.693 1.00 40.02 334 LEU A CA 1
ATOM 2548 C C . LEU A 1 337 ? 42.162 23.336 218.170 1.00 47.76 334 LEU A C 1
ATOM 2549 O O . LEU A 1 337 ? 43.325 23.465 218.586 1.00 44.62 334 LEU A O 1
ATOM 2554 N N . ASP A 1 338 ? 41.545 22.156 218.107 1.00 51.53 335 ASP A N 1
ATOM 2555 C CA . ASP A 1 338 ? 42.219 20.936 218.555 1.00 58.58 335 ASP A CA 1
ATOM 2556 C C . ASP A 1 338 ? 43.390 20.620 217.636 1.00 59.32 335 ASP A C 1
ATOM 2557 O O . ASP A 1 338 ? 44.505 20.340 218.085 1.00 54.15 335 ASP A O 1
ATOM 2562 N N . ASP A 1 339 ? 43.129 20.658 216.336 1.00 59.37 336 ASP A N 1
ATOM 2563 C CA . ASP A 1 339 ? 44.195 20.450 215.378 1.00 63.94 336 ASP A CA 1
ATOM 2564 C C . ASP A 1 339 ? 44.026 21.289 214.121 1.00 59.30 336 ASP A C 1
ATOM 2565 O O . ASP A 1 339 ? 43.026 21.988 213.927 1.00 55.95 336 ASP A O 1
ATOM 2570 N N . VAL A 1 340 ? 45.014 21.162 213.254 1.00 51.14 337 VAL A N 1
ATOM 2571 C CA . VAL A 1 340 ? 45.158 22.022 212.104 1.00 43.66 337 VAL A CA 1
ATOM 2572 C C . VAL A 1 340 ? 44.008 21.780 211.124 1.00 44.33 337 VAL A C 1
ATOM 2573 O O . VAL A 1 340 ? 43.668 22.650 210.332 1.00 41.71 337 VAL A O 1
ATOM 2577 N N . SER A 1 341 ? 43.380 20.612 211.226 1.00 38.57 338 SER A N 1
ATOM 2578 C CA . SER A 1 341 ? 42.271 20.259 210.354 1.00 36.60 338 SER A CA 1
ATOM 2579 C C . SER A 1 341 ? 40.962 20.995 210.684 1.00 36.38 338 SER A C 1
ATOM 2580 O O . SER A 1 341 ? 39.984 20.915 209.943 1.00 40.42 338 SER A O 1
ATOM 2583 N N . GLY A 1 342 ? 40.933 21.705 211.801 1.00 42.13 339 GLY A N 1
ATOM 2584 C CA . GLY A 1 342 ? 39.735 22.425 212.193 1.00 36.77 339 GLY A CA 1
ATOM 2585 C C . GLY A 1 342 ? 39.633 23.739 211.452 1.00 40.70 339 GLY A C 1
ATOM 2586 O O . GLY A 1 342 ? 38.591 24.382 211.448 1.00 51.10 339 GLY A O 1
ATOM 2587 N N . LEU A 1 343 ? 40.730 24.134 210.819 1.00 34.85 340 LEU A N 1
ATOM 2588 C CA . LEU A 1 343 ? 40.792 25.384 210.083 1.00 34.53 340 LEU A CA 1
ATOM 2589 C C . LEU A 1 343 ? 39.842 25.345 208.879 1.00 40.98 340 LEU A C 1
ATOM 2590 O O . LEU A 1 343 ? 39.326 26.373 208.419 1.00 35.38 340 LEU A O 1
ATOM 2595 N N . HIS A 1 344 ? 39.630 24.141 208.365 1.00 44.97 341 HIS A N 1
ATOM 2596 C CA . HIS A 1 344 ? 38.709 23.931 207.261 1.00 43.95 341 HIS A CA 1
ATOM 2597 C C . HIS A 1 344 ? 37.304 24.393 207.658 1.00 45.51 341 HIS A C 1
ATOM 2598 O O . HIS A 1 344 ? 36.686 25.229 206.987 1.00 38.46 341 HIS A O 1
ATOM 2605 N N . SER A 1 345 ? 36.810 23.845 208.763 1.00 50.45 342 SER A N 1
ATOM 2606 C CA . SER A 1 345 ? 35.491 24.189 209.252 1.00 47.40 342 SER A CA 1
ATOM 2607 C C . SER A 1 345 ? 35.433 25.676 209.562 1.00 41.94 342 SER A C 1
ATOM 2608 O O . SER A 1 345 ? 34.451 26.353 209.263 1.00 43.62 342 SER A O 1
ATOM 2611 N N . TRP A 1 346 ? 36.506 26.183 210.151 1.00 29.42 343 TRP A N 1
ATOM 2612 C CA . TRP A 1 346 ? 36.560 27.576 210.551 1.00 33.30 343 TRP A CA 1
ATOM 2613 C C . TRP A 1 346 ? 36.500 28.529 209.349 1.00 39.04 343 TRP A C 1
ATOM 2614 O O . TRP A 1 346 ? 35.772 29.527 209.373 1.00 41.12 343 TRP A O 1
ATOM 2625 N N . PHE A 1 347 ? 37.282 28.224 208.314 1.00 31.61 344 PHE A N 1
ATOM 2626 C CA . PHE A 1 347 ? 37.411 29.101 207.148 1.00 34.22 344 PHE A CA 1
ATOM 2627 C C . PHE A 1 347 ? 36.084 29.240 206.421 1.00 34.89 344 PHE A C 1
ATOM 2628 O O . PHE A 1 347 ? 35.639 30.340 206.127 1.00 37.74 344 PHE A O 1
ATOM 2636 N N . VAL A 1 348 ? 35.457 28.108 206.139 1.00 36.43 345 VAL A N 1
ATOM 2637 C CA . VAL A 1 348 ? 34.184 28.090 205.449 1.00 36.05 345 VAL A CA 1
ATOM 2638 C C . VAL A 1 348 ? 33.109 28.796 206.281 1.00 35.56 345 VAL A C 1
ATOM 2639 O O . VAL A 1 348 ? 32.268 29.522 205.740 1.00 33.74 345 VAL A O 1
ATOM 2643 N N . GLY A 1 349 ? 33.155 28.597 207.598 1.00 36.16 346 GLY A N 1
ATOM 2644 C CA . GLY A 1 349 ? 32.192 29.206 208.504 1.00 25.34 346 GLY A CA 1
ATOM 2645 C C . GLY A 1 349 ? 32.281 30.716 208.500 1.00 32.10 346 GLY A C 1
ATOM 2646 O O . GLY A 1 349 ? 31.258 31.390 208.474 1.00 37.48 346 GLY A O 1
ATOM 2647 N N . GLN A 1 350 ? 33.503 31.248 208.525 1.00 38.02 347 GLN A N 1
ATOM 2648 C CA . GLN A 1 350 ? 33.712 32.694 208.429 1.00 40.45 347 GLN A CA 1
ATOM 2649 C C . GLN A 1 350 ? 33.117 33.252 207.137 1.00 38.84 347 GLN A C 1
ATOM 2650 O O . GLN A 1 350 ? 32.450 34.291 207.135 1.00 33.78 347 GLN A O 1
ATOM 2656 N N . LEU A 1 351 ? 33.352 32.563 206.030 1.00 34.64 348 LEU A N 1
ATOM 2657 C CA . LEU A 1 351 ? 32.735 32.989 204.787 1.00 33.85 348 LEU A CA 1
ATOM 2658 C C . LEU A 1 351 ? 31.214 32.822 204.834 1.00 34.08 348 LEU A C 1
ATOM 2659 O O . LEU A 1 351 ? 30.478 33.705 204.392 1.00 31.88 348 LEU A O 1
ATOM 2664 N N . ALA A 1 352 ? 30.744 31.709 205.393 1.00 34.02 349 ALA A N 1
ATOM 2665 C CA . ALA A 1 352 ? 29.300 31.506 205.552 1.00 33.66 349 ALA A CA 1
ATOM 2666 C C . ALA A 1 352 ? 28.666 32.641 206.347 1.00 32.98 349 ALA A C 1
ATOM 2667 O O . ALA A 1 352 ? 27.543 33.067 206.053 1.00 29.00 349 ALA A O 1
ATOM 2669 N N . LEU A 1 353 ? 29.398 33.125 207.350 1.00 35.58 350 LEU A N 1
ATOM 2670 C CA . LEU A 1 353 ? 28.961 34.257 208.162 1.00 35.68 350 LEU A CA 1
ATOM 2671 C C . LEU A 1 353 ? 28.864 35.515 207.292 1.00 41.57 350 LEU A C 1
ATOM 2672 O O . LEU A 1 353 ? 27.929 36.300 207.424 1.00 43.61 350 LEU A O 1
ATOM 2677 N N . HIS A 1 354 ? 29.834 35.703 206.400 1.00 37.98 351 HIS A N 1
ATOM 2678 C CA . HIS A 1 354 ? 29.858 36.890 205.552 1.00 33.84 351 HIS A CA 1
ATOM 2679 C C . HIS A 1 354 ? 28.669 36.861 204.590 1.00 37.88 351 HIS A C 1
ATOM 2680 O O . HIS A 1 354 ? 28.013 37.876 204.358 1.00 38.94 351 HIS A O 1
ATOM 2687 N N . LEU A 1 355 ? 28.383 35.680 204.051 1.00 31.10 352 LEU A N 1
ATOM 2688 C CA . LEU A 1 355 ? 27.203 35.494 203.230 1.00 30.67 352 LEU A CA 1
ATOM 2689 C C . LEU A 1 355 ? 25.940 35.814 204.018 1.00 37.90 352 LEU A C 1
ATOM 2690 O O . LEU A 1 355 ? 25.004 36.422 203.485 1.00 31.97 352 LEU A O 1
ATOM 2695 N N . LYS A 1 356 ? 25.915 35.397 205.287 1.00 45.47 353 LYS A N 1
ATOM 2696 C CA . LYS A 1 356 ? 24.740 35.597 206.138 1.00 45.82 353 LYS A CA 1
ATOM 2697 C C . LYS A 1 356 ? 24.498 37.090 206.319 1.00 36.18 353 LYS A C 1
ATOM 2698 O O . LYS A 1 356 ? 23.354 37.558 206.332 1.00 39.49 353 LYS A O 1
ATOM 2704 N N . HIS A 1 357 ? 25.592 37.831 206.437 1.00 27.42 354 HIS A N 1
ATOM 2705 C CA . HIS A 1 357 ? 25.538 39.282 206.534 1.00 36.01 354 HIS A CA 1
ATOM 2706 C C . HIS A 1 357 ? 24.787 39.842 205.314 1.00 47.84 354 HIS A C 1
ATOM 2707 O O . HIS A 1 357 ? 24.010 40.793 205.444 1.00 49.22 354 HIS A O 1
ATOM 2714 N N . HIS A 1 358 ? 25.001 39.220 204.148 1.00 42.34 355 HIS A N 1
ATOM 2715 C CA . HIS A 1 358 ? 24.347 39.612 202.894 1.00 41.94 355 HIS A CA 1
ATOM 2716 C C . HIS A 1 358 ? 22.999 38.951 202.677 1.00 42.38 355 HIS A C 1
ATOM 2717 O O . HIS A 1 358 ? 22.384 39.133 201.630 1.00 41.17 355 HIS A O 1
ATOM 2724 N N . GLY A 1 359 ? 22.561 38.140 203.630 1.00 42.76 356 GLY A N 1
ATOM 2725 C CA . GLY A 1 359 ? 21.241 37.547 203.537 1.00 36.51 356 GLY A CA 1
ATOM 2726 C C . GLY A 1 359 ? 21.168 36.255 202.746 1.00 34.41 356 GLY A C 1
ATOM 2727 O O . GLY A 1 359 ? 20.082 35.801 202.386 1.00 33.15 356 GLY A O 1
ATOM 2728 N N . ARG A 1 360 ? 22.321 35.642 202.505 1.00 26.75 357 ARG A N 1
ATOM 2729 C CA . ARG A 1 360 ? 22.366 34.396 201.761 1.00 24.53 357 ARG A CA 1
ATOM 2730 C C . ARG A 1 360 ? 22.714 33.198 202.624 1.00 28.24 357 ARG A C 1
ATOM 2731 O O . ARG A 1 360 ? 23.601 33.268 203.482 1.00 30.54 357 ARG A O 1
ATOM 2739 N N . ALA A 1 361 ? 22.015 32.096 202.377 1.00 30.05 358 ALA A N 1
ATOM 2740 C CA . ALA A 1 361 ? 22.379 30.800 202.927 1.00 31.07 358 ALA A CA 1
ATOM 2741 C C . ALA A 1 361 ? 23.594 30.264 202.173 1.00 39.63 358 ALA A C 1
ATOM 2742 O O . ALA A 1 361 ? 23.873 30.691 201.061 1.00 40.03 358 ALA A O 1
ATOM 2744 N N . THR A 1 362 ? 24.321 29.334 202.782 1.00 47.34 359 THR A N 1
ATOM 2745 C CA . THR A 1 362 ? 25.502 28.739 202.156 1.00 37.66 359 THR A CA 1
ATOM 2746 C C . THR A 1 362 ? 25.216 27.330 201.660 1.00 39.42 359 THR A C 1
ATOM 2747 O O . THR A 1 362 ? 24.405 26.600 202.233 1.00 37.01 359 THR A O 1
ATOM 2751 N N . SER A 1 363 ? 25.874 26.956 200.574 1.00 38.84 360 SER A N 1
ATOM 2752 C CA . SER A 1 363 ? 25.764 25.605 200.066 1.00 37.21 360 SER A CA 1
ATOM 2753 C C . SER A 1 363 ? 27.154 24.953 200.096 1.00 38.46 360 SER A C 1
ATOM 2754 O O . SER A 1 363 ? 28.148 25.591 199.744 1.00 34.73 360 SER A O 1
ATOM 2757 N N . VAL A 1 364 ? 27.226 23.697 200.539 1.00 25.85 361 VAL A N 1
ATOM 2758 C CA . VAL A 1 364 ? 28.497 22.976 200.598 1.00 32.75 361 VAL A CA 1
ATOM 2759 C C . VAL A 1 364 ? 28.327 21.503 200.235 1.00 34.32 361 VAL A C 1
ATOM 2760 O O . VAL A 1 364 ? 27.212 20.987 200.210 1.00 34.69 361 VAL A O 1
ATOM 2764 N N . TRP A 1 365 ? 29.435 20.823 199.968 1.00 42.20 362 TRP A N 1
ATOM 2765 C CA . TRP A 1 365 ? 29.385 19.395 199.653 1.00 54.41 362 TRP A CA 1
ATOM 2766 C C . TRP A 1 365 ? 29.335 18.464 200.875 1.00 58.66 362 TRP A C 1
ATOM 2767 O O . TRP A 1 365 ? 29.044 17.278 200.734 1.00 59.02 362 TRP A O 1
ATOM 2778 N N . ASP A 1 366 ? 29.592 18.992 202.069 1.00 66.23 363 ASP A N 1
ATOM 2779 C CA . ASP A 1 366 ? 29.671 18.134 203.253 1.00 81.61 363 ASP A CA 1
ATOM 2780 C C . ASP A 1 366 ? 29.932 18.903 204.557 1.00 92.65 363 ASP A C 1
ATOM 2781 O O . ASP A 1 366 ? 30.336 20.061 204.516 1.00 104.17 363 ASP A O 1
ATOM 2786 N N . GLU A 1 367 ? 29.716 18.262 205.708 1.00 87.26 364 GLU A N 1
ATOM 2787 C CA . GLU A 1 367 ? 29.859 18.946 206.994 1.00 85.64 364 GLU A CA 1
ATOM 2788 C C . GLU A 1 367 ? 28.841 20.085 207.080 1.00 86.26 364 GLU A C 1
ATOM 2789 O O . GLU A 1 367 ? 28.769 20.826 208.068 1.00 87.78 364 GLU A O 1
ATOM 2795 N N . LEU A 1 373 ? 27.470 25.612 210.511 1.00 68.48 370 LEU A N 1
ATOM 2796 C CA . LEU A 1 373 ? 26.986 26.578 209.514 1.00 64.82 370 LEU A CA 1
ATOM 2797 C C . LEU A 1 373 ? 25.657 27.261 209.904 1.00 64.54 370 LEU A C 1
ATOM 2798 O O . LEU A 1 373 ? 24.901 26.744 210.729 1.00 69.27 370 LEU A O 1
ATOM 2803 N N . PRO A 1 374 ? 25.390 28.450 209.343 1.00 62.71 371 PRO A N 1
ATOM 2804 C CA . PRO A 1 374 ? 24.146 29.129 209.730 1.00 72.49 371 PRO A CA 1
ATOM 2805 C C . PRO A 1 374 ? 22.904 28.322 209.357 1.00 84.56 371 PRO A C 1
ATOM 2806 O O . PRO A 1 374 ? 23.034 27.255 208.754 1.00 78.44 371 PRO A O 1
ATOM 2810 N N . ASP A 1 375 ? 21.723 28.836 209.699 1.00 101.66 372 ASP A N 1
ATOM 2811 C CA . ASP A 1 375 ? 20.491 28.040 209.640 1.00 112.91 372 ASP A CA 1
ATOM 2812 C C . ASP A 1 375 ? 20.182 27.472 208.253 1.00 108.91 372 ASP A C 1
ATOM 2813 O O . ASP A 1 375 ? 19.905 26.276 208.104 1.00 109.53 372 ASP A O 1
ATOM 2818 N N . GLY A 1 376 ? 20.253 28.325 207.239 1.00 98.71 373 GLY A N 1
ATOM 2819 C CA . GLY A 1 376 ? 19.825 27.939 205.913 1.00 85.81 373 GLY A CA 1
ATOM 2820 C C . GLY A 1 376 ? 20.850 27.131 205.148 1.00 76.55 373 GLY A C 1
ATOM 2821 O O . GLY A 1 376 ? 20.725 26.979 203.931 1.00 79.64 373 GLY A O 1
ATOM 2822 N N . ALA A 1 377 ? 21.864 26.613 205.839 1.00 57.30 374 ALA A N 1
ATOM 2823 C CA . ALA A 1 377 ? 22.892 25.833 205.154 1.00 43.50 374 ALA A CA 1
ATOM 2824 C C . ALA A 1 377 ? 22.304 24.646 204.403 1.00 44.01 374 ALA A C 1
ATOM 2825 O O . ALA A 1 377 ? 21.506 23.872 204.939 1.00 50.09 374 ALA A O 1
ATOM 2827 N N . LEU A 1 378 ? 22.710 24.532 203.145 1.00 36.08 375 LEU A N 1
ATOM 2828 C CA . LEU A 1 378 ? 22.298 23.462 202.265 1.00 33.43 375 LEU A CA 1
ATOM 2829 C C . LEU A 1 378 ? 23.477 22.527 202.039 1.00 36.57 375 LEU A C 1
ATOM 2830 O O . LEU A 1 378 ? 24.578 22.970 201.678 1.00 35.49 375 LEU A O 1
ATOM 2835 N N . VAL A 1 379 ? 23.249 21.236 202.256 1.00 30.28 376 VAL A N 1
ATOM 2836 C CA . VAL A 1 379 ? 24.254 20.242 201.945 1.00 37.47 376 VAL A CA 1
ATOM 2837 C C . VAL A 1 379 ? 23.935 19.498 200.654 1.00 43.15 376 VAL A C 1
ATOM 2838 O O . VAL A 1 379 ? 22.832 19.001 200.475 1.00 49.96 376 VAL A O 1
ATOM 2842 N N . ALA A 1 380 ? 24.914 19.403 199.763 1.00 47.19 377 ALA A N 1
ATOM 2843 C CA . ALA A 1 380 ? 24.756 18.565 198.582 1.00 46.85 377 ALA A CA 1
ATOM 2844 C C . ALA A 1 380 ? 25.484 17.254 198.842 1.00 48.64 377 ALA A C 1
ATOM 2845 O O . ALA A 1 380 ? 26.718 17.190 198.814 1.00 51.56 377 ALA A O 1
ATOM 2847 N N . SER A 1 381 ? 24.708 16.198 199.047 1.00 42.19 378 SER A N 1
ATOM 2848 C CA . SER A 1 381 ? 25.260 14.939 199.512 1.00 38.96 378 SER A CA 1
ATOM 2849 C C . SER A 1 381 ? 25.594 13.991 198.369 1.00 42.94 378 SER A C 1
ATOM 2850 O O . SER A 1 381 ? 24.695 13.446 197.720 1.00 41.98 378 SER A O 1
ATOM 2853 N N . TRP A 1 382 ? 26.889 13.771 198.163 1.00 42.23 379 TRP A N 1
ATOM 2854 C CA . TRP A 1 382 ? 27.376 12.841 197.153 1.00 47.44 379 TRP A CA 1
ATOM 2855 C C . TRP A 1 382 ? 27.586 11.424 197.700 1.00 55.46 379 TRP A C 1
ATOM 2856 O O . TRP A 1 382 ? 27.809 10.481 196.937 1.00 54.21 379 TRP A O 1
ATOM 2867 N N . ARG A 1 383 ? 27.508 11.275 199.021 1.00 60.02 380 ARG A N 1
ATOM 2868 C CA . ARG A 1 383 ? 27.539 9.958 199.642 1.00 59.25 380 ARG A CA 1
ATOM 2869 C C . ARG A 1 383 ? 26.151 9.329 199.495 1.00 58.13 380 ARG A C 1
ATOM 2870 O O . ARG A 1 383 ? 25.236 9.940 198.941 1.00 58.95 380 ARG A O 1
ATOM 2878 N N . GLY A 1 384 ? 25.983 8.117 199.998 1.00 63.23 381 GLY A N 1
ATOM 2879 C CA . GLY A 1 384 ? 24.712 7.430 199.854 1.00 72.40 381 GLY A CA 1
ATOM 2880 C C . GLY A 1 384 ? 23.631 7.942 200.796 1.00 80.61 381 GLY A C 1
ATOM 2881 O O . GLY A 1 384 ? 23.707 9.063 201.313 1.00 74.17 381 GLY A O 1
ATOM 2882 N N . TYR A 1 385 ? 22.607 7.116 200.998 1.00 89.93 382 TYR A N 1
ATOM 2883 C CA . TYR A 1 385 ? 21.483 7.462 201.861 1.00 94.62 382 TYR A CA 1
ATOM 2884 C C . TYR A 1 385 ? 21.913 7.792 203.283 1.00 87.33 382 TYR A C 1
ATOM 2885 O O . TYR A 1 385 ? 21.274 8.599 203.953 1.00 86.71 382 TYR A O 1
ATOM 2894 N N . GLU A 1 386 ? 22.986 7.161 203.747 1.00 82.87 383 GLU A N 1
ATOM 2895 C CA . GLU A 1 386 ? 23.455 7.384 205.113 1.00 84.42 383 GLU A CA 1
ATOM 2896 C C . GLU A 1 386 ? 23.985 8.800 205.362 1.00 77.52 383 GLU A C 1
ATOM 2897 O O . GLU A 1 386 ? 23.532 9.479 206.285 1.00 76.48 383 GLU A O 1
ATOM 2903 N N . GLY A 1 387 ? 24.937 9.246 204.547 1.00 68.95 384 GLY A N 1
ATOM 2904 C CA . GLY A 1 387 ? 25.444 10.602 204.670 1.00 65.91 384 GLY A CA 1
ATOM 2905 C C . GLY A 1 387 ? 24.334 11.642 204.581 1.00 66.63 384 GLY A C 1
ATOM 2906 O O . GLY A 1 387 ? 24.407 12.705 205.206 1.00 60.32 384 GLY A O 1
ATOM 2907 N N . GLY A 1 388 ? 23.306 11.332 203.792 1.00 65.86 385 GLY A N 1
ATOM 2908 C CA . GLY A 1 388 ? 22.157 12.205 203.625 1.00 55.92 385 GLY A CA 1
ATOM 2909 C C . GLY A 1 388 ? 21.289 12.342 204.870 1.00 50.32 385 GLY A C 1
ATOM 2910 O O . GLY A 1 388 ? 20.998 13.457 205.304 1.00 42.99 385 GLY A O 1
ATOM 2911 N N . ILE A 1 389 ? 20.861 11.217 205.441 1.00 57.05 386 ILE A N 1
ATOM 2912 C CA . ILE A 1 389 ? 20.012 11.247 206.635 1.00 65.56 386 ILE A CA 1
ATOM 2913 C C . ILE A 1 389 ? 20.757 11.854 207.819 1.00 66.09 386 ILE A C 1
ATOM 2914 O O . ILE A 1 389 ? 20.161 12.488 208.687 1.00 71.84 386 ILE A O 1
ATOM 2919 N N . ASP A 1 390 ? 22.069 11.659 207.830 1.00 62.83 387 ASP A N 1
ATOM 2920 C CA . ASP A 1 390 ? 22.940 12.204 208.854 1.00 66.97 387 ASP A CA 1
ATOM 2921 C C . ASP A 1 390 ? 22.912 13.740 208.879 1.00 68.85 387 ASP A C 1
ATOM 2922 O O . ASP A 1 390 ? 22.936 14.357 209.945 1.00 71.12 387 ASP A O 1
ATOM 2927 N N . ALA A 1 391 ? 22.859 14.351 207.699 1.00 67.90 388 ALA A N 1
ATOM 2928 C CA . ALA A 1 391 ? 22.845 15.808 207.578 1.00 57.89 388 ALA A CA 1
ATOM 2929 C C . ALA A 1 391 ? 21.481 16.393 207.915 1.00 54.02 388 ALA A C 1
ATOM 2930 O O . ALA A 1 391 ? 21.377 17.559 208.288 1.00 55.70 388 ALA A O 1
ATOM 2932 N N . LEU A 1 392 ? 20.440 15.580 207.765 1.00 51.73 389 LEU A N 1
ATOM 2933 C CA . LEU A 1 392 ? 19.098 15.947 208.200 1.00 50.92 389 LEU A CA 1
ATOM 2934 C C . LEU A 1 392 ? 18.991 15.920 209.733 1.00 58.30 389 LEU A C 1
ATOM 2935 O O . LEU A 1 392 ? 18.415 16.821 210.346 1.00 53.44 389 LEU A O 1
ATOM 2940 N N . ARG A 1 393 ? 19.556 14.888 210.353 1.00 64.60 390 ARG A N 1
ATOM 2941 C CA . ARG A 1 393 ? 19.602 14.833 211.808 1.00 75.48 390 ARG A CA 1
ATOM 2942 C C . ARG A 1 393 ? 20.134 16.151 212.388 1.00 77.24 390 ARG A C 1
ATOM 2943 O O . ARG A 1 393 ? 19.606 16.655 213.379 1.00 85.89 390 ARG A O 1
ATOM 2951 N N . LYS A 1 394 ? 21.150 16.729 211.752 1.00 79.22 391 LYS A N 1
ATOM 2952 C CA . LYS A 1 394 ? 21.770 17.944 212.269 1.00 72.71 391 LYS A CA 1
ATOM 2953 C C . LYS A 1 394 ? 21.030 19.217 211.857 1.00 76.57 391 LYS A C 1
ATOM 2954 O O . LYS A 1 394 ? 21.478 20.318 212.187 1.00 79.98 391 LYS A O 1
ATOM 2960 N N . GLY A 1 395 ? 19.928 19.081 211.117 1.00 75.64 392 GLY A N 1
ATOM 2961 C CA . GLY A 1 395 ? 19.114 20.232 210.740 1.00 74.25 392 GLY A CA 1
ATOM 2962 C C . GLY A 1 395 ? 19.484 20.926 209.432 1.00 71.90 392 GLY A C 1
ATOM 2963 O O . GLY A 1 395 ? 18.848 21.904 209.027 1.00 69.55 392 GLY A O 1
ATOM 2964 N N . TYR A 1 396 ? 20.525 20.433 208.774 1.00 67.07 393 TYR A N 1
ATOM 2965 C CA . TYR A 1 396 ? 20.920 20.982 207.494 1.00 62.89 393 TYR A CA 1
ATOM 2966 C C . TYR A 1 396 ? 19.887 20.574 206.447 1.00 61.18 393 TYR A C 1
ATOM 2967 O O . TYR A 1 396 ? 19.400 19.442 206.463 1.00 61.37 393 TYR A O 1
ATOM 2976 N N . ASP A 1 397 ? 19.530 21.502 205.559 1.00 57.46 394 ASP A N 1
ATOM 2977 C CA . ASP A 1 397 ? 18.723 21.162 204.383 1.00 51.47 394 ASP A CA 1
ATOM 2978 C C . ASP A 1 397 ? 19.576 20.384 203.387 1.00 43.05 394 ASP A C 1
ATOM 2979 O O . ASP A 1 397 ? 20.755 20.657 203.219 1.00 45.83 394 ASP A O 1
ATOM 2984 N N . VAL A 1 398 ? 18.969 19.409 202.734 1.00 36.36 395 VAL A N 1
ATOM 2985 C CA . VAL A 1 398 ? 19.707 18.475 201.906 1.00 34.30 395 VAL A CA 1
ATOM 2986 C C . VAL A 1 398 ? 19.169 18.424 200.463 1.00 41.75 395 VAL A C 1
ATOM 2987 O O . VAL A 1 398 ? 17.968 18.556 200.228 1.00 44.79 395 VAL A O 1
ATOM 2991 N N . VAL A 1 399 ? 20.076 18.265 199.505 1.00 40.06 396 VAL A N 1
ATOM 2992 C CA . VAL A 1 399 ? 19.723 17.861 198.153 1.00 42.67 396 VAL A CA 1
ATOM 2993 C C . VAL A 1 399 ? 20.611 16.671 197.800 1.00 44.19 396 VAL A C 1
ATOM 2994 O O . VAL A 1 399 ? 21.815 16.695 198.062 1.00 37.88 396 VAL A O 1
ATOM 3006 N N . CYS A 1 401 ? 22.725 14.185 195.501 1.00 45.89 398 CYS A N 1
ATOM 3007 C CA . CYS A 1 401 ? 23.433 13.940 194.267 1.00 36.68 398 CYS A CA 1
ATOM 3008 C C . CYS A 1 401 ? 24.466 12.853 194.493 1.00 37.86 398 CYS A C 1
ATOM 3009 O O . CYS A 1 401 ? 25.665 13.124 194.523 1.00 40.38 398 CYS A O 1
ATOM 3012 N N . PRO A 1 402 ? 24.005 11.612 194.671 1.00 43.79 399 PRO A N 1
ATOM 3013 C CA . PRO A 1 402 ? 24.923 10.501 194.955 1.00 43.29 399 PRO A CA 1
ATOM 3014 C C . PRO A 1 402 ? 25.924 10.314 193.820 1.00 42.54 399 PRO A C 1
ATOM 3015 O O . PRO A 1 402 ? 25.526 10.299 192.662 1.00 44.23 399 PRO A O 1
ATOM 3019 N N . GLU A 1 403 ? 27.202 10.174 194.158 1.00 44.83 400 GLU A N 1
ATOM 3020 C CA . GLU A 1 403 ? 28.255 9.969 193.175 1.00 48.41 400 GLU A CA 1
ATOM 3021 C C . GLU A 1 403 ? 28.072 8.686 192.368 1.00 46.53 400 GLU A C 1
ATOM 3022 O O . GLU A 1 403 ? 28.542 8.589 191.248 1.00 42.12 400 GLU A O 1
ATOM 3028 N N . HIS A 1 404 ? 27.424 7.684 192.944 1.00 50.97 401 HIS A N 1
ATOM 3029 C CA . HIS A 1 404 ? 27.284 6.413 192.241 1.00 57.48 401 HIS A CA 1
ATOM 3030 C C . HIS A 1 404 ? 25.967 6.294 191.478 1.00 56.88 401 HIS A C 1
ATOM 3031 O O . HIS A 1 404 ? 25.645 5.235 190.934 1.00 56.44 401 HIS A O 1
ATOM 3038 N N . LYS A 1 405 ? 25.200 7.380 191.468 1.00 52.76 402 LYS A N 1
ATOM 3039 C CA . LYS A 1 405 ? 23.907 7.423 190.785 1.00 55.97 402 LYS A CA 1
ATOM 3040 C C . LYS A 1 405 ? 23.828 8.549 189.757 1.00 49.88 402 LYS A C 1
ATOM 3041 O O . LYS A 1 405 ? 23.582 8.324 188.586 1.00 50.37 402 LYS A O 1
ATOM 3047 N N . LEU A 1 406 ? 23.958 9.771 190.257 1.00 44.55 403 LEU A N 1
ATOM 3048 C CA . LEU A 1 406 ? 23.708 11.009 189.531 1.00 39.71 403 LEU A CA 1
ATOM 3049 C C . LEU A 1 406 ? 24.887 11.743 188.872 1.00 40.49 403 LEU A C 1
ATOM 3050 O O . LEU A 1 406 ? 24.750 12.926 188.540 1.00 36.32 403 LEU A O 1
ATOM 3055 N N . TYR A 1 407 ? 26.070 11.133 188.824 1.00 39.79 404 TYR A N 1
ATOM 3056 C CA . TYR A 1 407 ? 27.213 11.796 188.174 1.00 38.08 404 TYR A CA 1
ATOM 3057 C C . TYR A 1 407 ? 27.283 11.451 186.686 1.00 41.95 404 TYR A C 1
ATOM 3058 O O . TYR A 1 407 ? 27.515 10.298 186.305 1.00 42.17 404 TYR A O 1
ATOM 3067 N N . LEU A 1 408 ? 27.089 12.466 185.847 1.00 35.17 405 LEU A N 1
ATOM 3068 C CA . LEU A 1 408 ? 26.893 12.249 184.418 1.00 37.64 405 LEU A CA 1
ATOM 3069 C C . LEU A 1 408 ? 28.184 12.251 183.602 1.00 35.53 405 LEU A C 1
ATOM 3070 O O . LEU A 1 408 ? 28.168 11.966 182.410 1.00 38.06 405 LEU A O 1
ATOM 3075 N N . ASP A 1 409 ? 29.299 12.586 184.233 1.00 36.30 406 ASP A N 1
ATOM 3076 C CA . ASP A 1 409 ? 30.595 12.399 183.598 1.00 34.18 406 ASP A CA 1
ATOM 3077 C C . ASP A 1 409 ? 30.942 10.903 183.555 1.00 32.76 406 ASP A C 1
ATOM 3078 O O . ASP A 1 409 ? 31.860 10.493 182.851 1.00 33.61 406 ASP A O 1
ATOM 3083 N N . HIS A 1 410 ? 30.180 10.082 184.273 1.00 28.71 407 HIS A N 1
ATOM 3084 C CA . HIS A 1 410 ? 30.469 8.650 184.324 1.00 33.74 407 HIS A CA 1
ATOM 3085 C C . HIS A 1 410 ? 29.934 7.920 183.109 1.00 37.20 407 HIS A C 1
ATOM 3086 O O . HIS A 1 410 ? 28.841 8.220 182.630 1.00 36.81 407 HIS A O 1
ATOM 3093 N N . ARG A 1 411 ? 30.699 6.924 182.666 1.00 36.32 408 ARG A N 1
ATOM 3094 C CA . ARG A 1 411 ? 30.403 6.129 181.484 1.00 35.38 408 ARG A CA 1
ATOM 3095 C C . ARG A 1 411 ? 29.001 5.524 181.483 1.00 40.34 408 ARG A C 1
ATOM 3096 O O . ARG A 1 411 ? 28.515 5.072 182.513 1.00 38.93 408 ARG A O 1
ATOM 3104 N N . GLN A 1 412 ? 28.364 5.521 180.311 1.00 44.06 409 GLN A N 1
ATOM 3105 C CA . GLN A 1 412 ? 26.964 5.124 180.169 1.00 38.41 409 GLN A CA 1
ATOM 3106 C C . GLN A 1 412 ? 26.792 3.648 179.863 1.00 40.70 409 GLN A C 1
ATOM 3107 O O . GLN A 1 412 ? 25.674 3.149 179.779 1.00 48.29 409 GLN A O 1
ATOM 3113 N N . ALA A 1 413 ? 27.900 2.946 179.686 1.00 40.36 410 ALA A N 1
ATOM 3114 C CA . ALA A 1 413 ? 27.835 1.512 179.450 1.00 44.28 410 ALA A CA 1
ATOM 3115 C C . ALA A 1 413 ? 29.163 0.861 179.806 1.00 48.98 410 ALA A C 1
ATOM 3116 O O . ALA A 1 413 ? 30.188 1.532 179.874 1.00 56.82 410 ALA A O 1
ATOM 3118 N N . ASP A 1 414 ? 29.153 -0.444 180.030 1.00 49.36 411 ASP A N 1
ATOM 3119 C CA . ASP A 1 414 ? 30.404 -1.153 180.242 1.00 63.15 411 ASP A CA 1
ATOM 3120 C C . ASP A 1 414 ? 31.172 -1.271 178.929 1.00 67.33 411 ASP A C 1
ATOM 3121 O O . ASP A 1 414 ? 30.584 -1.213 177.844 1.00 68.15 411 ASP A O 1
ATOM 3126 N N . GLY A 1 415 ? 32.487 -1.440 179.029 1.00 74.20 412 GLY A N 1
ATOM 3127 C CA . GLY A 1 415 ? 33.294 -1.744 177.862 1.00 86.71 412 GLY A CA 1
ATOM 3128 C C . GLY A 1 415 ? 34.165 -0.640 177.293 1.00 98.36 412 GLY A C 1
ATOM 3129 O O . GLY A 1 415 ? 34.275 0.461 177.844 1.00 96.32 412 GLY A O 1
ATOM 3130 N N . ASP A 1 416 ? 34.804 -0.961 176.174 1.00 107.37 413 ASP A N 1
ATOM 3131 C CA . ASP A 1 416 ? 35.822 -0.097 175.593 1.00 109.25 413 ASP A CA 1
ATOM 3132 C C . ASP A 1 416 ? 35.333 0.832 174.472 1.00 94.48 413 ASP A C 1
ATOM 3133 O O . ASP A 1 416 ? 36.116 1.618 173.938 1.00 91.83 413 ASP A O 1
ATOM 3138 N N . ASP A 1 417 ? 34.055 0.758 174.111 1.00 79.63 414 ASP A N 1
ATOM 3139 C CA . ASP A 1 417 ? 33.553 1.640 173.058 1.00 71.52 414 ASP A CA 1
ATOM 3140 C C . ASP A 1 417 ? 33.026 3.007 173.507 1.00 67.24 414 ASP A C 1
ATOM 3141 O O . ASP A 1 417 ? 32.820 3.894 172.683 1.00 76.11 414 ASP A O 1
ATOM 3146 N N . GLU A 1 418 ? 32.842 3.190 174.809 1.00 55.47 415 GLU A N 1
ATOM 3147 C CA . GLU A 1 418 ? 32.465 4.491 175.347 1.00 49.03 415 GLU A CA 1
ATOM 3148 C C . GLU A 1 418 ? 33.705 5.397 175.413 1.00 46.00 415 GLU A C 1
ATOM 3149 O O . GLU A 1 418 ? 34.792 4.944 175.769 1.00 53.43 415 GLU A O 1
ATOM 3155 N N . PRO A 1 419 ? 33.550 6.677 175.045 1.00 35.46 416 PRO A N 1
ATOM 3156 C CA . PRO A 1 419 ? 34.652 7.656 175.058 1.00 42.15 416 PRO A CA 1
ATOM 3157 C C . PRO A 1 419 ? 35.185 8.032 176.462 1.00 43.03 416 PRO A C 1
ATOM 3158 O O . PRO A 1 419 ? 34.393 8.375 177.324 1.00 42.60 416 PRO A O 1
ATOM 3162 N N . VAL A 1 420 ? 36.506 8.005 176.649 1.00 41.29 417 VAL A N 1
ATOM 3163 C CA . VAL A 1 420 ? 37.157 8.304 177.931 1.00 39.88 417 VAL A CA 1
ATOM 3164 C C . VAL A 1 420 ? 36.371 7.779 179.134 1.00 44.74 417 VAL A C 1
ATOM 3165 O O . VAL A 1 420 ? 35.866 8.570 179.939 1.00 45.04 417 VAL A O 1
ATOM 3169 N N . PRO A 1 421 ? 36.243 6.446 179.249 1.00 42.12 418 PRO A N 1
ATOM 3170 C CA . PRO A 1 421 ? 35.417 5.862 180.312 1.00 39.11 418 PRO A CA 1
ATOM 3171 C C . PRO A 1 421 ? 35.993 6.070 181.714 1.00 44.78 418 PRO A C 1
ATOM 3172 O O . PRO A 1 421 ? 37.140 5.715 181.989 1.00 47.26 418 PRO A O 1
ATOM 3176 N N . VAL A 1 422 ? 35.155 6.576 182.612 1.00 44.55 419 VAL A N 1
ATOM 3177 C CA . VAL A 1 422 ? 35.554 6.867 183.976 1.00 36.03 419 VAL A CA 1
ATOM 3178 C C . VAL A 1 422 ? 34.362 6.671 184.899 1.00 37.64 419 VAL A C 1
ATOM 3179 O O . VAL A 1 422 ? 33.214 6.756 184.470 1.00 37.37 419 VAL A O 1
ATOM 3183 N N . GLY A 1 423 ? 34.636 6.404 186.167 1.00 35.56 420 GLY A N 1
ATOM 3184 C CA . GLY A 1 423 ? 33.578 6.239 187.135 1.00 37.42 420 GLY A CA 1
ATOM 3185 C C . GLY A 1 423 ? 32.871 4.916 186.954 1.00 38.16 420 GLY A C 1
ATOM 3186 O O . GLY A 1 423 ? 33.363 4.022 186.268 1.00 35.06 420 GLY A O 1
ATOM 3187 N N . PHE A 1 424 ? 31.724 4.796 187.611 1.00 37.77 421 PHE A N 1
ATOM 3188 C CA . PHE A 1 424 ? 30.894 3.602 187.559 1.00 40.05 421 PHE A CA 1
ATOM 3189 C C . PHE A 1 424 ? 30.065 3.568 186.286 1.00 42.84 421 PHE A C 1
ATOM 3190 O O . PHE A 1 424 ? 29.804 4.613 185.684 1.00 39.55 421 PHE A O 1
ATOM 3198 N N . VAL A 1 425 ? 29.637 2.379 185.873 1.00 39.18 422 VAL A N 1
ATOM 3199 C CA . VAL A 1 425 ? 28.696 2.328 184.772 1.00 41.75 422 VAL A CA 1
ATOM 3200 C C . VAL A 1 425 ? 27.395 2.892 185.302 1.00 40.86 422 VAL A C 1
ATOM 3201 O O . VAL A 1 425 ? 26.819 2.346 186.236 1.00 38.71 422 VAL A O 1
ATOM 3205 N N . THR A 1 426 ? 26.909 3.958 184.678 1.00 37.73 423 THR A N 1
ATOM 3206 C CA . THR A 1 426 ? 25.646 4.545 185.086 1.00 41.35 423 THR A CA 1
ATOM 3207 C C . THR A 1 426 ? 24.767 4.648 183.855 1.00 42.70 423 THR A C 1
ATOM 3208 O O . THR A 1 426 ? 24.977 5.516 182.996 1.00 46.31 423 THR A O 1
ATOM 3212 N N . THR A 1 427 ? 23.724 3.832 183.804 1.00 36.94 424 THR A N 1
ATOM 3213 C CA . THR A 1 427 ? 23.019 3.676 182.545 1.00 43.29 424 THR A CA 1
ATOM 3214 C C . THR A 1 427 ? 21.728 4.466 182.552 1.00 48.36 424 THR A C 1
ATOM 3215 O O . THR A 1 427 ? 21.325 5.020 183.578 1.00 50.27 424 THR A O 1
ATOM 3219 N N . LEU A 1 428 ? 21.054 4.465 181.410 1.00 46.98 425 LEU A N 1
ATOM 3220 C CA . LEU A 1 428 ? 19.794 5.175 181.276 1.00 44.07 425 LEU A CA 1
ATOM 3221 C C . LEU A 1 428 ? 18.744 4.584 182.218 1.00 44.90 425 LEU A C 1
ATOM 3222 O O . LEU A 1 428 ? 17.998 5.311 182.864 1.00 44.11 425 LEU A O 1
ATOM 3227 N N . GLN A 1 429 ? 18.693 3.259 182.291 1.00 43.36 426 GLN A N 1
ATOM 3228 C CA . GLN A 1 429 ? 17.688 2.592 183.099 1.00 48.64 426 GLN A CA 1
ATOM 3229 C C . GLN A 1 429 ? 18.012 2.736 184.590 1.00 52.79 426 GLN A C 1
ATOM 3230 O O . GLN A 1 429 ? 17.135 3.036 185.395 1.00 56.25 426 GLN A O 1
ATOM 3236 N N . ALA A 1 430 ? 19.277 2.542 184.948 1.00 45.72 427 ALA A N 1
ATOM 3237 C CA . ALA A 1 430 ? 19.697 2.667 186.336 1.00 43.66 427 ALA A CA 1
ATOM 3238 C C . ALA A 1 430 ? 19.306 4.035 186.895 1.00 47.37 427 ALA A C 1
ATOM 3239 O O . ALA A 1 430 ? 18.724 4.143 187.967 1.00 54.65 427 ALA A O 1
ATOM 3241 N N . VAL A 1 431 ? 19.628 5.075 186.141 1.00 43.49 428 VAL A N 1
ATOM 3242 C CA . VAL A 1 431 ? 19.350 6.446 186.524 1.00 38.68 428 VAL A CA 1
ATOM 3243 C C . VAL A 1 431 ? 17.844 6.712 186.610 1.00 43.30 428 VAL A C 1
ATOM 3244 O O . VAL A 1 431 ? 17.402 7.571 187.375 1.00 34.61 428 VAL A O 1
ATOM 3248 N N . TYR A 1 432 ? 17.058 5.985 185.817 1.00 43.58 429 TYR A N 1
ATOM 3249 C CA . TYR A 1 432 ? 15.617 6.211 185.787 1.00 40.15 429 TYR A CA 1
ATOM 3250 C C . TYR A 1 432 ? 14.951 5.569 186.979 1.00 39.81 429 TYR A C 1
ATOM 3251 O O . TYR A 1 432 ? 13.857 5.962 187.382 1.00 41.70 429 TYR A O 1
ATOM 3260 N N . GLU A 1 433 ? 15.613 4.564 187.525 1.00 42.74 430 GLU A N 1
ATOM 3261 C CA . GLU A 1 433 ? 15.095 3.832 188.667 1.00 44.49 430 GLU A CA 1
ATOM 3262 C C . GLU A 1 433 ? 15.629 4.342 190.018 1.00 48.45 430 GLU A C 1
ATOM 3263 O O . GLU A 1 433 ? 15.307 3.794 191.055 1.00 61.55 430 GLU A O 1
ATOM 3269 N N . PHE A 1 434 ? 16.422 5.411 189.991 1.00 47.96 431 PHE A N 1
ATOM 3270 C CA . PHE A 1 434 ? 16.981 6.039 191.190 1.00 56.77 431 PHE A CA 1
ATOM 3271 C C . PHE A 1 434 ? 15.977 6.641 192.183 1.00 61.13 431 PHE A C 1
ATOM 3272 O O . PHE A 1 434 ? 14.939 7.168 191.788 1.00 58.31 431 PHE A O 1
ATOM 3280 N N . GLU A 1 435 ? 16.325 6.599 193.471 1.00 71.16 432 GLU A N 1
ATOM 3281 C CA . GLU A 1 435 ? 15.538 7.262 194.525 1.00 72.92 432 GLU A CA 1
ATOM 3282 C C . GLU A 1 435 ? 16.409 7.972 195.574 1.00 73.06 432 GLU A C 1
ATOM 3283 O O . GLU A 1 435 ? 17.525 7.545 195.858 1.00 77.96 432 GLU A O 1
ATOM 3289 N N . PRO A 1 436 ? 15.912 9.101 196.101 1.00 73.59 433 PRO A N 1
ATOM 3290 C CA . PRO A 1 436 ? 16.344 9.948 197.234 1.00 68.64 433 PRO A CA 1
ATOM 3291 C C . PRO A 1 436 ? 15.848 9.572 198.641 1.00 68.71 433 PRO A C 1
ATOM 3292 O O . PRO A 1 436 ? 14.787 10.075 199.019 1.00 64.00 433 PRO A O 1
ATOM 3296 N N . LEU A 1 437 ? 16.525 8.679 199.362 1.00 74.26 434 LEU A N 1
ATOM 3297 C CA . LEU A 1 437 ? 16.153 8.353 200.766 1.00 78.19 434 LEU A CA 1
ATOM 3298 C C . LEU A 1 437 ? 14.752 7.763 200.981 1.00 82.47 434 LEU A C 1
ATOM 3299 O O . LEU A 1 437 ? 13.978 8.317 201.762 1.00 84.56 434 LEU A O 1
ATOM 3304 N N . PRO A 1 438 ? 14.431 6.632 200.309 0.45 75.48 435 PRO A N 1
ATOM 3305 C CA . PRO A 1 438 ? 13.056 6.114 200.235 0.45 70.30 435 PRO A CA 1
ATOM 3306 C C . PRO A 1 438 ? 12.569 5.486 201.539 0.45 66.16 435 PRO A C 1
ATOM 3307 O O . PRO A 1 438 ? 11.657 4.666 201.466 0.45 62.70 435 PRO A O 1
ATOM 3311 N N . GLY A 1 442 ? 9.639 8.217 208.262 0.45 69.73 439 GLY A N 1
ATOM 3312 C CA . GLY A 1 442 ? 8.838 8.863 209.286 0.45 76.27 439 GLY A CA 1
ATOM 3313 C C . GLY A 1 442 ? 9.680 9.261 210.479 0.45 84.34 439 GLY A C 1
ATOM 3314 O O . GLY A 1 442 ? 9.211 9.282 211.616 0.45 82.68 439 GLY A O 1
ATOM 3315 N N . THR A 1 443 ? 10.940 9.577 210.211 0.60 93.09 440 THR A N 1
ATOM 3316 C CA . THR A 1 443 ? 11.873 9.961 211.260 0.60 101.51 440 THR A CA 1
ATOM 3317 C C . THR A 1 443 ? 11.739 11.433 211.644 0.60 107.47 440 THR A C 1
ATOM 3318 O O . THR A 1 443 ? 12.186 11.844 212.715 0.60 107.76 440 THR A O 1
ATOM 3322 N N . ASP A 1 444 ? 11.121 12.223 210.770 1.00 113.61 441 ASP A N 1
ATOM 3323 C CA . ASP A 1 444 ? 10.722 13.581 211.136 1.00 121.39 441 ASP A CA 1
ATOM 3324 C C . ASP A 1 444 ? 11.831 14.432 211.765 1.00 119.30 441 ASP A C 1
ATOM 3325 O O . ASP A 1 444 ? 11.677 14.918 212.893 1.00 119.50 441 ASP A O 1
ATOM 3330 N N . PHE A 1 445 ? 12.956 14.578 211.064 1.00 109.63 442 PHE A N 1
ATOM 3331 C CA . PHE A 1 445 ? 14.070 15.370 211.588 1.00 97.51 442 PHE A CA 1
ATOM 3332 C C . PHE A 1 445 ? 13.950 16.868 211.281 1.00 80.81 442 PHE A C 1
ATOM 3333 O O . PHE A 1 445 ? 13.065 17.293 210.533 1.00 70.36 442 PHE A O 1
ATOM 3341 N N . PRO A 1 446 ? 14.877 17.667 211.833 1.00 74.09 443 PRO A N 1
ATOM 3342 C CA . PRO A 1 446 ? 14.912 19.126 211.655 1.00 72.35 443 PRO A CA 1
ATOM 3343 C C . PRO A 1 446 ? 15.329 19.575 210.258 1.00 71.38 443 PRO A C 1
ATOM 3344 O O . PRO A 1 446 ? 14.927 20.657 209.821 1.00 75.40 443 PRO A O 1
ATOM 3348 N N . GLY A 1 447 ? 16.136 18.767 209.578 1.00 65.41 444 GLY A N 1
ATOM 3349 C CA . GLY A 1 447 ? 16.554 19.087 208.227 1.00 60.58 444 GLY A CA 1
ATOM 3350 C C . GLY A 1 447 ? 15.463 18.655 207.273 1.00 62.39 444 GLY A C 1
ATOM 3351 O O . GLY A 1 447 ? 14.741 17.688 207.557 1.00 63.19 444 GLY A O 1
ATOM 3352 N N . ARG A 1 448 ? 15.324 19.362 206.152 1.00 54.52 445 ARG A N 1
ATOM 3353 C CA . ARG A 1 448 ? 14.348 18.961 205.139 1.00 48.22 445 ARG A CA 1
ATOM 3354 C C . ARG A 1 448 ? 14.975 18.658 203.790 1.00 51.02 445 ARG A C 1
ATOM 3355 O O . ARG A 1 448 ? 15.973 19.266 203.407 1.00 47.57 445 ARG A O 1
ATOM 3363 N N . LEU A 1 449 ? 14.364 17.724 203.065 1.00 52.89 446 LEU A N 1
ATOM 3364 C CA . LEU A 1 449 ? 14.869 17.322 201.760 1.00 49.65 446 LEU A CA 1
ATOM 3365 C C . LEU A 1 449 ? 14.267 18.245 200.725 1.00 50.68 446 LEU A C 1
ATOM 3366 O O . LEU A 1 449 ? 13.051 18.257 200.519 1.00 55.94 446 LEU A O 1
ATOM 3371 N N . LEU A 1 450 ? 15.123 19.030 200.084 1.00 42.55 447 LEU A N 1
ATOM 3372 C CA . LEU A 1 450 ? 14.679 19.965 199.069 1.00 38.59 447 LEU A CA 1
ATOM 3373 C C . LEU A 1 450 ? 14.460 19.288 197.716 1.00 35.63 447 LEU A C 1
ATOM 3374 O O . LEU A 1 450 ? 13.565 19.670 196.956 1.00 40.95 447 LEU A O 1
ATOM 3379 N N . GLY A 1 451 ? 15.289 18.291 197.422 1.00 32.09 448 GLY A N 1
ATOM 3380 C CA . GLY A 1 451 ? 15.290 17.665 196.113 1.00 41.05 448 GLY A CA 1
ATOM 3381 C C . GLY A 1 451 ? 16.602 16.976 195.761 1.00 40.37 448 GLY A C 1
ATOM 3382 O O . GLY A 1 451 ? 17.356 16.517 196.636 1.00 35.60 448 GLY A O 1
ATOM 3383 N N . ALA A 1 452 ? 16.852 16.883 194.459 1.00 32.97 449 ALA A N 1
ATOM 3384 C CA . ALA A 1 452 ? 18.024 16.185 193.939 1.00 41.42 449 ALA A CA 1
ATOM 3385 C C . ALA A 1 452 ? 18.713 16.975 192.827 1.00 40.22 449 ALA A C 1
ATOM 3386 O O . ALA A 1 452 ? 18.193 17.985 192.353 1.00 36.44 449 ALA A O 1
ATOM 3388 N N . GLN A 1 453 ? 19.912 16.539 192.457 1.00 38.92 450 GLN A N 1
ATOM 3389 C CA . GLN A 1 453 ? 20.678 17.227 191.437 1.00 42.30 450 GLN A CA 1
ATOM 3390 C C . GLN A 1 453 ? 21.603 16.263 190.689 1.00 43.39 450 GLN A C 1
ATOM 3391 O O . GLN A 1 453 ? 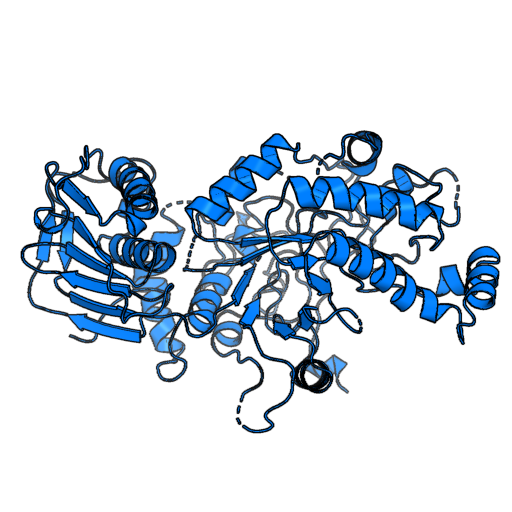22.177 15.353 191.284 1.00 45.41 450 GLN A O 1
ATOM 3397 N N . ALA A 1 454 ? 21.749 16.465 189.385 1.00 34.39 451 ALA A N 1
ATOM 3398 C CA . ALA A 1 454 ? 22.702 15.690 188.604 1.00 33.24 451 ALA A CA 1
ATOM 3399 C C . ALA A 1 454 ? 23.932 16.554 188.317 1.00 33.65 451 ALA A C 1
ATOM 3400 O O . ALA A 1 454 ? 23.806 17.736 187.993 1.00 30.73 451 ALA A O 1
ATOM 3402 N N . ASN A 1 455 ? 25.116 15.964 188.451 1.00 34.19 452 ASN A N 1
ATOM 3403 C CA . ASN A 1 455 ? 26.365 16.702 188.264 1.00 41.24 452 ASN A CA 1
ATOM 3404 C C . ASN A 1 455 ? 27.119 16.267 187.012 1.00 39.04 452 ASN A C 1
ATOM 3405 O O . ASN A 1 455 ? 27.308 15.075 186.775 1.00 31.99 452 ASN A O 1
ATOM 3410 N N . ILE A 1 456 ? 27.536 17.241 186.210 1.00 38.99 453 ILE A N 1
ATOM 3411 C CA . ILE A 1 456 ? 28.355 16.966 185.041 1.00 37.39 453 ILE A CA 1
ATOM 3412 C C . ILE A 1 456 ? 29.748 17.585 185.215 1.00 35.91 453 ILE A C 1
ATOM 3413 O O . ILE A 1 456 ? 29.934 18.793 185.024 1.00 32.14 453 ILE A O 1
ATOM 3418 N N . TRP A 1 457 ? 30.745 16.746 185.487 1.00 32.06 454 TRP A N 1
ATOM 3419 C CA . TRP A 1 457 ? 32.104 17.243 185.670 1.00 28.11 454 TRP A CA 1
ATOM 3420 C C . TRP A 1 457 ? 32.797 17.212 184.323 1.00 30.82 454 TRP A C 1
ATOM 3421 O O . TRP A 1 457 ? 32.661 16.251 183.580 1.00 29.33 454 TRP A O 1
ATOM 3432 N N . SER A 1 458 ? 33.487 18.297 184.003 1.00 33.66 455 SER A N 1
ATOM 3433 C CA . SER A 1 458 ? 33.954 18.568 182.642 1.00 30.58 455 SER A CA 1
ATOM 3434 C C . SER A 1 458 ? 35.393 18.190 182.285 1.00 37.83 455 SER A C 1
ATOM 3435 O O . SER A 1 458 ? 35.869 18.575 181.219 1.00 46.95 455 SER A O 1
ATOM 3438 N N . GLU A 1 459 ? 36.097 17.494 183.176 1.00 31.89 456 GLU A N 1
ATOM 3439 C CA . GLU A 1 459 ? 37.492 17.133 182.915 1.00 38.16 456 GLU A CA 1
ATOM 3440 C C . GLU A 1 459 ? 37.665 16.594 181.504 1.00 40.35 456 GLU A C 1
ATOM 3441 O O . GLU A 1 459 ? 38.560 17.013 180.766 1.00 41.48 456 GLU A O 1
ATOM 3447 N N . HIS A 1 460 ? 36.822 15.633 181.149 1.00 32.05 457 HIS A N 1
ATOM 3448 C CA . HIS A 1 460 ? 36.921 14.978 179.855 1.00 31.70 457 HIS A CA 1
ATOM 3449 C C . HIS A 1 460 ? 35.977 15.493 178.766 1.00 39.10 457 HIS A C 1
ATOM 3450 O O . HIS A 1 460 ? 36.046 15.034 177.626 1.00 42.18 457 HIS A O 1
ATOM 3457 N N . LEU A 1 461 ? 35.107 16.445 179.094 1.00 40.06 458 LEU A N 1
ATOM 3458 C CA . LEU A 1 461 ? 34.231 16.946 178.062 1.00 33.70 458 LEU A CA 1
ATOM 3459 C C . LEU A 1 461 ? 34.787 18.294 177.620 1.00 35.18 458 LEU A C 1
ATOM 3460 O O . LEU A 1 461 ? 34.492 19.340 178.206 1.00 37.73 458 LEU A O 1
ATOM 3465 N N . ASP A 1 462 ? 35.478 18.256 176.485 1.00 34.14 459 ASP A N 1
ATOM 3466 C CA . ASP A 1 462 ? 36.247 19.395 175.984 1.00 37.13 459 ASP A CA 1
ATOM 3467 C C . ASP A 1 462 ? 35.545 20.214 174.892 1.00 32.65 459 ASP A C 1
ATOM 3468 O O . ASP A 1 462 ? 36.143 21.114 174.307 1.00 38.69 459 ASP A O 1
ATOM 3473 N N . SER A 1 463 ? 34.312 19.841 174.572 1.00 16.91 460 SER A N 1
ATOM 3474 C CA . SER A 1 463 ? 33.467 20.657 173.722 1.00 26.95 460 SER A CA 1
ATOM 3475 C C . SER A 1 463 ? 32.055 20.580 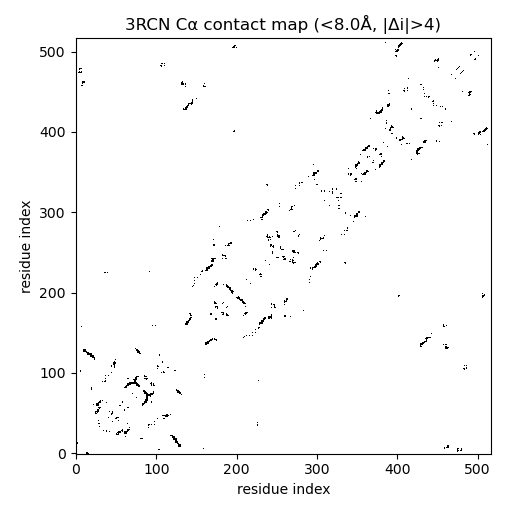174.261 1.00 29.90 460 SER A C 1
ATOM 3476 O O . SER A 1 463 ? 31.732 19.651 175.001 1.00 30.27 460 SER A O 1
ATOM 3479 N N . PRO A 1 464 ? 31.206 21.552 173.885 1.00 27.72 461 PRO A N 1
ATOM 3480 C CA . PRO A 1 464 ? 29.777 21.485 174.218 1.00 30.07 461 PRO A CA 1
ATOM 3481 C C . PRO A 1 464 ? 29.110 20.242 173.613 1.00 31.52 461 PRO A C 1
ATOM 3482 O O . PRO A 1 464 ? 28.119 19.758 174.145 1.00 34.23 461 PRO A O 1
ATOM 3486 N N . ARG A 1 465 ? 29.641 19.732 172.509 1.00 36.46 462 ARG A N 1
ATOM 3487 C CA . ARG A 1 465 ? 29.116 18.487 171.964 1.00 40.54 462 ARG A CA 1
ATOM 3488 C C . ARG A 1 465 ? 29.337 17.357 172.969 1.00 35.44 462 ARG A C 1
ATOM 3489 O O . ARG A 1 465 ? 28.436 16.569 173.245 1.00 33.23 462 ARG A O 1
ATOM 3497 N N A ARG A 1 466 ? 30.540 17.269 173.516 0.85 31.65 463 ARG A N 1
ATOM 3498 N N B ARG A 1 466 ? 30.549 17.307 173.509 0.15 33.47 463 ARG A N 1
ATOM 3499 C CA A ARG A 1 466 ? 30.834 16.208 174.468 0.85 35.01 463 ARG A CA 1
ATOM 3500 C CA B ARG A 1 466 ? 30.937 16.301 174.484 0.15 33.99 463 ARG A CA 1
ATOM 3501 C C A ARG A 1 466 ? 29.966 16.338 175.732 0.85 37.65 463 ARG A C 1
ATOM 3502 C C B ARG A 1 466 ? 30.024 16.355 175.711 0.15 35.41 463 ARG A C 1
ATOM 3503 O O A ARG A 1 466 ? 29.483 15.344 176.282 0.85 34.83 463 ARG A O 1
ATOM 3504 O O B ARG A 1 466 ? 29.583 15.323 176.219 0.15 36.14 463 ARG A O 1
ATOM 3519 N N . VAL A 1 467 ? 29.744 17.568 176.179 1.00 32.44 464 VAL A N 1
ATOM 3520 C CA . VAL A 1 467 ? 28.857 17.776 177.308 1.00 27.06 464 VAL A CA 1
ATOM 3521 C C . VAL A 1 467 ? 27.440 17.266 177.021 1.00 28.72 464 VAL A C 1
ATOM 3522 O O . VAL A 1 467 ? 26.782 16.685 177.894 1.00 29.29 464 VAL A O 1
ATOM 3526 N N . GLN A 1 468 ? 26.973 17.467 175.791 1.00 28.95 465 GLN A N 1
ATOM 3527 C CA . GLN A 1 468 ? 25.635 17.009 175.399 1.00 34.13 465 GLN A CA 1
ATOM 3528 C C . GLN A 1 468 ? 25.553 15.484 175.383 1.00 29.67 465 GLN A C 1
ATOM 3529 O O . GLN A 1 468 ? 24.536 14.881 175.744 1.00 23.00 465 GLN A O 1
ATOM 3535 N N . PHE A 1 469 ? 26.644 14.874 174.949 1.00 25.17 466 PHE A N 1
ATOM 3536 C CA . PHE A 1 469 ? 26.733 13.441 174.878 1.00 24.00 466 PHE A CA 1
ATOM 3537 C C . PHE A 1 469 ? 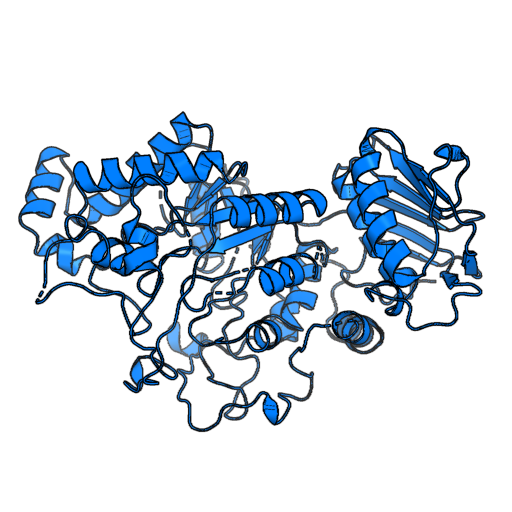26.630 12.899 176.314 1.00 32.66 466 PHE A C 1
ATOM 3538 O O . PHE A 1 469 ? 25.907 11.934 176.586 1.00 28.83 466 PHE A O 1
ATOM 3546 N N . ALA A 1 470 ? 27.347 13.540 177.231 1.00 32.35 467 ALA A N 1
ATOM 3547 C CA . ALA A 1 470 ? 27.369 13.108 178.624 1.00 31.20 467 ALA A CA 1
ATOM 3548 C C . ALA A 1 470 ? 26.006 13.297 179.263 1.00 33.38 467 ALA A C 1
ATOM 3549 O O . ALA A 1 470 ? 25.500 12.405 179.930 1.00 34.23 467 ALA A O 1
ATOM 3551 N N . ALA A 1 471 ? 25.401 14.455 179.039 1.00 35.08 468 ALA A N 1
ATOM 3552 C CA . ALA A 1 471 ? 24.177 14.796 179.749 1.00 27.21 468 ALA A CA 1
ATOM 3553 C C . ALA A 1 471 ? 22.961 14.050 179.233 1.00 28.84 468 ALA A C 1
ATOM 3554 O O . ALA A 1 471 ? 22.030 13.771 179.989 1.00 35.55 468 ALA A O 1
ATOM 3556 N N . PHE A 1 472 ? 22.941 13.739 177.945 1.00 32.60 469 PHE A N 1
ATOM 3557 C CA . PHE A 1 472 ? 21.734 13.144 177.371 1.00 36.01 469 PHE A CA 1
ATOM 3558 C C . PHE A 1 472 ? 22.000 11.808 176.725 1.00 38.32 469 PHE A C 1
ATOM 3559 O O . PHE A 1 472 ? 23.095 11.584 176.203 1.00 39.09 469 PHE A O 1
ATOM 3567 N N . PRO A 1 473 ? 20.988 10.924 176.709 1.00 39.07 470 PRO A N 1
ATOM 3568 C CA . PRO A 1 473 ? 19.595 10.978 177.182 1.00 32.97 470 PRO A CA 1
ATOM 3569 C C . PRO A 1 473 ? 19.362 10.938 178.714 1.00 40.71 470 PRO A C 1
ATOM 3570 O O . PRO A 1 473 ? 18.236 11.169 179.154 1.00 35.46 470 PRO A O 1
ATOM 3574 N N . ARG A 1 474 ? 20.370 10.562 179.497 1.00 44.70 471 ARG A N 1
ATOM 3575 C CA . ARG A 1 474 ? 20.189 10.370 180.944 1.00 41.97 471 ARG A CA 1
ATOM 3576 C C . ARG A 1 474 ? 19.467 11.505 181.663 1.00 35.96 471 ARG A C 1
ATOM 3577 O O . ARG A 1 474 ? 18.576 11.259 182.455 1.00 36.78 471 ARG A O 1
ATOM 3585 N N . LEU A 1 475 ? 19.844 12.742 181.376 1.00 36.79 472 LEU A N 1
ATOM 3586 C CA . LEU A 1 475 ? 19.217 13.900 181.999 1.00 32.92 472 LEU A CA 1
ATOM 3587 C C . LEU A 1 475 ? 17.705 13.996 181.698 1.00 39.55 472 LEU A C 1
ATOM 3588 O O . LEU A 1 475 ? 16.953 14.637 182.436 1.00 38.00 472 LEU A O 1
ATOM 3593 N N . SER A 1 476 ? 17.257 13.366 180.616 1.00 34.39 473 SER A N 1
ATOM 3594 C CA . SER A 1 476 ? 15.832 13.346 180.309 1.00 42.49 473 SER A CA 1
ATOM 3595 C C . SER A 1 476 ? 15.097 12.430 181.282 1.00 43.64 473 SER A C 1
ATOM 3596 O O . SER A 1 476 ? 14.024 12.773 181.788 1.00 42.47 473 SER A O 1
ATOM 3599 N N . ALA A 1 477 ? 15.677 11.259 181.529 1.00 39.07 474 ALA A N 1
ATOM 3600 C CA . ALA A 1 477 ? 15.120 10.311 182.488 1.00 37.01 474 ALA A CA 1
ATOM 3601 C C . ALA A 1 477 ? 15.155 10.882 183.920 1.00 42.40 474 ALA A C 1
ATOM 3602 O O . ALA A 1 477 ? 14.192 10.764 184.690 1.00 40.99 474 ALA A O 1
ATOM 3604 N N . ILE A 1 478 ? 16.274 11.514 184.257 1.00 39.56 475 ILE A N 1
ATOM 3605 C CA . ILE A 1 478 ? 16.428 12.214 185.523 1.00 35.07 475 ILE A CA 1
ATOM 3606 C C . ILE A 1 478 ? 15.385 13.321 185.703 1.00 33.94 475 ILE A C 1
ATOM 3607 O O . ILE A 1 478 ? 14.818 13.466 186.781 1.00 38.66 475 ILE A O 1
ATOM 3612 N N . SER A 1 479 ? 15.115 14.097 184.660 1.00 32.63 476 SER A N 1
ATOM 3613 C CA . SER A 1 479 ? 14.130 15.172 184.787 1.00 36.23 476 SER A CA 1
ATOM 3614 C C . SER A 1 479 ? 12.770 14.606 185.182 1.00 40.94 476 SER A C 1
ATOM 3615 O O . SER A 1 479 ? 12.000 15.270 185.880 1.00 45.18 476 SER A O 1
ATOM 3618 N N . GLU A 1 480 ? 12.480 13.381 184.738 1.00 34.77 477 GLU A N 1
ATOM 3619 C CA . GLU A 1 480 ? 11.221 12.723 185.084 1.00 36.53 477 GLU A CA 1
ATOM 3620 C C . GLU A 1 480 ? 11.226 12.264 186.544 1.00 42.81 477 GLU A C 1
ATOM 3621 O O . GLU A 1 480 ? 10.252 12.443 187.279 1.00 40.04 477 GLU A O 1
ATOM 3627 N N . VAL A 1 481 ? 12.337 11.666 186.955 1.00 42.88 478 VAL A N 1
ATOM 3628 C CA . VAL A 1 481 ? 12.504 11.258 188.338 1.00 39.17 478 VAL A CA 1
ATOM 3629 C C . VAL A 1 481 ? 12.275 12.450 189.273 1.00 37.17 478 VAL A C 1
ATOM 3630 O O . VAL A 1 481 ? 11.629 12.308 190.301 1.00 37.49 478 VAL A O 1
ATOM 3634 N N . PHE A 1 482 ? 12.771 13.629 188.897 1.00 35.48 479 PHE A N 1
ATOM 3635 C CA . PHE A 1 482 ? 12.615 14.831 189.728 1.00 28.91 479 PHE A CA 1
ATOM 3636 C C . PHE A 1 482 ? 11.224 15.456 189.679 1.00 32.72 479 PHE A C 1
ATOM 3637 O O . PHE A 1 482 ? 10.759 16.007 190.674 1.00 38.26 479 PHE A O 1
ATOM 3645 N N . TRP A 1 483 ? 10.638 15.510 188.488 1.00 31.92 480 TRP A N 1
ATOM 3646 C CA . TRP A 1 483 ? 9.300 16.068 188.307 1.00 32.61 480 TRP A CA 1
ATOM 3647 C C . TRP A 1 483 ? 8.090 15.163 188.597 1.00 34.02 480 TRP A C 1
ATOM 3648 O O . TRP A 1 483 ? 7.190 15.535 189.356 1.00 32.74 480 TRP A O 1
ATOM 3659 N N . SER A 1 484 ? 8.092 13.964 188.021 1.00 30.87 481 SER A N 1
ATOM 3660 C CA . SER A 1 484 ? 6.855 13.198 187.903 1.00 36.11 481 SER A CA 1
ATOM 3661 C C . SER A 1 484 ? 6.477 12.441 189.167 1.00 38.08 481 SER A C 1
ATOM 3662 O O . SER A 1 484 ? 7.147 12.526 190.181 1.00 45.77 481 SER A O 1
ATOM 3665 N N . ASN A 1 485 ? 5.389 11.689 189.058 1.00 39.55 482 ASN A N 1
ATOM 3666 C CA . ASN A 1 485 ? 4.879 10.820 190.102 1.00 36.91 482 ASN A CA 1
ATOM 3667 C C . ASN A 1 485 ? 5.604 9.465 190.093 1.00 43.48 482 ASN A C 1
ATOM 3668 O O . ASN A 1 485 ? 5.598 8.746 189.087 1.00 45.07 482 ASN A O 1
ATOM 3673 N N . PRO A 1 486 ? 6.231 9.107 191.227 1.00 51.16 483 PRO A N 1
ATOM 3674 C CA . PRO A 1 486 ? 7.010 7.869 191.356 1.00 51.68 483 PRO A CA 1
ATOM 3675 C C . PRO A 1 486 ? 6.175 6.595 191.233 1.00 59.54 483 PRO A C 1
ATOM 3676 O O . PRO A 1 486 ? 6.737 5.529 190.992 1.00 63.10 483 PRO A O 1
ATOM 3680 N N . ALA A 1 487 ? 4.861 6.707 191.391 1.00 64.92 484 ALA A N 1
ATOM 3681 C CA . ALA A 1 487 ? 3.967 5.556 191.335 1.00 72.70 484 ALA A CA 1
ATOM 3682 C C . ALA A 1 487 ? 3.880 4.962 189.934 1.00 78.97 484 ALA A C 1
ATOM 3683 O O . ALA A 1 487 ? 3.847 3.740 189.763 1.00 77.81 484 ALA A O 1
ATOM 3685 N N . GLY A 1 488 ? 3.865 5.831 188.932 1.00 87.85 485 GLY A N 1
ATOM 3686 C CA . GLY A 1 488 ? 3.657 5.408 187.562 1.00 95.61 485 GLY A CA 1
ATOM 3687 C C . GLY A 1 488 ? 4.937 5.033 186.831 1.00 103.16 485 GLY A C 1
ATOM 3688 O O . GLY A 1 488 ? 4.984 5.089 185.598 1.00 109.67 485 GLY A O 1
ATOM 3689 N N . ARG A 1 489 ? 5.971 4.639 187.577 1.00 96.46 486 ARG A N 1
ATOM 3690 C CA . ARG A 1 489 ? 7.301 4.443 186.998 1.00 83.89 486 ARG A CA 1
ATOM 3691 C C . ARG A 1 489 ? 7.553 3.028 186.474 1.00 76.28 486 ARG A C 1
ATOM 3692 O O . ARG A 1 489 ? 7.557 2.063 187.239 1.00 77.90 486 ARG A O 1
ATOM 3700 N N . ASP A 1 490 ? 7.741 2.930 185.158 1.00 67.90 487 ASP A N 1
ATOM 3701 C CA . ASP A 1 490 ? 8.182 1.709 184.483 1.00 70.03 487 ASP A CA 1
ATOM 3702 C C . ASP A 1 490 ? 9.174 2.083 183.372 1.00 66.44 487 ASP A C 1
ATOM 3703 O O . ASP A 1 490 ? 8.867 2.906 182.505 1.00 65.56 487 ASP A O 1
ATOM 3708 N N . TYR A 1 491 ? 10.349 1.463 183.378 1.00 59.10 488 TYR A N 1
ATOM 3709 C CA . TYR A 1 491 ? 11.386 1.820 182.414 1.00 50.03 488 TYR A CA 1
ATOM 3710 C C . TYR A 1 491 ? 10.995 1.519 180.974 1.00 52.75 488 TYR A C 1
ATOM 3711 O O . TYR A 1 491 ? 11.234 2.338 180.088 1.00 56.83 488 TYR A O 1
ATOM 3720 N N . ASP A 1 492 ? 10.407 0.346 180.744 1.00 55.48 489 ASP A N 1
ATOM 3721 C CA . ASP A 1 492 ? 10.054 -0.086 179.392 1.00 57.31 489 ASP A CA 1
ATOM 3722 C C . ASP A 1 492 ? 9.048 0.866 178.772 1.00 57.48 489 ASP A C 1
ATOM 3723 O O . ASP A 1 492 ? 9.104 1.157 177.578 1.00 60.76 489 ASP A O 1
ATOM 3728 N N . GLU A 1 493 ? 8.129 1.350 179.596 1.00 55.82 490 GLU A N 1
ATOM 3729 C CA . GLU A 1 493 ? 7.131 2.305 179.146 1.00 55.20 490 GLU A CA 1
ATOM 3730 C C . GLU A 1 493 ? 7.806 3.624 178.785 1.00 53.76 490 GLU A C 1
ATOM 3731 O O . GLU A 1 493 ? 7.538 4.199 177.728 1.00 47.95 490 GLU A O 1
ATOM 3737 N N . PHE A 1 494 ? 8.684 4.088 179.674 1.00 55.52 491 PHE A N 1
ATOM 3738 C CA . PHE A 1 494 ? 9.466 5.304 179.463 1.00 47.53 491 PHE A CA 1
ATOM 3739 C C . PHE A 1 494 ? 10.209 5.293 178.127 1.00 50.38 491 PHE A C 1
ATOM 3740 O O . PHE A 1 494 ? 10.245 6.305 177.431 1.00 52.04 491 PHE A O 1
ATOM 3748 N N . LEU A 1 495 ? 10.804 4.152 177.780 1.00 53.64 492 LEU A N 1
ATOM 3749 C CA . LEU A 1 495 ? 11.584 4.019 176.548 1.00 57.19 492 LEU A CA 1
ATOM 3750 C C . LEU A 1 495 ? 10.778 4.357 175.313 1.00 52.50 492 LEU A C 1
ATOM 3751 O O . LEU A 1 495 ? 11.252 5.057 174.418 1.00 56.34 492 LEU A O 1
ATOM 3756 N N . THR A 1 496 ? 9.561 3.830 175.269 1.00 48.21 493 THR A N 1
ATOM 3757 C CA . THR A 1 496 ? 8.671 4.040 174.141 1.00 44.73 493 THR A CA 1
ATOM 3758 C C . THR A 1 496 ? 8.346 5.521 173.976 1.00 39.34 493 THR A C 1
ATOM 3759 O O . THR A 1 496 ? 8.213 6.009 172.863 1.00 40.86 493 THR A O 1
ATOM 3763 N N . ARG A 1 497 ? 8.223 6.249 175.076 1.00 38.47 494 ARG A N 1
ATOM 3764 C CA . ARG A 1 497 ? 8.057 7.691 174.955 1.00 39.54 494 ARG A CA 1
ATOM 3765 C C . ARG A 1 497 ? 9.358 8.377 174.503 1.00 42.96 494 ARG A C 1
ATOM 3766 O O . ARG A 1 497 ? 9.332 9.310 173.689 1.00 45.31 494 ARG A O 1
ATOM 3774 N N . LEU A 1 498 ? 10.488 7.895 175.017 1.00 40.47 495 LEU A N 1
ATOM 3775 C CA . LEU A 1 498 ? 11.790 8.475 174.704 1.00 40.40 495 LEU A CA 1
ATOM 3776 C C . LEU A 1 498 ? 12.082 8.348 173.218 1.00 41.06 495 LEU A C 1
ATOM 3777 O O . LEU A 1 498 ? 12.286 9.343 172.515 1.00 39.80 495 LEU A O 1
ATOM 3782 N N . THR A 1 499 ? 12.068 7.110 172.741 1.00 44.69 496 THR A N 1
ATOM 3783 C CA . THR A 1 499 ? 12.344 6.821 171.342 1.00 47.86 496 THR A CA 1
ATOM 3784 C C . THR A 1 499 ? 11.212 7.300 170.434 1.00 50.04 496 THR A C 1
ATOM 3785 O O . THR A 1 499 ? 11.462 7.826 169.354 1.00 50.90 496 THR A O 1
ATOM 3789 N N . GLY A 1 500 ? 9.972 7.134 170.887 1.00 52.10 497 GLY A N 1
ATOM 3790 C CA . GLY A 1 500 ? 8.802 7.537 170.125 1.00 49.25 497 GLY A CA 1
ATOM 3791 C C . GLY A 1 500 ? 8.713 9.021 169.807 1.00 56.26 497 GLY A C 1
ATOM 3792 O O . GLY A 1 500 ? 8.398 9.388 168.680 1.00 60.87 497 GLY A O 1
ATOM 3793 N N . ALA A 1 501 ? 8.979 9.875 170.793 1.00 53.23 498 ALA A N 1
ATOM 3794 C CA . ALA A 1 501 ? 8.840 11.331 170.635 1.00 44.76 498 ALA A CA 1
ATOM 3795 C C . ALA A 1 501 ? 10.074 12.157 171.044 1.00 49.17 498 ALA A C 1
ATOM 3796 O O . ALA A 1 501 ? 10.581 12.967 170.261 1.00 48.63 498 ALA A O 1
ATOM 3798 N N . HIS A 1 502 ? 10.472 12.020 172.308 1.00 41.67 499 HIS A N 1
ATOM 3799 C CA . HIS A 1 502 ? 11.478 12.889 172.929 1.00 37.04 499 HIS A CA 1
ATOM 3800 C C . HIS A 1 502 ? 12.841 13.015 172.246 1.00 36.81 499 HIS A C 1
ATOM 3801 O O . HIS A 1 502 ? 13.409 14.109 172.203 1.00 35.15 499 HIS A O 1
ATOM 3808 N N . LEU A 1 503 ? 13.383 11.915 171.734 1.00 33.43 500 LEU A N 1
ATOM 3809 C CA . LEU A 1 503 ? 14.638 12.011 170.995 1.00 32.20 500 LEU A CA 1
ATOM 3810 C C . LEU A 1 503 ? 14.504 13.016 169.849 1.00 41.33 500 LEU A C 1
ATOM 3811 O O . LEU A 1 503 ? 15.458 13.728 169.529 1.00 49.92 500 LEU A O 1
ATOM 3816 N N . ALA A 1 504 ? 13.323 13.074 169.234 1.00 37.18 501 ALA A N 1
ATOM 3817 C CA . ALA A 1 504 ? 13.079 14.014 168.137 1.00 36.00 501 ALA A CA 1
ATOM 3818 C C . ALA A 1 504 ? 13.080 15.449 168.643 1.00 38.57 501 ALA A C 1
ATOM 3819 O O . ALA A 1 504 ? 13.490 16.362 167.920 1.00 29.25 501 ALA A O 1
ATOM 3821 N N . ARG A 1 505 ? 12.619 15.640 169.884 1.00 37.47 502 ARG A N 1
ATOM 3822 C CA . ARG A 1 505 ? 12.640 16.961 170.521 1.00 35.73 502 ARG A CA 1
ATOM 3823 C C . ARG A 1 505 ? 14.071 17.409 170.826 1.00 36.12 502 ARG A C 1
ATOM 3824 O O . ARG A 1 505 ? 14.426 18.573 170.599 1.00 38.88 502 ARG A O 1
ATOM 3832 N N . LEU A 1 506 ? 14.889 16.489 171.341 1.00 26.96 503 LEU A N 1
ATOM 3833 C CA . LEU A 1 506 ? 16.301 16.782 171.567 1.00 30.48 503 LEU A CA 1
ATOM 3834 C C . LEU A 1 506 ? 17.020 17.132 170.255 1.00 37.74 503 LEU A C 1
ATOM 3835 O O . LEU A 1 506 ? 17.857 18.042 170.207 1.00 40.94 503 LEU A O 1
ATOM 3840 N N . GLU A 1 507 ? 16.699 16.405 169.190 1.00 30.47 504 GLU A N 1
ATOM 3841 C CA . GLU A 1 507 ? 17.283 16.708 167.893 1.00 33.35 504 GLU A CA 1
ATOM 3842 C C . GLU A 1 507 ? 16.886 18.109 167.466 1.00 31.30 504 GLU A C 1
ATOM 3843 O O . GLU A 1 507 ? 17.702 18.855 166.945 1.00 34.93 504 GLU A O 1
ATOM 3849 N N . ALA A 1 508 ? 15.634 18.469 167.704 1.00 26.16 505 ALA A N 1
ATOM 3850 C CA . ALA A 1 508 ? 15.137 19.767 167.284 1.00 28.56 505 ALA A CA 1
ATOM 3851 C C . ALA A 1 508 ? 15.816 20.920 168.042 1.00 35.57 505 ALA A C 1
ATOM 3852 O O . ALA A 1 508 ? 15.918 22.034 167.528 1.00 43.12 505 ALA A O 1
ATOM 3870 N N . GLY A 1 510 ? 18.945 20.918 168.994 1.00 28.39 507 GLY A N 1
ATOM 3871 C CA . GLY A 1 510 ? 20.367 20.914 168.704 1.00 25.18 507 GLY A CA 1
ATOM 3872 C C . GLY A 1 510 ? 21.208 20.075 169.650 1.00 30.71 507 GLY A C 1
ATOM 3873 O O . GLY A 1 510 ? 22.416 20.277 169.771 1.00 39.68 507 GLY A O 1
ATOM 3874 N N . VAL A 1 511 ? 20.591 19.113 170.317 1.00 22.30 508 VAL A N 1
ATOM 3875 C CA . VAL A 1 511 ? 21.318 18.347 171.316 1.00 29.87 508 VAL A CA 1
ATOM 3876 C C . VAL A 1 511 ? 21.812 17.036 170.727 1.00 32.43 508 VAL A C 1
ATOM 3877 O O . VAL A 1 511 ? 21.001 16.200 170.354 1.00 31.61 508 VAL A O 1
ATOM 3881 N N . GLU A 1 512 ? 23.128 16.844 170.660 1.00 35.48 509 GLU A N 1
ATOM 3882 C CA . GLU A 1 512 ? 23.634 15.573 170.176 1.00 43.13 509 GLU A CA 1
ATOM 3883 C C . GLU A 1 512 ? 23.847 14.662 171.374 1.00 42.93 509 GLU A C 1
ATOM 3884 O O . GLU A 1 512 ? 24.834 14.788 172.080 1.00 39.25 509 GLU A O 1
ATOM 3890 N N . TYR A 1 513 ? 22.973 13.671 171.521 1.00 39.52 510 TYR A N 1
ATOM 3891 C CA . TYR A 1 513 ? 22.976 12.789 172.675 1.00 32.00 510 TYR A CA 1
ATOM 3892 C C . TYR A 1 513 ? 23.687 11.479 172.368 1.00 30.01 510 TYR A C 1
ATOM 3893 O O . TYR A 1 513 ? 24.109 11.264 171.241 1.00 35.74 510 TYR A O 1
ATOM 3902 N N . ARG A 1 514 ? 23.815 10.598 173.362 1.00 29.85 511 ARG A N 1
ATOM 3903 C CA . ARG A 1 514 ? 24.308 9.251 173.088 1.00 31.09 511 ARG A CA 1
ATOM 3904 C C . ARG A 1 514 ? 23.153 8.453 172.527 1.00 36.44 511 ARG A C 1
ATOM 3905 O O . ARG A 1 514 ? 22.132 8.314 173.189 1.00 37.73 511 ARG A O 1
ATOM 3913 N N . PRO A 1 515 ? 23.300 7.936 171.296 1.00 40.86 512 PRO A N 1
ATOM 3914 C CA . PRO A 1 515 ? 22.233 7.086 170.766 1.00 40.91 512 PRO A CA 1
ATOM 3915 C C . PRO A 1 515 ? 22.086 5.856 171.646 1.00 43.89 512 PRO A C 1
ATOM 3916 O O . PRO A 1 515 ? 23.068 5.400 172.233 1.00 38.59 512 PRO A O 1
ATOM 3920 N N . LEU A 1 516 ? 20.870 5.333 171.741 1.00 41.31 513 LEU A N 1
ATOM 3921 C CA . LEU A 1 516 ? 20.597 4.212 172.624 1.00 44.78 513 LEU A CA 1
ATOM 3922 C C . LEU A 1 516 ? 21.460 2.975 172.338 1.00 47.92 513 LEU A C 1
ATOM 3923 O O . LEU A 1 516 ? 21.825 2.220 173.254 1.00 46.44 513 LEU A O 1
ATOM 3928 N N . SER A 1 517 ? 21.812 2.791 171.072 1.00 47.24 514 SER A N 1
ATOM 3929 C CA . SER A 1 517 ? 22.597 1.633 170.651 1.00 44.25 514 SER A CA 1
ATOM 3930 C C . SER A 1 517 ? 24.095 1.876 170.819 1.00 42.47 514 SER A C 1
ATOM 3931 O O . SER A 1 517 ? 24.914 1.046 170.456 1.00 49.82 514 SER A O 1
ATOM 3934 N N . GLY A 1 518 ? 24.450 3.012 171.395 1.00 43.39 515 GLY A N 1
ATOM 3935 C CA . GLY A 1 518 ? 25.849 3.341 171.578 1.00 46.85 515 GLY A CA 1
ATOM 3936 C C . GLY A 1 518 ? 26.366 4.497 170.758 1.00 48.17 515 GLY A C 1
ATOM 3937 O O . GLY A 1 518 ? 25.661 5.033 169.902 1.00 54.05 515 GLY A O 1
ATOM 3938 N N . PRO A 1 519 ? 27.580 4.950 171.087 1.00 48.05 516 PRO A N 1
ATOM 3939 C CA . PRO A 1 519 ? 28.182 6.146 170.492 1.00 43.62 516 PRO A CA 1
ATOM 3940 C C . PRO A 1 519 ? 28.296 6.085 168.976 1.00 43.56 516 PRO A C 1
ATOM 3941 O O . PRO A 1 519 ? 28.666 5.046 168.425 1.00 44.33 516 PRO A O 1
ATOM 3945 N N . ALA A 1 520 ? 27.973 7.198 168.318 1.00 40.47 517 ALA A N 1
ATOM 3946 C CA . ALA A 1 520 ? 28.252 7.357 166.898 1.00 34.24 517 ALA A CA 1
ATOM 3947 C C . ALA A 1 520 ? 29.756 7.376 166.719 1.00 35.63 517 ALA A C 1
ATOM 3948 O O . ALA A 1 520 ? 30.479 7.816 167.599 1.00 45.58 517 ALA A O 1
ATOM 3950 N N . PRO A 1 521 ? 30.239 6.886 165.579 1.00 36.30 518 PRO A N 1
ATOM 3951 C CA . PRO A 1 521 ? 31.683 6.808 165.346 1.00 31.43 518 PRO A CA 1
ATOM 3952 C C . PRO A 1 521 ? 32.425 8.124 165.613 1.00 32.05 518 PRO A C 1
ATOM 3953 O O . PRO A 1 521 ? 33.564 8.068 166.069 1.00 30.66 518 PRO A O 1
ATOM 3957 N N . TRP A 1 522 ? 31.815 9.274 165.321 1.00 32.49 519 TRP A N 1
ATOM 3958 C CA . TRP A 1 522 ? 32.490 10.556 165.547 1.00 33.32 519 TRP A CA 1
ATOM 3959 C C . TRP A 1 522 ? 32.455 10.982 167.014 1.00 37.16 519 TRP A C 1
ATOM 3960 O O . TRP A 1 522 ? 33.110 11.939 167.409 1.00 41.95 519 TRP A O 1
ATOM 3971 N N . GLN A 1 523 ? 31.662 10.277 167.806 1.00 37.84 520 GLN A N 1
ATOM 3972 C CA . GLN A 1 523 ? 31.591 10.502 169.245 1.00 33.51 520 GLN A CA 1
ATOM 3973 C C . GLN A 1 523 ? 32.615 9.690 170.029 1.00 37.75 520 GLN A C 1
ATOM 3974 O O . GLN A 1 523 ? 32.826 9.926 171.214 1.00 41.83 520 GLN A O 1
ATOM 3980 N N . GLN A 1 524 ? 33.237 8.719 169.380 1.00 33.11 521 GLN A N 1
ATOM 3981 C CA . GLN A 1 524 ? 34.245 7.913 170.043 1.00 32.85 521 GLN A CA 1
ATOM 3982 C C . GLN A 1 524 ? 35.600 8.630 170.178 1.00 31.96 521 GLN A C 1
ATOM 3983 O O . GLN A 1 524 ? 35.899 9.568 169.447 1.00 31.72 521 GLN A O 1
ATOM 3989 N N . ARG A 1 525 ? 36.399 8.207 171.144 1.00 28.19 522 ARG A N 1
ATOM 3990 C CA . ARG A 1 525 ? 37.728 8.776 171.327 1.00 35.98 522 ARG A CA 1
ATOM 3991 C C . ARG A 1 525 ? 38.705 7.669 171.719 1.00 40.66 522 ARG A C 1
ATOM 3992 O O . ARG A 1 525 ? 39.081 7.549 172.879 1.00 49.53 522 ARG A O 1
ATOM 4000 N N . PRO A 1 526 ? 39.101 6.842 170.753 1.00 36.32 523 PRO A N 1
ATOM 4001 C CA . PRO A 1 526 ? 40.034 5.736 171.009 1.00 30.84 523 PRO A CA 1
ATOM 4002 C C . PRO A 1 526 ? 41.444 6.208 171.362 1.00 34.85 523 PRO A C 1
ATOM 4003 O O . PRO A 1 526 ? 41.875 7.276 170.926 1.00 32.21 523 PRO A O 1
ATOM 4007 N N . GLY A 1 527 ? 42.158 5.402 172.147 1.00 46.16 524 GLY A N 1
ATOM 4008 C CA . GLY A 1 527 ? 43.517 5.720 172.558 1.00 44.44 524 GLY A CA 1
ATOM 4009 C C . GLY A 1 527 ? 43.587 6.640 173.769 1.00 46.28 524 GLY A C 1
ATOM 4010 O O . GLY A 1 527 ? 44.674 6.977 174.247 1.00 48.50 524 GLY A O 1
ATOM 4011 N N . VAL A 1 528 ? 42.428 7.053 174.269 1.00 39.18 525 VAL A N 1
ATOM 4012 C CA . VAL A 1 528 ? 42.385 7.996 175.375 1.00 38.44 525 VAL A CA 1
ATOM 4013 C C . VAL A 1 528 ? 41.965 7.247 176.613 1.00 36.45 525 VAL A C 1
ATOM 4014 O O . VAL A 1 528 ? 40.833 6.787 176.710 1.00 39.37 525 VAL A O 1
ATOM 4018 N N . GLU A 1 529 ? 42.904 7.115 177.544 1.00 41.95 526 GLU A N 1
ATOM 4019 C CA . GLU A 1 529 ? 42.751 6.278 178.726 1.00 46.32 526 GLU A CA 1
ATOM 4020 C C . GLU A 1 529 ? 41.811 6.875 179.754 1.00 44.30 526 GLU A C 1
ATOM 4021 O O . GLU A 1 529 ? 41.963 8.026 180.143 1.00 47.15 526 GLU A O 1
ATOM 4027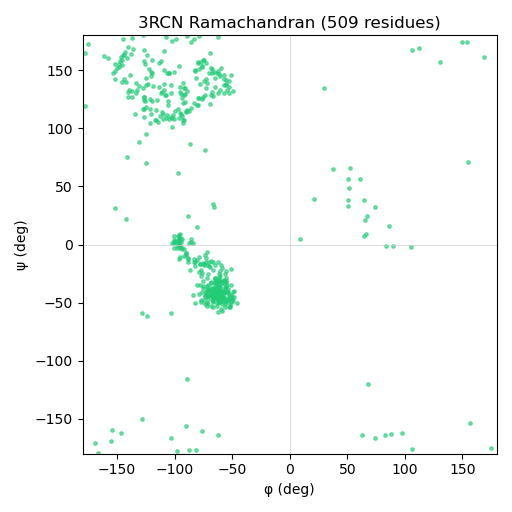 N N . GLY A 1 530 ? 40.844 6.084 180.200 1.00 41.99 527 GLY A N 1
ATOM 4028 C CA . GLY A 1 530 ? 39.976 6.492 181.287 1.00 40.14 527 GLY A CA 1
ATOM 4029 C C . GLY A 1 530 ? 40.387 5.798 182.571 1.00 48.30 527 GLY A C 1
ATOM 4030 O O . GLY A 1 530 ? 41.495 5.262 182.675 1.00 49.98 527 GLY A O 1
ATOM 4031 N N . TRP A 1 531 ? 39.517 5.856 183.574 1.00 56.38 528 TRP A N 1
ATOM 4032 C CA . TRP A 1 531 ? 39.702 5.082 184.796 1.00 52.17 528 TRP A CA 1
ATOM 4033 C C . TRP A 1 531 ? 38.383 4.412 185.194 1.00 49.04 528 TRP A C 1
ATOM 4034 O O . TRP A 1 531 ? 37.459 5.081 185.648 1.00 49.71 528 TRP A O 1
ATOM 4045 N N . LYS A 1 532 ? 38.327 3.088 185.121 1.00 47.91 529 LYS A N 1
ATOM 4046 C CA . LYS A 1 532 ? 37.060 2.383 185.287 1.00 49.97 529 LYS A CA 1
ATOM 4047 C C . LYS A 1 532 ? 36.815 1.953 186.721 1.00 56.85 529 LYS A C 1
ATOM 4048 O O . LYS A 1 532 ? 37.587 1.179 187.281 1.00 63.95 529 LYS A O 1
ATOM 4054 N N . ARG A 1 533 ? 35.707 2.410 187.292 1.00 54.93 530 ARG A N 1
ATOM 4055 C CA . ARG A 1 533 ? 35.380 2.067 188.668 1.00 58.64 530 ARG A CA 1
ATOM 4056 C C . ARG A 1 533 ? 34.202 1.101 188.760 1.00 60.27 530 ARG A C 1
ATOM 4057 O O . ARG A 1 533 ? 33.332 1.074 187.883 1.00 52.89 530 ARG A O 1
ATOM 4065 N N . ASP A 1 534 ? 34.223 0.282 189.812 1.00 65.52 531 ASP A N 1
ATOM 4066 C CA . ASP A 1 534 ? 33.162 -0.678 190.116 1.00 69.26 531 ASP A CA 1
ATOM 4067 C C . ASP A 1 534 ? 32.670 -0.497 191.551 1.00 68.56 531 ASP A C 1
ATOM 4068 O O . ASP A 1 534 ? 33.416 -0.707 192.509 1.00 65.23 531 ASP A O 1
ATOM 4073 N N . TYR A 1 535 ? 31.405 -0.119 191.697 1.00 71.32 532 TYR A N 1
ATOM 4074 C CA . TYR A 1 535 ? 30.877 0.274 193.001 1.00 70.67 532 TYR A CA 1
ATOM 4075 C C . TYR A 1 535 ? 30.947 -0.829 194.044 1.00 76.07 532 TYR A C 1
ATOM 4076 O O . TYR A 1 535 ? 31.200 -0.562 195.218 1.00 77.79 532 TYR A O 1
ATOM 4085 N N . ASP A 1 536 ? 30.706 -2.063 193.627 1.00 78.77 533 ASP A N 1
ATOM 4086 C CA . ASP A 1 536 ? 30.675 -3.167 194.576 1.00 83.11 533 ASP A CA 1
ATOM 4087 C C . ASP A 1 536 ? 32.077 -3.478 195.088 1.00 80.37 533 ASP A C 1
ATOM 4088 O O . ASP A 1 536 ? 32.288 -3.655 196.294 1.00 79.33 533 ASP A O 1
ATOM 4093 N N . ALA A 1 537 ? 33.034 -3.518 194.166 1.00 74.19 534 ALA A N 1
ATOM 4094 C CA . ALA A 1 537 ? 34.425 -3.775 194.514 1.00 72.52 534 ALA A CA 1
ATOM 4095 C C . ALA A 1 537 ? 34.970 -2.804 195.568 1.00 81.40 534 ALA A C 1
ATOM 4096 O O . ALA A 1 537 ? 35.827 -3.173 196.372 1.00 86.43 534 ALA A O 1
ATOM 4098 N N . GLU A 1 538 ? 34.475 -1.570 195.565 1.00 82.81 535 GLU A N 1
ATOM 4099 C CA . GLU A 1 538 ? 34.995 -0.530 196.454 1.00 81.64 535 GLU A CA 1
ATOM 4100 C C . GLU A 1 538 ? 34.406 -0.587 197.862 1.00 88.35 535 GLU A C 1
ATOM 4101 O O . GLU A 1 538 ? 34.929 0.042 198.787 1.00 88.21 535 GLU A O 1
ATOM 4107 N N . GLN A 1 539 ? 33.314 -1.331 198.013 1.00 94.04 536 GLN A N 1
ATOM 4108 C CA . GLN A 1 539 ? 32.672 -1.520 199.312 1.00 100.07 536 GLN A CA 1
ATOM 4109 C C . GLN A 1 539 ? 33.418 -2.527 200.188 1.00 103.32 536 GLN A C 1
ATOM 4110 O O . GLN A 1 539 ? 33.686 -2.277 201.367 1.00 99.92 536 GLN A O 1
ATOM 4116 N N . LEU A 1 540 ? 33.755 -3.665 199.588 1.00 108.08 537 LEU A N 1
ATOM 4117 C CA . LEU A 1 540 ? 34.490 -4.724 200.264 1.00 110.45 537 LEU A CA 1
ATOM 4118 C C . LEU A 1 540 ? 35.994 -4.589 200.016 1.00 114.17 537 LEU A C 1
ATOM 4119 O O . LEU A 1 540 ? 36.711 -5.582 199.880 1.00 116.27 537 LEU A O 1
#

Foldseek 3Di:
DQDDLDFLDFADKDFDDDWAKDALPFAEEEDPQQVLLLVVLQQLQCQLQVHNRHHDHQVPGQAHEYEDCVADQLWWKWFFDNHTYIYHPGNNNSNVNSVVQLLQQAQSSRFRHYPDDRRITIGGGMIGTHDWPFQAAAEAECAQAHDLVLLLVVLVCLLVHAEYEYEAAFLQAGAPAPVQHLSCVFRFKDQWADFFACVVVDIDRDIGGYHADLVSLLVSCVSSVSSNHAYAYEDEDFFRCQSVCQSPVLQWQDDVGRGRDHYDDGDQTGGDQDVVNLVVVLSVVVSVVVRHVHQEYEHELPHHDCVRLQPHPSLQVVCVVVVHPDSVCSSVVSVASSLVSVVVVNHHYEYQADHDQAYEHEDQDDQVRFVVCQQVQHAYEEHQQAQELLAAADDDDFTASHEDEHHHLLSNLLDDHNPPPDGNYYYNYYYHYYHCSNPNDSLSSLQSCPPNVSSSSSVRGYDPVPDDVVVSVCSCVVGVVSNCVSPRDYAPPVGHDPVNHDPPGHYHYDDPVVVVD

InterPro domains:
  IPR015882 Beta-hexosaminidase, bacterial type, N-terminal [PF02838] (6-131)
  IPR015883 Beta-hexosaminidase, catalytic domain [PF00728] (135-482)
  IPR017853 Glycoside hydrolase superfamily [SSF51445] (135-495)
  IPR025705 Beta-hexosaminidase [PIRSF001093] (75-517)
  IPR025705 Beta-hexosaminidase [PR00738] (85-105)
  IPR025705 Beta-hexosaminidase [PR00738] (158-179)
  IPR025705 Beta-hexosaminidase [PR00738] (229-246)
  IPR025705 Beta-hexosaminidase [PR00738] (280-298)
  IPR025705 Beta-hexosaminidase [PR00738] (302-315)
  IPR025705 Beta-hexosaminidase [PR00738] (446-462)
  IPR025705 Beta-hexosaminidase [PR00738] (464-481)
  IPR025705 Beta-hexosaminidase [PTHR22600] (74-514)
  IPR029018 Beta-hexosaminidase-like, domain 2 [G3DSA:3.30.379.10] (2-132)
  IPR029018 Beta-hexosaminidase-like, domain 2 [SSF55545] (4-134)

Organism: Paenarthrobacter aurescens (strain TC1) (NCBI:txid290340)

Sequence (517 aa):
SAFHQLIPAPWSFSAGTGELELDAGTSVGADPELRGPRRWLTRALGGATGWDLAPAPAREAGIRLLLDPSLDAEAYRLEVSDAVVISAGGAAGAFYGAQTLLQLLGPAALRQAPVVAVEGWSVPRVSVEDKPRFGYRGTLDVARHFPKDNVLRFIEVAHKLNVLHLHLTDDQGWRQINRYPKLTETGAWRRESSLGSWRAGVFDGRPHGGFYTQDDLREIVAFAADRHITVIPEIDVPGHSQAAIAAYPEELGAGPSPVEVWTRWGINETVLEVSETSLEFYRNVLDEVVEIFPSPWISLGGDEVPLTQWQASAQAQAKAAELGLDDVSGLHSWFVGQLALHLKHHGRATSVWDELPDGALVASWRGYEGGIDALRKGYDVVCPEHKLYLDHRQADGDDEPVPVGFVTTLQAVYEFEPLPGTDFPGRLLGAQANIWSEHLDSPRRRVQFAAFPRLSAISEVFWSNPAGRDYDEFLTRLTGAHLARLEAGVEYRPLSGPAPWQQRPGVEGWKRDYDAEQL

CATH classification: 3.30.379.10 (+1 more: 3.20.20.80)